Protein AF-A0A096C4E1-F1 (afdb_monomer)

Nearest PDB structures (foldseek):
  8c45-assembly2_B  TM=7.153E-01  e=8.533E-06  Salmonella enterica subsp. enterica serovar Typhimurium str. D23580
  8c45-assembly1_A  TM=6.945E-01  e=1.270E-05  Salmonella enterica subsp. enterica serovar Typhimurium str. D23580
  8q56-assembly1_A-2  TM=7.135E-01  e=2.814E-05  Salmonella enterica subsp. enterica serovar Typhimurium str. D23580
  8zek-assembly1_A  TM=6.019E-01  e=3.238E-04  Escherichia coli
  8cxu-assembly3_C  TM=4.372E-01  e=7.392E-05  Clostridioides difficile 630

Radius of gyration: 26.4 Å; Cα contacts (8 Å, |Δi|>4): 641; chains: 1; bounding box: 80×51×60 Å

Secondary structure (DSSP, 8-state):
-HHHHT-GGGTTT-------GGGS-TTTSTT-EEEEEEEPPPS------HHHHTSS-HHHHHHTTSHHHHHHHHHHHHEEEEEEEEEEEETHHHH-GGGHHHHHHHHHHEEEEEEEEPPTTTTHHHHS----EEEEEEEE-TTPPPPTTHHHHHH-EEEEE-SSSS-EEEEEETTS-S-HHHHGGGBS-SEEEEEE-TTS-EEEEEE--S-HHHHHHHHHHHHHHHHHHH--HHHHHHS-PPPHHHHHHHHHHHHHHHHHHHHHS---------------SSHHHHHHHS-TT-SS-HHHHHHPPPTTTTTTS-GGGSEE-EEEE-TTSS-EEEEEEEETTTTEEEEEEE-SS-EEEEEEEHHHHHH-EETTEE-EE-TTPPPEEGGG-GGGHHHHH-

Solvent-accessible surface area (backbone atoms only — not comparable to full-atom values): 22546 Å² total; per-residue (Å²): 112,69,73,56,60,76,47,72,93,30,78,94,78,62,84,79,77,98,68,63,79,74,70,63,49,52,84,85,46,46,59,72,33,62,65,49,74,46,79,51,71,75,61,85,42,68,52,92,38,69,74,32,69,72,42,88,52,62,66,53,34,58,22,25,54,24,43,52,50,28,50,55,55,53,47,60,60,30,34,16,62,27,17,40,40,40,35,38,38,48,39,59,64,49,27,35,76,88,32,33,70,55,40,45,51,48,36,24,34,18,45,78,37,45,65,36,37,48,32,49,50,79,38,34,90,86,69,72,36,51,68,39,34,27,40,40,30,32,29,30,39,77,82,42,74,68,51,76,66,67,50,47,24,51,37,34,62,41,74,41,67,64,79,77,85,79,49,71,50,42,58,35,26,37,64,69,61,76,58,64,88,80,28,42,90,38,37,57,40,82,49,75,46,90,43,58,42,82,84,69,45,60,35,82,36,30,44,62,90,70,54,73,65,54,49,51,54,51,49,51,52,54,51,51,53,33,40,73,75,52,58,55,63,53,11,46,76,69,58,47,75,72,50,73,68,55,48,50,53,53,50,51,50,51,51,46,54,54,50,49,56,47,61,76,56,68,79,85,77,92,72,84,90,79,89,77,89,83,75,87,80,72,47,63,66,53,52,44,60,70,32,37,75,49,79,71,36,71,76,53,58,72,68,46,42,50,69,75,73,61,68,90,50,59,72,30,70,40,47,28,56,44,38,33,35,31,93,90,53,63,44,36,38,30,38,41,20,37,36,84,87,81,40,36,31,34,29,42,36,35,59,81,84,55,72,49,76,47,78,45,50,54,65,59,46,70,65,41,58,63,96,81,46,45,47,31,30,52,79,82,57,62,71,38,38,34,57,76,37,77,96,35,47,68,66,51,75,108

InterPro domains:
  IPR011639 Type II methyltransferase M.TaqI-like domain [PF07669] (11-118)
  IPR021341 Protein of unknown function DUF2958 [PF11171] (302-385)
  IPR029063 S-adenosyl-L-methionine-dependent methyltransferase superfamily [G3DSA:3.40.50.150] (2-160)
  IPR029063 S-adenosyl-L-methionine-dependent methyltransferase superfamily [SSF53335] (27-145)
  IPR052933 DNA Protection and Modification [PTHR41313] (17-277)

Mean predicted aligned error: 15.98 Å

Foldseek 3Di:
DVVVVVCPVQVPNDDDDPDDLLPPDLVVQPAVAQEDEDAWDADQDFDDRPCQCVDPDPQSNVLRRGRVLNCLVSVLSRHHFQGKYKYKYFQCCQFPLSNLSSLQVQQQFWDWLAKAWEAFPPCCPPPVARGTIIITMTTTDHRHHRDPDPSVQSSDWDFDAPPPVPDTQGIHGSLQDDPCVNNVLRYQAPDWDWDAGPVRGTDIGGHDDDDPVVSVVSVVVSSVVSCLLTRQPCCSVPVDGDDPVSSVVSVVVVVVVVVVVVVVVDDDDDDDDDDDDDDPDVVVLVVLLPFQLNQDRPVLVVPAAAPPPCVVPQQQQFKFSWWKDFPVFQKIWTFRHADPVQQKTWTKIDRPPDIDTDIDRPVVQSVDADPNTGITIDSPDHTDGLCVDPSNVVVNVD

pLDDT: mean 81.81, std 17.31, range [24.8, 98.75]

Organism: NCBI:txid1401068

Structure (mmCIF, N/CA/C/O backbone):
data_AF-A0A096C4E1-F1
#
_entry.id   AF-A0A096C4E1-F1
#
loop_
_atom_site.group_PDB
_atom_site.id
_atom_site.type_symbol
_atom_site.label_atom_id
_atom_site.label_alt_id
_atom_site.label_comp_id
_atom_site.label_asym_id
_atom_site.label_entity_id
_atom_site.label_seq_id
_atom_site.pdbx_PDB_ins_code
_atom_site.Cartn_x
_atom_site.Cartn_y
_atom_site.Cartn_z
_atom_site.occupancy
_atom_site.B_iso_or_equiv
_atom_site.auth_seq_id
_atom_site.auth_comp_id
_atom_site.auth_asym_id
_atom_site.auth_atom_id
_atom_site.pdbx_PDB_model_num
ATOM 1 N N . ARG A 1 1 ? -19.816 -23.504 -5.859 1.00 57.09 1 ARG A N 1
ATOM 2 C CA . ARG A 1 1 ? -19.740 -24.859 -5.241 1.00 57.09 1 ARG A CA 1
ATOM 3 C C . ARG A 1 1 ? -18.297 -25.340 -5.078 1.00 57.09 1 ARG A C 1
ATOM 5 O O . ARG A 1 1 ? -17.953 -25.666 -3.956 1.00 57.09 1 ARG A O 1
ATOM 12 N N . ILE A 1 2 ? -17.458 -25.330 -6.124 1.00 66.44 2 ILE A N 1
ATOM 13 C CA . ILE A 1 2 ? -16.030 -25.710 -6.020 1.00 66.44 2 ILE A CA 1
ATOM 14 C C . ILE A 1 2 ? -15.244 -24.718 -5.145 1.00 66.44 2 ILE A C 1
ATOM 16 O O . ILE A 1 2 ? -14.627 -25.139 -4.180 1.00 66.44 2 ILE A O 1
ATOM 20 N N . THR A 1 3 ? -15.365 -23.408 -5.382 1.00 66.69 3 THR A N 1
ATOM 21 C CA . THR A 1 3 ? -14.650 -22.376 -4.601 1.00 66.69 3 THR A CA 1
ATOM 22 C C . THR A 1 3 ? -14.965 -22.423 -3.102 1.00 66.69 3 THR A C 1
ATOM 24 O O . THR A 1 3 ? -14.059 -22.394 -2.285 1.00 66.69 3 THR A O 1
ATOM 27 N N . GLN A 1 4 ? -16.235 -22.605 -2.719 1.00 67.25 4 GLN A N 1
ATOM 28 C CA . GLN A 1 4 ? -16.616 -22.790 -1.309 1.00 67.25 4 GLN A CA 1
ATOM 29 C C . GLN A 1 4 ? -16.035 -24.085 -0.709 1.00 67.25 4 GLN A C 1
ATOM 31 O O . GLN A 1 4 ? -15.731 -24.129 0.477 1.00 67.25 4 GLN A O 1
ATOM 36 N N . ALA A 1 5 ? -15.872 -25.141 -1.514 1.00 67.19 5 ALA A N 1
ATOM 37 C CA . ALA A 1 5 ? -15.299 -26.407 -1.064 1.00 67.19 5 ALA A CA 1
ATOM 38 C C . ALA A 1 5 ? -13.771 -26.346 -0.868 1.00 67.19 5 ALA A C 1
ATOM 40 O O . ALA A 1 5 ? -13.242 -27.161 -0.118 1.00 67.19 5 ALA A O 1
ATOM 41 N N . LEU A 1 6 ? -13.079 -25.378 -1.488 1.00 69.12 6 LEU A N 1
ATOM 42 C CA . LEU A 1 6 ? -11.637 -25.140 -1.310 1.00 69.12 6 LEU A CA 1
ATOM 43 C C . LEU A 1 6 ? -11.286 -24.497 0.042 1.00 69.12 6 LEU A C 1
ATOM 45 O O . LEU A 1 6 ? -10.121 -24.495 0.425 1.00 69.12 6 LEU A O 1
ATOM 49 N N . HIS A 1 7 ? -12.281 -24.017 0.796 1.00 66.62 7 HIS A N 1
ATOM 50 C CA . HIS A 1 7 ? -12.096 -23.427 2.126 1.00 66.62 7 HIS A CA 1
ATOM 51 C C . HIS A 1 7 ? -12.814 -24.241 3.224 1.00 66.62 7 HIS A C 1
ATOM 53 O O . HIS A 1 7 ? -13.720 -23.730 3.888 1.00 66.62 7 HIS A O 1
ATOM 59 N N . PRO A 1 8 ? -12.448 -25.523 3.441 1.00 56.91 8 PRO A N 1
ATOM 60 C CA . PRO A 1 8 ? -13.163 -26.409 4.362 1.00 56.91 8 PRO A CA 1
ATOM 61 C C . PRO A 1 8 ? -13.031 -26.001 5.840 1.00 56.91 8 PRO A C 1
ATOM 63 O O . PRO A 1 8 ? -13.922 -26.318 6.626 1.00 56.91 8 PRO A O 1
ATOM 66 N N . TYR A 1 9 ? -11.970 -25.269 6.205 1.00 54.16 9 TYR A N 1
ATOM 67 C CA . TYR A 1 9 ? -11.680 -24.826 7.578 1.00 54.16 9 TYR A CA 1
ATOM 68 C C . TYR A 1 9 ? -12.450 -23.571 8.025 1.00 54.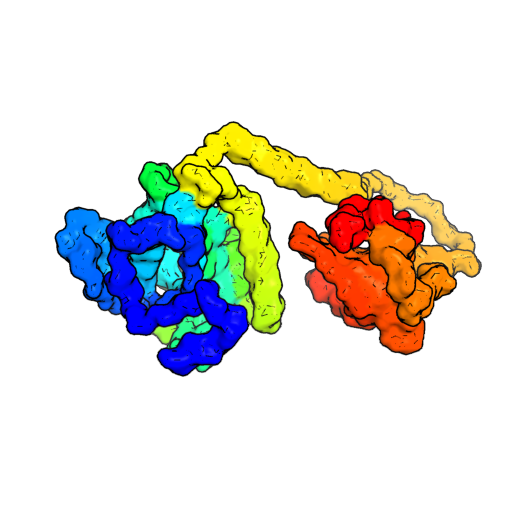16 9 TYR A C 1
ATOM 70 O O . TYR A 1 9 ? -12.327 -23.164 9.173 1.00 54.16 9 TYR A O 1
ATOM 78 N N . GLY A 1 10 ? -13.257 -22.967 7.146 1.00 56.56 10 GLY A N 1
ATOM 79 C CA . GLY A 1 10 ? -14.042 -21.766 7.448 1.00 56.56 10 GLY A CA 1
ATOM 80 C C . GLY A 1 10 ? -15.548 -21.957 7.326 1.00 56.56 10 GLY A C 1
ATOM 81 O O . GLY A 1 10 ? -16.249 -20.978 7.066 1.00 56.56 10 GLY A O 1
ATOM 82 N N . LYS A 1 11 ? -16.053 -23.194 7.459 1.00 56.22 11 LYS A N 1
ATOM 83 C CA . LYS A 1 11 ? -17.499 -23.441 7.571 1.00 56.22 11 LYS A CA 1
ATOM 84 C C . LYS A 1 11 ? -18.039 -22.520 8.672 1.00 56.22 11 LYS A C 1
ATOM 86 O O . LYS A 1 11 ? -17.614 -22.644 9.809 1.00 56.22 11 LYS A O 1
ATOM 91 N N . ASP A 1 12 ? -18.892 -21.578 8.276 1.00 68.44 12 ASP A N 1
ATOM 92 C CA . ASP A 1 12 ? -19.573 -20.545 9.079 1.00 68.44 12 ASP A CA 1
ATOM 93 C C . ASP A 1 12 ? -18.929 -19.143 9.129 1.00 68.44 12 ASP A C 1
ATOM 95 O O . ASP A 1 12 ? -19.659 -18.181 9.355 1.00 68.44 12 ASP A O 1
ATOM 99 N N . ASN A 1 13 ? -17.642 -18.975 8.789 1.00 77.38 13 ASN A N 1
ATOM 100 C CA . ASN A 1 13 ? -16.983 -17.650 8.747 1.00 77.38 13 ASN A CA 1
ATOM 101 C C . ASN A 1 13 ? -16.553 -17.204 7.336 1.00 77.38 13 ASN A C 1
ATOM 103 O O . ASN A 1 13 ? -16.275 -16.026 7.119 1.00 77.38 13 ASN A O 1
ATOM 107 N N . ILE A 1 14 ? -16.492 -18.124 6.365 1.00 81.38 14 ILE A N 1
ATOM 108 C CA . ILE A 1 14 ? -16.115 -17.826 4.976 1.00 81.38 14 ILE A CA 1
ATOM 109 C C . ILE A 1 14 ? -17.344 -17.927 4.073 1.00 81.38 14 ILE A C 1
ATOM 111 O O . ILE A 1 14 ? -17.851 -19.018 3.794 1.00 81.38 14 ILE A O 1
ATOM 115 N N . PHE A 1 15 ? -17.781 -16.777 3.561 1.00 82.12 15 PHE A N 1
ATOM 116 C CA . PHE A 1 15 ? -18.917 -16.657 2.651 1.00 82.12 15 PHE A CA 1
ATOM 117 C C . PHE A 1 15 ? -18.433 -16.411 1.222 1.00 82.12 15 PHE A C 1
ATOM 119 O O . PHE A 1 15 ? -17.939 -15.330 0.908 1.00 82.12 15 PHE A O 1
ATOM 126 N N . VAL A 1 16 ? -18.603 -17.391 0.331 1.00 83.62 16 VAL A N 1
ATOM 127 C CA . VAL A 1 16 ? -18.278 -17.219 -1.091 1.00 83.62 16 VAL A CA 1
ATOM 128 C C . VAL A 1 16 ? -19.529 -16.814 -1.867 1.00 83.62 16 VAL A C 1
ATOM 130 O O . VAL A 1 16 ? -20.476 -17.593 -1.988 1.00 83.62 16 VAL A O 1
ATOM 133 N N . ARG A 1 17 ? -19.508 -15.612 -2.452 1.00 84.00 17 ARG A N 1
ATOM 134 C CA . ARG A 1 17 ? -20.534 -15.129 -3.388 1.00 84.00 17 ARG A CA 1
ATOM 135 C C . ARG A 1 17 ? -19.976 -15.138 -4.808 1.00 84.00 17 ARG A C 1
ATOM 137 O O . ARG A 1 17 ? -18.895 -14.614 -5.051 1.00 84.00 17 ARG A O 1
ATOM 144 N N . GLN A 1 18 ? -20.698 -15.757 -5.740 1.00 86.25 18 GLN A N 1
ATOM 145 C CA . GLN A 1 18 ? -20.358 -15.722 -7.164 1.00 86.25 18 GLN A CA 1
ATOM 146 C C . GLN A 1 18 ? -21.218 -14.658 -7.845 1.00 86.25 18 GLN A C 1
ATOM 148 O O . GLN A 1 18 ? -22.184 -14.967 -8.539 1.00 86.25 18 GLN A O 1
ATOM 153 N N . GLU A 1 19 ? -20.882 -13.403 -7.584 1.00 88.19 19 GLU A N 1
ATOM 154 C CA . GLU A 1 19 ? -21.609 -12.231 -8.062 1.00 88.19 19 GLU A CA 1
ATOM 155 C C . GLU A 1 19 ? -20.599 -11.222 -8.613 1.00 88.19 19 GLU A C 1
ATOM 157 O O . GLU A 1 19 ? -19.455 -11.190 -8.148 1.00 88.19 19 GLU A O 1
ATOM 162 N N . PRO A 1 20 ? -20.975 -10.433 -9.627 1.00 88.75 20 PRO A N 1
ATOM 163 C CA . PRO A 1 20 ? -20.084 -9.416 -10.148 1.00 88.75 20 PRO A CA 1
ATOM 164 C C . PRO A 1 20 ? -20.001 -8.241 -9.155 1.00 88.75 20 PRO A C 1
ATOM 166 O O . PRO A 1 20 ? -20.902 -8.041 -8.338 1.00 88.75 20 PRO A O 1
ATOM 169 N N . PHE A 1 21 ? -18.910 -7.473 -9.184 1.00 89.31 21 PHE A N 1
ATOM 170 C CA . PHE A 1 21 ? -18.635 -6.462 -8.152 1.00 89.31 21 PHE A CA 1
ATOM 171 C C . PHE A 1 21 ? -19.701 -5.352 -8.121 1.00 89.31 21 PHE A C 1
ATOM 173 O O . PHE A 1 21 ? -20.054 -4.841 -7.059 1.00 89.31 21 PHE A O 1
ATOM 180 N N . GLU A 1 22 ? -20.298 -5.048 -9.276 1.00 88.88 22 GLU A N 1
ATOM 181 C CA . GLU A 1 22 ? -21.383 -4.063 -9.409 1.00 88.88 22 GLU A CA 1
ATOM 182 C C . GLU A 1 22 ? -22.691 -4.496 -8.731 1.00 88.88 22 GLU A C 1
ATOM 184 O O . GLU A 1 22 ? -23.550 -3.659 -8.452 1.00 88.88 22 GLU A O 1
ATOM 189 N N . ALA A 1 23 ? -22.851 -5.790 -8.431 1.00 88.00 23 ALA A N 1
ATOM 190 C CA . ALA A 1 23 ? -24.016 -6.292 -7.710 1.00 88.00 23 ALA A CA 1
ATOM 191 C C . ALA A 1 23 ? -24.008 -5.906 -6.223 1.00 88.00 23 ALA A C 1
ATOM 193 O O . ALA A 1 23 ? -25.053 -6.008 -5.574 1.00 88.00 23 ALA A O 1
ATOM 194 N N . ILE A 1 24 ? -22.874 -5.437 -5.683 1.00 85.06 24 ILE A N 1
ATOM 195 C CA . ILE A 1 24 ? -22.808 -4.931 -4.313 1.00 85.06 24 ILE A CA 1
ATOM 196 C C . ILE A 1 24 ? -23.700 -3.693 -4.196 1.00 85.06 24 ILE A C 1
ATOM 198 O O . ILE A 1 24 ? -23.470 -2.636 -4.797 1.00 85.06 24 ILE A O 1
ATOM 202 N N . ARG A 1 25 ? -24.754 -3.840 -3.393 1.00 78.06 25 ARG A N 1
ATOM 203 C CA . ARG A 1 25 ? -25.753 -2.802 -3.165 1.00 78.06 25 ARG A CA 1
ATOM 204 C C . ARG A 1 25 ? -25.271 -1.857 -2.076 1.00 78.06 25 ARG A C 1
ATOM 206 O O . ARG A 1 25 ? -25.388 -2.163 -0.895 1.00 78.06 25 ARG A O 1
ATOM 213 N N . GLU A 1 26 ? -24.804 -0.684 -2.493 1.00 66.94 26 GLU A N 1
ATOM 214 C CA . GLU A 1 26 ? -24.229 0.356 -1.623 1.00 66.94 26 GLU A CA 1
ATOM 215 C C . GLU A 1 26 ? -25.065 0.655 -0.375 1.00 66.94 26 GLU A C 1
ATOM 217 O O . GLU A 1 26 ? -24.508 0.822 0.697 1.00 66.94 26 GLU A O 1
ATOM 222 N N . LEU A 1 27 ? -26.396 0.716 -0.493 1.00 65.31 27 LEU A N 1
ATOM 223 C CA . LEU A 1 27 ? -27.279 1.044 0.633 1.00 65.31 27 LEU A CA 1
ATOM 224 C C . LEU A 1 27 ? -27.528 -0.138 1.576 1.00 65.31 27 LEU A C 1
ATOM 226 O O . LEU A 1 27 ? -27.720 0.065 2.770 1.00 65.31 27 LEU A O 1
ATOM 230 N N . GLU A 1 28 ? -27.566 -1.360 1.045 1.00 71.44 28 GLU A N 1
ATOM 231 C CA . GLU A 1 28 ? -27.889 -2.564 1.823 1.00 71.44 28 GLU A CA 1
ATOM 232 C C . GLU A 1 28 ? -26.650 -3.160 2.495 1.00 71.44 28 GLU A C 1
ATOM 234 O O . GLU A 1 28 ? -26.766 -3.810 3.533 1.00 71.44 28 GLU A O 1
ATOM 239 N N . GLU A 1 29 ? -25.477 -2.949 1.898 1.00 74.50 29 GLU A N 1
ATOM 240 C CA . GLU A 1 29 ? -24.181 -3.453 2.357 1.00 74.50 29 GLU A CA 1
ATOM 241 C C . GLU A 1 29 ? -23.293 -2.329 2.934 1.00 74.50 29 GLU A C 1
ATOM 243 O O . GLU A 1 29 ? -22.120 -2.563 3.226 1.00 74.50 29 GLU A O 1
ATOM 248 N N . LYS A 1 30 ? -23.850 -1.120 3.126 1.00 72.19 30 LYS A N 1
ATOM 249 C CA . LYS A 1 30 ? -23.133 0.028 3.694 1.00 72.19 30 LYS A CA 1
ATOM 250 C C . LYS A 1 30 ? -22.548 -0.318 5.063 1.00 72.19 30 LYS A C 1
ATOM 252 O O . LYS A 1 30 ? -23.243 -0.882 5.905 1.00 72.19 30 LYS A O 1
ATOM 257 N N . ASP A 1 31 ? -21.298 0.074 5.282 1.00 79.00 31 ASP A N 1
ATOM 258 C CA . ASP A 1 31 ? -20.598 -0.021 6.567 1.00 79.00 31 ASP A CA 1
ATOM 259 C C . ASP A 1 31 ? -20.435 -1.455 7.116 1.00 79.00 31 ASP A C 1
ATOM 261 O O . ASP A 1 31 ? -20.132 -1.639 8.292 1.00 79.00 31 ASP A O 1
ATOM 265 N N . LYS A 1 32 ? -20.596 -2.486 6.272 1.00 85.75 32 LYS A N 1
ATOM 266 C CA . LYS A 1 32 ? -20.459 -3.896 6.684 1.00 85.75 32 LYS A CA 1
ATOM 267 C C . LYS A 1 32 ? -19.058 -4.474 6.564 1.00 85.75 32 LYS A C 1
ATOM 269 O O . LYS A 1 32 ? -18.802 -5.540 7.117 1.00 85.75 32 LYS A O 1
ATOM 274 N N . TYR A 1 33 ? -18.189 -3.829 5.797 1.00 92.62 33 TYR A N 1
ATOM 275 C CA . TYR A 1 33 ? -16.857 -4.343 5.509 1.00 92.62 33 TYR A CA 1
ATOM 276 C C . TYR A 1 33 ? -15.807 -3.469 6.185 1.00 92.62 33 TYR A C 1
ATOM 278 O O . TYR A 1 33 ? -15.791 -2.256 5.977 1.00 92.62 33 TYR A O 1
ATOM 286 N N . ASP A 1 34 ? -14.926 -4.090 6.966 1.00 95.50 34 ASP A N 1
ATOM 287 C CA . ASP A 1 34 ? -13.778 -3.435 7.605 1.00 95.50 34 ASP A CA 1
ATOM 288 C C . ASP A 1 34 ? -12.557 -3.333 6.680 1.00 95.50 34 ASP A C 1
ATOM 290 O O . ASP A 1 34 ? -11.766 -2.395 6.791 1.00 95.50 34 ASP A O 1
ATOM 294 N N . LEU A 1 35 ? -12.412 -4.302 5.772 1.00 96.00 35 LEU A N 1
ATOM 295 C CA . LEU A 1 35 ? -11.304 -4.437 4.830 1.00 96.00 35 LEU A CA 1
ATOM 296 C C . LEU A 1 35 ? -11.833 -4.923 3.480 1.00 96.00 35 LEU A C 1
ATOM 298 O O . LEU A 1 35 ? -12.584 -5.896 3.408 1.00 96.00 35 LEU A O 1
ATOM 302 N N . ILE A 1 36 ? -11.389 -4.281 2.405 1.00 95.81 36 ILE A N 1
ATOM 303 C CA . ILE A 1 36 ? -11.567 -4.758 1.035 1.00 95.81 36 ILE A CA 1
ATOM 304 C C . ILE A 1 36 ? -10.177 -4.877 0.414 1.00 95.81 36 ILE A C 1
ATOM 306 O O . ILE A 1 36 ? -9.437 -3.898 0.355 1.00 95.81 36 ILE A O 1
ATOM 310 N N . THR A 1 37 ? -9.822 -6.072 -0.058 1.00 96.81 37 THR A N 1
ATOM 311 C CA . THR A 1 37 ? -8.530 -6.323 -0.704 1.00 96.81 37 THR A CA 1
ATOM 312 C C . THR A 1 37 ? -8.678 -7.152 -1.971 1.00 96.81 37 THR A C 1
ATOM 314 O O . THR A 1 37 ? -9.541 -8.031 -2.043 1.00 96.81 37 THR A O 1
ATOM 317 N N . SER A 1 38 ? -7.893 -6.838 -3.003 1.00 95.19 38 SER A N 1
ATOM 318 C CA . SER A 1 38 ? -7.941 -7.537 -4.290 1.00 95.19 38 SER A CA 1
ATOM 319 C C . SER A 1 38 ? -6.758 -7.186 -5.198 1.00 95.19 38 SER A C 1
ATOM 321 O O . SER A 1 38 ? -6.255 -6.065 -5.176 1.00 95.19 38 SER A O 1
ATOM 323 N N . ASN A 1 39 ? -6.372 -8.123 -6.065 1.00 93.69 39 ASN A N 1
ATOM 324 C CA . ASN A 1 39 ? -5.707 -7.785 -7.320 1.00 93.69 39 ASN A CA 1
ATOM 325 C C . ASN A 1 39 ? -6.801 -7.495 -8.355 1.00 93.69 39 ASN A C 1
ATOM 327 O O . ASN A 1 39 ? -7.456 -8.421 -8.840 1.00 93.69 39 ASN A O 1
ATOM 331 N N . ILE A 1 40 ? -7.066 -6.212 -8.603 1.00 92.94 40 ILE A N 1
ATOM 332 C CA . ILE A 1 40 ? -8.210 -5.801 -9.421 1.00 92.94 40 ILE A CA 1
ATOM 333 C C . ILE A 1 40 ? -7.896 -5.971 -10.911 1.00 92.94 40 ILE A C 1
ATOM 335 O O . ILE A 1 40 ? -6.731 -5.927 -11.299 1.00 92.94 40 ILE A O 1
ATOM 339 N N . PRO A 1 41 ? -8.903 -6.150 -11.783 1.00 88.56 41 PRO A N 1
ATOM 340 C CA . PRO A 1 41 ? -8.649 -6.338 -13.207 1.00 88.56 41 PRO A CA 1
ATOM 341 C C . PRO A 1 41 ? -7.906 -5.150 -13.828 1.00 88.56 41 PRO A C 1
ATOM 343 O O . PRO A 1 41 ? -8.226 -3.990 -13.557 1.00 88.56 41 PRO A O 1
ATOM 346 N N . PHE A 1 42 ? -6.950 -5.437 -14.711 1.00 85.88 42 PHE A N 1
ATOM 347 C CA . PHE A 1 42 ? -6.232 -4.408 -15.462 1.00 85.88 42 PHE A CA 1
ATOM 348 C C . PHE A 1 42 ? -6.967 -4.155 -16.778 1.00 85.88 42 PHE A C 1
ATOM 350 O O . PHE A 1 42 ? -7.370 -5.090 -17.471 1.00 85.88 42 PHE A O 1
ATOM 357 N N . GLY A 1 43 ? -7.158 -2.887 -17.137 1.00 77.38 43 GLY A N 1
ATOM 358 C CA . GLY A 1 43 ? -7.774 -2.544 -18.414 1.00 77.38 43 GLY A CA 1
ATOM 359 C C . GLY A 1 43 ? -8.349 -1.138 -18.490 1.00 77.38 43 GLY A C 1
ATOM 360 O O . GLY A 1 43 ? -8.536 -0.450 -17.484 1.00 77.38 43 GLY A O 1
ATOM 361 N N . ASP A 1 44 ? -8.645 -0.741 -19.724 1.00 79.75 44 ASP A N 1
ATOM 362 C CA . ASP A 1 44 ? -9.315 0.511 -20.079 1.00 79.75 44 ASP A CA 1
ATOM 363 C C . ASP A 1 44 ? -10.676 0.193 -20.716 1.00 79.75 44 ASP A C 1
ATOM 365 O O . ASP A 1 44 ? -10.919 0.423 -21.900 1.00 79.75 44 ASP A O 1
ATOM 369 N N . PHE A 1 45 ? -11.541 -0.465 -19.941 1.00 86.12 45 PHE A N 1
ATOM 370 C CA . PHE A 1 45 ? -12.905 -0.781 -20.355 1.00 86.12 45 PHE A CA 1
ATOM 371 C C . PHE A 1 45 ? -13.925 -0.258 -19.350 1.00 86.12 45 PHE A C 1
ATOM 373 O O . PHE A 1 45 ? -13.671 -0.185 -18.144 1.00 86.12 45 PHE A O 1
ATOM 380 N N . MET A 1 46 ? -15.089 0.104 -19.886 1.00 89.75 46 MET A N 1
ATOM 381 C CA . MET A 1 46 ? -16.177 0.694 -19.121 1.00 89.75 46 MET A CA 1
ATOM 382 C C . MET A 1 46 ? -16.931 -0.359 -18.313 1.00 89.75 46 MET A C 1
ATOM 384 O O . MET A 1 46 ? -17.170 -1.471 -18.788 1.00 89.75 46 MET A O 1
ATOM 388 N N . VAL A 1 47 ? -17.383 0.035 -17.126 1.00 90.56 47 VAL A N 1
ATOM 389 C CA . VAL A 1 47 ? -18.244 -0.767 -16.255 1.00 90.56 47 VAL A CA 1
ATOM 390 C C . VAL A 1 47 ? -19.663 -0.234 -16.314 1.00 90.56 47 VAL A C 1
ATOM 392 O O . VAL A 1 47 ? -19.901 0.963 -16.167 1.00 90.56 47 VAL A O 1
ATOM 395 N N . TYR A 1 48 ? -20.631 -1.126 -16.499 1.00 89.50 48 TYR A N 1
ATOM 396 C CA . TYR A 1 48 ? -22.036 -0.750 -16.435 1.00 89.50 48 TYR A CA 1
ATOM 397 C C . TYR A 1 48 ? -22.582 -0.942 -15.018 1.00 89.50 48 TYR A C 1
ATOM 399 O O . TYR A 1 48 ? -23.135 -1.990 -14.696 1.00 89.50 48 TYR A O 1
ATOM 407 N N . ASP A 1 49 ? -22.471 0.098 -14.192 1.00 90.00 49 ASP A N 1
ATOM 408 C CA . ASP A 1 49 ? -23.155 0.173 -12.900 1.00 90.00 49 ASP A CA 1
ATOM 409 C C . ASP A 1 49 ? -24.241 1.253 -12.950 1.00 90.00 49 ASP A C 1
ATOM 411 O O . ASP A 1 49 ? -23.971 2.451 -13.068 1.00 90.00 49 ASP A O 1
ATOM 415 N N . ARG A 1 50 ? -25.506 0.833 -12.853 1.00 87.44 50 ARG A N 1
ATOM 416 C CA . ARG A 1 50 ? -26.655 1.734 -12.968 1.00 87.44 50 ARG A CA 1
ATOM 417 C C . ARG A 1 50 ? -26.675 2.806 -11.874 1.00 87.44 50 ARG A C 1
ATOM 419 O O . ARG A 1 50 ? -27.143 3.906 -12.183 1.00 87.44 50 ARG A O 1
ATOM 426 N N . SER A 1 51 ? -26.215 2.519 -10.647 1.00 86.62 51 SER A N 1
ATOM 427 C CA . SER A 1 51 ? -26.207 3.517 -9.561 1.00 86.62 51 SER A CA 1
ATOM 428 C C . SER A 1 51 ? -25.229 4.655 -9.866 1.00 86.62 51 SER A C 1
ATOM 430 O O . SER A 1 51 ? -25.523 5.816 -9.584 1.00 86.62 51 SER A O 1
ATOM 432 N N . TYR A 1 52 ? -24.119 4.344 -10.536 1.00 88.06 52 TYR A N 1
ATOM 433 C CA . TYR A 1 52 ? -23.080 5.309 -10.890 1.00 88.06 52 TYR A CA 1
ATOM 434 C C . TYR A 1 52 ? -23.369 6.009 -12.216 1.00 88.06 52 TYR A C 1
ATOM 436 O O . TYR A 1 52 ? -23.317 7.236 -12.306 1.00 88.06 52 TYR A O 1
ATOM 444 N N . SER A 1 53 ? -23.738 5.255 -13.256 1.00 81.44 53 SER A N 1
ATOM 445 C CA . SER A 1 53 ? -23.956 5.815 -14.591 1.00 81.44 53 SER A CA 1
ATOM 446 C C . SER A 1 53 ? -25.140 6.787 -14.636 1.00 81.44 53 SER A C 1
ATOM 448 O O . SER A 1 53 ? -25.095 7.769 -15.377 1.00 81.44 53 SER A O 1
ATOM 450 N N . LYS A 1 54 ? -26.200 6.539 -13.849 1.00 77.31 54 LYS A N 1
ATOM 451 C CA . LYS A 1 54 ? -27.398 7.401 -13.788 1.00 77.31 54 LYS A CA 1
ATOM 452 C C . LYS A 1 54 ? -27.427 8.350 -12.586 1.00 77.31 54 LYS A C 1
ATOM 454 O O . LYS A 1 54 ? -28.360 9.141 -12.490 1.00 77.31 54 LYS A O 1
ATOM 459 N N . GLY A 1 55 ? -26.442 8.277 -11.691 1.00 75.56 55 GLY A N 1
ATOM 460 C CA . GLY A 1 55 ? -26.352 9.147 -10.520 1.00 75.56 55 GLY A CA 1
ATOM 461 C C . GLY A 1 55 ? -26.003 10.594 -10.876 1.00 75.56 55 GLY A C 1
ATOM 462 O O . GLY A 1 55 ? -25.504 10.879 -11.968 1.00 75.56 55 GLY A O 1
ATOM 463 N N . GLU A 1 56 ? -26.256 11.515 -9.946 1.00 80.19 56 GLU A N 1
ATOM 464 C CA . GLU A 1 56 ? -25.931 12.943 -10.097 1.00 80.19 56 GLU A CA 1
ATOM 465 C C . GLU A 1 56 ? -24.438 13.238 -9.879 1.00 80.19 56 GLU A C 1
ATOM 467 O O . GLU A 1 56 ? -23.919 14.232 -10.384 1.00 80.19 56 GLU A O 1
ATOM 472 N N . ASN A 1 57 ? -23.722 12.356 -9.171 1.00 87.25 57 ASN A N 1
ATOM 473 C CA . ASN A 1 57 ? -22.300 12.531 -8.894 1.00 87.25 57 ASN A CA 1
ATOM 474 C C . ASN A 1 57 ? -21.458 12.272 -10.157 1.00 87.25 57 ASN A C 1
ATOM 476 O O . ASN A 1 57 ? -21.303 11.133 -10.605 1.00 87.25 57 ASN A O 1
ATOM 480 N N . ILE A 1 58 ? -20.890 13.350 -10.701 1.00 90.75 58 ILE A N 1
ATOM 481 C CA . ILE A 1 58 ? -20.065 13.331 -11.915 1.00 90.75 58 ILE A CA 1
ATOM 482 C C . ILE A 1 58 ? -18.857 12.405 -11.745 1.00 90.75 58 ILE A C 1
ATOM 484 O O . ILE A 1 58 ? -18.571 11.631 -12.648 1.00 90.75 58 ILE A O 1
ATOM 488 N N . LEU A 1 59 ? -18.182 12.422 -10.594 1.00 90.31 59 LEU A N 1
ATOM 489 C CA . LEU A 1 59 ? -16.966 11.631 -10.369 1.00 90.31 59 LEU A CA 1
ATOM 490 C C . LEU A 1 59 ? -17.262 10.132 -10.269 1.00 90.31 59 LEU A C 1
ATOM 492 O O . LEU A 1 59 ? -16.504 9.331 -10.810 1.00 90.31 59 LEU A O 1
ATOM 496 N N . LYS A 1 60 ? -18.403 9.745 -9.683 1.00 90.69 60 LYS A N 1
ATOM 497 C CA . LYS A 1 60 ? -18.874 8.349 -9.730 1.00 90.69 60 LYS A CA 1
ATOM 498 C C . LYS A 1 60 ? -19.201 7.912 -11.156 1.00 90.69 60 LYS A C 1
ATOM 500 O O . LYS A 1 60 ? -18.894 6.796 -11.550 1.00 90.69 60 LYS A O 1
ATOM 505 N N . ARG A 1 61 ? -19.784 8.790 -11.975 1.00 91.00 61 ARG A N 1
ATOM 506 C CA . ARG A 1 61 ? -20.013 8.481 -13.393 1.00 91.00 61 ARG A CA 1
ATOM 507 C C . ARG A 1 61 ? -18.698 8.352 -14.160 1.00 91.00 61 ARG A C 1
ATOM 509 O O . ARG A 1 61 ? -18.540 7.414 -14.934 1.00 91.00 61 ARG A O 1
ATOM 516 N N . GLU A 1 62 ? -17.760 9.266 -13.949 1.00 91.31 62 GLU A N 1
ATOM 517 C CA . GLU A 1 62 ? -16.443 9.241 -14.589 1.00 91.31 62 GLU A CA 1
ATOM 518 C C . GLU A 1 62 ? -15.635 8.001 -14.191 1.00 91.31 62 GLU A C 1
ATOM 520 O O . GLU A 1 62 ? -14.973 7.416 -15.047 1.00 91.31 62 GLU A O 1
ATOM 525 N N . SER A 1 63 ? -15.750 7.530 -12.943 1.00 92.06 63 SER A N 1
ATOM 526 C CA . SER A 1 63 ? -15.043 6.326 -12.495 1.00 92.06 63 SER A CA 1
ATOM 527 C C . SER A 1 63 ? -15.450 5.077 -13.279 1.00 92.06 63 SER A C 1
ATOM 529 O O . SER A 1 63 ? -14.610 4.218 -13.510 1.00 92.06 63 SER A O 1
ATOM 531 N N . THR A 1 64 ? -16.687 5.007 -13.790 1.00 91.19 64 THR A N 1
ATOM 532 C CA . THR A 1 64 ? -17.153 3.879 -14.621 1.00 91.19 64 THR A CA 1
ATOM 533 C C . THR A 1 64 ? -16.470 3.775 -15.984 1.00 91.19 64 THR A C 1
ATOM 535 O O . THR A 1 64 ? -16.652 2.771 -16.671 1.00 91.19 64 THR A O 1
ATOM 538 N N . ARG A 1 65 ? -15.690 4.782 -16.407 1.00 89.81 65 ARG A N 1
ATOM 539 C CA . ARG A 1 65 ? -15.007 4.757 -17.709 1.00 89.81 65 ARG A CA 1
ATOM 540 C C . ARG A 1 65 ? -13.861 3.756 -17.769 1.00 89.81 65 ARG A C 1
ATOM 542 O O . ARG A 1 65 ? -13.595 3.238 -18.848 1.00 89.81 65 ARG A O 1
ATOM 549 N N . THR A 1 66 ? -13.222 3.482 -16.634 1.00 90.50 66 THR A N 1
ATOM 550 C CA . THR A 1 66 ? -12.138 2.504 -16.535 1.00 90.50 66 THR A CA 1
ATOM 551 C C . THR A 1 66 ? -12.384 1.576 -15.349 1.00 90.50 66 THR A C 1
ATOM 553 O O . THR A 1 66 ? -12.802 2.009 -14.274 1.00 90.50 66 THR A O 1
ATOM 556 N N . ILE A 1 67 ? -12.110 0.284 -15.529 1.00 91.94 67 ILE A N 1
ATOM 557 C CA . ILE A 1 67 ? -12.354 -0.740 -14.504 1.00 91.94 67 ILE A CA 1
ATOM 558 C C . ILE A 1 67 ? -11.639 -0.419 -13.184 1.00 91.94 67 ILE A C 1
ATOM 560 O O . ILE A 1 67 ? -12.245 -0.496 -12.120 1.00 91.94 67 ILE A O 1
ATOM 564 N N . HIS A 1 68 ? -10.386 0.035 -13.240 1.00 93.06 68 HIS A N 1
ATOM 565 C CA . HIS A 1 68 ? -9.598 0.330 -12.046 1.00 93.06 68 HIS A CA 1
ATOM 566 C C . HIS A 1 68 ? -10.165 1.513 -11.251 1.00 93.06 68 HIS A C 1
ATOM 568 O O . HIS A 1 68 ? -10.293 1.423 -10.031 1.00 93.06 68 HIS A O 1
ATOM 574 N N . ASN A 1 69 ? -10.574 2.598 -11.923 1.00 94.50 69 ASN A N 1
ATOM 575 C CA . ASN A 1 69 ? -11.168 3.754 -11.249 1.00 94.50 69 ASN A CA 1
ATOM 576 C C . ASN A 1 69 ? -12.493 3.374 -10.585 1.00 94.50 69 ASN A C 1
ATOM 578 O O . ASN A 1 69 ? -12.751 3.767 -9.446 1.00 94.50 69 ASN A O 1
ATOM 582 N N . TYR A 1 70 ? -13.319 2.590 -11.283 1.00 95.06 70 TYR A N 1
ATOM 583 C CA . TYR A 1 70 ? -14.579 2.094 -10.747 1.00 95.06 70 TYR A CA 1
ATOM 584 C C . TYR A 1 70 ? -14.363 1.280 -9.468 1.00 95.06 70 TYR A C 1
ATOM 586 O O . TYR A 1 70 ? -15.023 1.549 -8.466 1.00 95.06 70 TYR A O 1
ATOM 594 N N . PHE A 1 71 ? -13.403 0.349 -9.469 1.00 96.12 71 PHE A N 1
ATOM 595 C CA . PHE A 1 71 ? -13.098 -0.484 -8.305 1.00 96.12 71 PHE A CA 1
ATOM 596 C C . PHE A 1 71 ? -12.700 0.342 -7.079 1.00 96.12 71 PHE A C 1
ATOM 598 O O . PHE A 1 71 ? -13.231 0.094 -5.998 1.00 96.12 71 PHE A O 1
ATOM 605 N N . PHE A 1 72 ? -11.834 1.353 -7.228 1.00 97.00 72 PHE A N 1
ATOM 6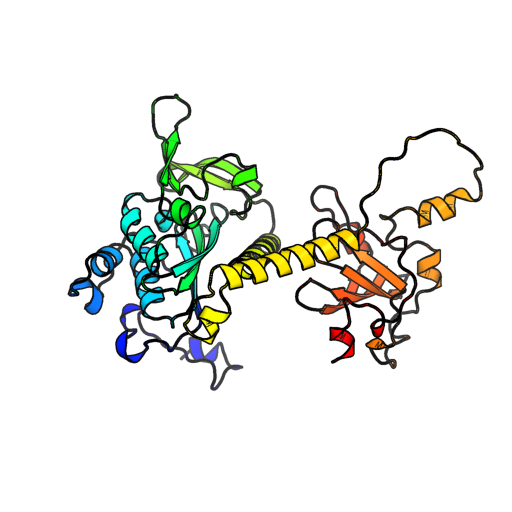06 C CA . PHE A 1 72 ? -11.463 2.224 -6.106 1.00 97.00 72 PHE A CA 1
ATOM 607 C C . PHE A 1 72 ? -12.654 3.017 -5.560 1.00 97.00 72 PHE A C 1
ATOM 609 O O . PHE A 1 72 ? -12.879 3.036 -4.351 1.00 97.00 72 PHE A O 1
ATOM 616 N N . VAL A 1 73 ? -13.440 3.649 -6.436 1.00 95.38 73 VAL A N 1
ATOM 617 C CA . VAL A 1 73 ? -14.577 4.482 -6.011 1.00 95.38 73 VAL A CA 1
ATOM 618 C C . VAL A 1 73 ? -15.676 3.630 -5.365 1.00 95.38 73 VAL A C 1
ATOM 620 O O . VAL A 1 73 ? -16.155 3.972 -4.285 1.00 95.38 73 VAL A O 1
ATOM 623 N N . LYS A 1 74 ? -16.013 2.482 -5.964 1.00 94.00 74 LYS A N 1
ATOM 624 C CA . LYS A 1 74 ? -17.002 1.536 -5.428 1.00 94.00 74 LYS A CA 1
ATOM 625 C C . LYS A 1 74 ? -16.523 0.852 -4.154 1.00 94.00 74 LYS A C 1
ATOM 627 O O . LYS A 1 74 ? -17.312 0.689 -3.225 1.00 94.00 74 LYS A O 1
ATOM 632 N N . GLY A 1 75 ? -15.238 0.510 -4.071 1.00 94.62 75 GLY A N 1
ATOM 633 C CA . GLY A 1 75 ? -14.611 -0.014 -2.861 1.00 94.62 75 GLY A CA 1
ATOM 634 C C . GLY A 1 75 ? -14.720 0.963 -1.690 1.00 94.62 75 GLY A C 1
ATOM 635 O O . GLY A 1 75 ? -15.223 0.585 -0.634 1.00 94.62 75 GLY A O 1
ATOM 636 N N . LEU A 1 76 ? -14.350 2.235 -1.892 1.00 94.12 76 LEU A N 1
ATOM 637 C CA . LEU A 1 76 ? -14.501 3.274 -0.865 1.00 94.12 76 LEU A CA 1
ATOM 638 C C . LEU A 1 76 ? -15.966 3.521 -0.481 1.00 94.12 76 LEU A C 1
ATOM 640 O O . LEU A 1 76 ? -16.263 3.716 0.693 1.00 94.12 76 LEU A O 1
ATOM 644 N N . ASP A 1 77 ? -16.906 3.490 -1.425 1.00 91.25 77 ASP A N 1
ATOM 645 C CA . ASP A 1 77 ? -18.330 3.632 -1.092 1.00 91.25 77 ASP A CA 1
ATOM 646 C C . ASP A 1 77 ? -18.856 2.471 -0.233 1.00 91.25 77 ASP A C 1
ATOM 648 O O . ASP A 1 77 ? -19.724 2.677 0.616 1.00 91.25 77 ASP A O 1
ATOM 652 N N . THR A 1 78 ? -18.327 1.268 -0.457 1.00 91.56 78 THR A N 1
ATOM 653 C CA . THR A 1 78 ? -18.798 0.018 0.153 1.00 91.56 78 THR A CA 1
ATOM 654 C C . THR A 1 78 ? -18.210 -0.219 1.544 1.00 91.56 78 THR A C 1
ATOM 656 O O . THR A 1 78 ? -18.883 -0.762 2.419 1.00 91.56 78 THR A O 1
ATOM 659 N N . ILE A 1 79 ? -16.954 0.169 1.760 1.00 94.25 79 ILE A N 1
ATOM 660 C CA . ILE A 1 79 ? -16.267 -0.051 3.032 1.00 94.25 79 ILE A CA 1
ATOM 661 C C . ILE A 1 79 ? -16.772 0.901 4.125 1.00 94.25 79 ILE A C 1
ATOM 663 O O . ILE A 1 79 ? -17.204 2.020 3.829 1.00 94.25 79 ILE A O 1
ATOM 667 N N . LYS A 1 80 ? -16.723 0.476 5.392 1.00 95.06 80 LYS A N 1
ATOM 668 C CA . LYS A 1 80 ? -17.107 1.329 6.525 1.00 95.06 80 LYS A CA 1
ATOM 669 C C . LYS A 1 80 ? -16.183 2.537 6.671 1.00 95.06 80 LYS A C 1
ATOM 671 O O . LYS A 1 80 ? -15.019 2.488 6.267 1.00 95.06 80 LYS A O 1
ATOM 676 N N . GLU A 1 81 ? -16.684 3.604 7.285 1.00 96.44 81 GLU A N 1
ATOM 677 C CA . GLU A 1 81 ? -15.853 4.745 7.689 1.00 96.44 81 GLU A CA 1
ATOM 678 C C . GLU A 1 81 ? -14.663 4.271 8.546 1.00 96.44 81 GLU A C 1
ATOM 680 O O . GLU A 1 81 ? -14.831 3.463 9.460 1.00 96.44 81 GLU A O 1
ATOM 685 N N . GLY A 1 82 ? -13.449 4.708 8.205 1.00 97.62 82 GLY A N 1
ATOM 686 C CA . GLY A 1 82 ? -12.208 4.241 8.823 1.00 97.62 82 GLY A CA 1
ATOM 687 C C . GLY A 1 82 ? -11.703 2.865 8.397 1.00 97.62 82 GLY A C 1
ATOM 688 O O . GLY A 1 82 ? -10.588 2.514 8.781 1.00 97.62 82 GLY A O 1
ATOM 689 N N . GLY A 1 83 ? -12.460 2.104 7.599 1.00 98.00 83 GLY A N 1
ATOM 690 C CA . GLY A 1 83 ? -12.031 0.823 7.032 1.00 98.00 83 GLY A CA 1
ATOM 691 C C . GLY A 1 83 ? -10.918 0.958 5.983 1.00 98.00 83 GLY A C 1
ATOM 692 O O . GLY A 1 83 ? -10.657 2.047 5.467 1.00 98.00 83 GLY A O 1
ATOM 693 N N . LEU A 1 84 ? -10.267 -0.164 5.660 1.00 98.31 84 LEU A N 1
ATOM 694 C CA . LEU A 1 84 ? -9.100 -0.230 4.772 1.00 98.31 84 LEU A CA 1
ATOM 695 C C . LEU A 1 84 ? -9.401 -0.808 3.383 1.00 98.31 84 LEU A C 1
ATOM 697 O O . LEU A 1 84 ? -9.940 -1.901 3.240 1.00 98.31 84 LEU A O 1
ATOM 701 N N . LEU A 1 85 ? -8.972 -0.113 2.340 1.00 98.06 85 LEU A N 1
ATOM 702 C CA . LEU A 1 85 ? -9.015 -0.573 0.957 1.00 98.06 85 LEU A CA 1
ATOM 703 C C . LEU A 1 85 ? -7.585 -0.836 0.481 1.00 98.06 85 LEU A C 1
ATOM 705 O O . LEU A 1 85 ? -6.787 0.094 0.477 1.00 98.06 85 LEU A O 1
ATOM 709 N N . ALA A 1 86 ? -7.259 -2.058 0.066 1.00 98.31 86 ALA A N 1
ATOM 710 C CA . ALA A 1 86 ? -5.921 -2.428 -0.402 1.00 98.31 86 ALA A CA 1
ATOM 711 C C . ALA A 1 86 ? -5.990 -3.107 -1.775 1.00 98.31 86 ALA A C 1
ATOM 713 O O . ALA A 1 86 ? -6.427 -4.250 -1.884 1.00 98.31 86 ALA A O 1
ATOM 714 N N . PHE A 1 87 ? -5.554 -2.424 -2.832 1.00 98.12 87 PHE A N 1
ATOM 715 C CA . PHE A 1 87 ? -5.614 -2.964 -4.190 1.00 98.12 87 PHE A CA 1
ATOM 716 C C . PHE A 1 87 ? -4.257 -3.009 -4.869 1.00 98.12 87 PHE A C 1
ATOM 718 O O . PHE A 1 87 ? -3.538 -2.014 -4.886 1.00 98.12 87 PHE A O 1
ATOM 725 N N . ILE A 1 88 ? -3.971 -4.144 -5.507 1.00 96.25 88 ILE A N 1
ATOM 726 C CA . ILE A 1 88 ? -2.978 -4.213 -6.578 1.00 96.25 88 ILE A CA 1
ATOM 727 C C . ILE A 1 88 ? -3.688 -3.817 -7.871 1.00 96.25 88 ILE A C 1
ATOM 729 O O . ILE A 1 88 ? -4.726 -4.386 -8.205 1.00 96.25 88 ILE A O 1
ATOM 733 N N . THR A 1 89 ? -3.153 -2.822 -8.572 1.00 94.38 89 THR A N 1
ATOM 734 C CA . THR A 1 89 ? -3.743 -2.223 -9.776 1.00 94.38 89 THR A CA 1
ATOM 735 C C . THR A 1 89 ? -2.664 -1.869 -10.797 1.00 94.38 89 THR A C 1
ATOM 737 O O . THR A 1 89 ? -1.482 -1.823 -10.469 1.00 94.38 89 THR A O 1
ATOM 740 N N . SER A 1 90 ? -3.052 -1.567 -12.036 1.00 91.12 90 SER A N 1
ATOM 741 C CA . SER A 1 90 ? -2.130 -1.014 -13.032 1.00 91.12 90 SER A CA 1
ATOM 742 C C . SER A 1 90 ? -1.663 0.397 -12.650 1.00 91.12 90 SER A C 1
ATOM 744 O O . SER A 1 90 ? -2.475 1.206 -12.184 1.00 91.12 90 SER A O 1
ATOM 746 N N . GLN A 1 91 ? -0.425 0.747 -13.007 1.00 92.12 91 GLN A N 1
ATOM 747 C CA . GLN A 1 91 ? 0.152 2.089 -12.818 1.00 92.12 91 GLN A CA 1
ATOM 748 C C . GLN A 1 91 ? -0.664 3.219 -13.457 1.00 92.12 91 GLN A C 1
ATOM 750 O O . GLN A 1 91 ? -0.554 4.377 -13.059 1.00 92.12 91 GLN A O 1
ATOM 755 N N . GLY A 1 92 ? -1.545 2.899 -14.412 1.00 90.81 92 GLY A N 1
ATOM 756 C CA . GLY A 1 92 ? -2.439 3.863 -15.049 1.00 90.81 92 GLY A CA 1
ATOM 757 C C . GLY A 1 92 ? -3.298 4.666 -14.066 1.00 90.81 92 GLY A C 1
ATOM 758 O O . GLY A 1 92 ? -3.611 5.819 -14.359 1.00 90.81 92 GLY A O 1
ATOM 759 N N . VAL A 1 93 ? -3.637 4.123 -12.887 1.00 94.00 93 VAL A N 1
ATOM 760 C CA . VAL A 1 93 ? -4.345 4.877 -11.831 1.00 94.00 93 VAL A CA 1
ATOM 761 C C . VAL A 1 93 ? -3.542 6.117 -11.423 1.00 94.00 93 VAL A C 1
ATOM 763 O O . VAL A 1 93 ? -4.081 7.228 -11.403 1.00 94.00 93 VAL A O 1
ATOM 766 N N . LEU A 1 94 ? -2.250 5.935 -11.145 1.00 96.31 94 LEU A N 1
ATOM 767 C CA . LEU A 1 94 ? -1.355 6.973 -10.639 1.00 96.31 94 LEU A CA 1
ATOM 768 C C . LEU A 1 94 ? -0.747 7.825 -11.755 1.00 96.31 94 LEU A C 1
ATOM 770 O O . LEU A 1 94 ? -0.735 9.051 -11.641 1.00 96.31 94 LEU A O 1
ATOM 774 N N . ASP A 1 95 ? -0.317 7.206 -12.851 1.00 94.50 95 ASP A N 1
ATOM 775 C CA . ASP A 1 95 ? 0.506 7.872 -13.865 1.00 94.50 95 ASP A CA 1
ATOM 776 C C . ASP A 1 95 ? -0.324 8.590 -14.942 1.00 94.50 95 ASP A C 1
ATOM 778 O O . ASP A 1 95 ? 0.144 9.550 -15.553 1.00 94.50 95 ASP A O 1
ATOM 782 N N . SER A 1 96 ? -1.581 8.185 -15.175 1.00 92.19 96 SER A N 1
ATOM 783 C CA . SER A 1 96 ? -2.428 8.819 -16.195 1.00 92.19 96 SER A CA 1
ATOM 784 C C . SER A 1 96 ? -2.912 10.202 -15.742 1.00 92.19 96 SER A C 1
ATOM 786 O O . SER A 1 96 ? -3.656 10.295 -14.757 1.00 92.19 96 SER A O 1
ATOM 788 N N . PRO A 1 97 ? -2.634 11.291 -16.487 1.00 92.88 97 PRO A N 1
ATOM 789 C CA . PRO A 1 97 ? -3.189 12.610 -16.173 1.00 92.88 97 PRO A CA 1
ATOM 790 C C . PRO A 1 97 ? -4.721 12.646 -16.244 1.00 92.88 97 PRO A C 1
ATOM 792 O O . PRO A 1 97 ? -5.363 13.400 -15.520 1.00 92.88 97 PRO A O 1
ATOM 795 N N . LYS A 1 98 ? -5.338 11.775 -17.061 1.00 92.12 98 LYS A N 1
ATOM 796 C CA . LYS A 1 98 ? -6.806 11.662 -17.161 1.00 92.12 98 LYS A CA 1
ATOM 797 C C . LYS A 1 98 ? -7.456 11.232 -15.842 1.00 92.12 98 LYS A C 1
ATOM 799 O O . LYS A 1 98 ? -8.633 11.504 -15.634 1.00 92.12 98 LYS A O 1
ATOM 804 N N . ASN A 1 99 ? -6.690 10.585 -14.962 1.00 94.50 99 ASN A N 1
ATOM 805 C CA . ASN A 1 99 ? -7.168 10.080 -13.682 1.00 94.50 99 ASN A CA 1
ATOM 806 C C . ASN A 1 99 ? -7.020 11.095 -12.534 1.00 94.50 99 ASN A C 1
ATOM 808 O O . ASN A 1 99 ? -7.419 10.774 -11.419 1.00 94.50 99 ASN A O 1
ATOM 812 N N . GLU A 1 100 ? -6.526 12.324 -12.766 1.00 96.06 100 GLU A N 1
ATOM 813 C CA . GLU A 1 100 ? -6.342 13.321 -11.692 1.00 96.06 100 GLU A CA 1
ATOM 814 C C . GLU A 1 100 ? -7.636 13.579 -10.906 1.00 96.06 100 GLU A C 1
ATOM 816 O O . GLU A 1 100 ? -7.626 13.573 -9.676 1.00 96.06 100 GLU A O 1
ATOM 821 N N . ALA A 1 101 ? -8.769 13.745 -11.596 1.00 96.06 101 ALA A N 1
ATOM 822 C CA . ALA A 1 101 ? -10.058 13.978 -10.945 1.00 96.06 101 ALA A CA 1
ATOM 823 C C . ALA A 1 101 ? -10.474 12.808 -10.033 1.00 96.06 101 ALA A C 1
ATOM 825 O O . ALA A 1 101 ? -11.027 13.030 -8.956 1.00 96.06 101 ALA A O 1
ATOM 826 N N . ILE A 1 102 ? -10.160 11.571 -10.431 1.00 96.38 102 ILE A N 1
ATOM 827 C CA . ILE A 1 102 ? -10.394 10.382 -9.606 1.00 96.38 102 ILE A CA 1
ATOM 828 C C . ILE A 1 102 ? -9.416 10.350 -8.434 1.00 96.38 102 ILE A C 1
ATOM 830 O O . ILE A 1 102 ? -9.852 10.158 -7.308 1.00 96.38 102 ILE A O 1
ATOM 834 N N . ARG A 1 103 ? -8.122 10.622 -8.633 1.00 97.88 103 ARG A N 1
ATOM 835 C CA . ARG A 1 103 ? -7.158 10.672 -7.519 1.00 97.88 103 ARG A CA 1
ATOM 836 C C . ARG A 1 103 ? -7.518 11.737 -6.484 1.00 97.88 103 ARG A C 1
ATOM 838 O O . ARG A 1 103 ? -7.433 11.463 -5.291 1.00 97.88 103 ARG A O 1
ATOM 845 N N . ARG A 1 104 ? -8.004 12.907 -6.919 1.00 97.81 104 ARG A N 1
ATOM 846 C CA . ARG A 1 104 ? -8.572 13.931 -6.022 1.00 97.81 104 ARG A CA 1
ATOM 847 C C . ARG A 1 104 ? -9.763 13.393 -5.245 1.00 97.81 104 ARG A C 1
ATOM 849 O O . ARG A 1 104 ? -9.791 13.547 -4.031 1.00 97.81 104 ARG A O 1
ATOM 856 N N . TYR A 1 105 ? -10.699 12.725 -5.922 1.00 97.25 105 TYR A N 1
ATOM 857 C CA . TYR A 1 105 ? -11.834 12.084 -5.259 1.00 97.25 105 TYR A CA 1
ATOM 858 C C . TYR A 1 105 ? -11.381 11.088 -4.186 1.00 97.25 105 TYR A C 1
ATOM 860 O O . TYR A 1 105 ? -11.908 11.120 -3.076 1.00 97.25 105 TYR A O 1
ATOM 868 N N . LEU A 1 106 ? -10.395 10.236 -4.488 1.00 98.00 106 LEU A N 1
ATOM 869 C CA . LEU A 1 106 ? -9.858 9.273 -3.525 1.00 98.00 106 LEU A CA 1
ATOM 870 C C . LEU A 1 106 ? -9.262 9.993 -2.313 1.00 98.00 106 LEU A C 1
ATOM 872 O O . LEU A 1 106 ? -9.664 9.702 -1.193 1.00 98.00 106 LEU A O 1
ATOM 876 N N . MET A 1 107 ? -8.390 10.982 -2.513 1.00 98.19 107 MET A N 1
ATOM 877 C CA . MET A 1 107 ? -7.756 11.715 -1.406 1.00 98.19 107 MET A CA 1
ATOM 878 C C . MET A 1 107 ? -8.728 12.601 -0.609 1.00 98.19 107 MET A C 1
ATOM 880 O O . MET A 1 107 ? -8.469 12.908 0.549 1.00 98.19 107 MET A O 1
ATOM 884 N N . GLN A 1 108 ? -9.863 13.004 -1.183 1.00 97.44 108 GLN A N 1
ATOM 885 C CA . GLN A 1 108 ? -10.929 13.717 -0.458 1.00 97.44 108 GLN A CA 1
ATOM 886 C C . GLN A 1 108 ? -11.845 12.784 0.347 1.00 97.44 108 GLN A C 1
ATOM 888 O O . GLN A 1 108 ? -12.635 13.245 1.166 1.00 97.44 108 GLN A O 1
ATOM 893 N N . ASN A 1 109 ? -11.776 11.474 0.102 1.00 97.31 109 ASN A N 1
ATOM 894 C CA . ASN A 1 109 ? -12.627 10.477 0.758 1.00 97.31 109 ASN A CA 1
ATOM 895 C C . ASN A 1 109 ? -11.826 9.373 1.462 1.00 97.31 109 ASN A C 1
ATOM 897 O O . ASN A 1 109 ? -12.395 8.393 1.945 1.00 97.31 109 ASN A O 1
ATOM 901 N N . SER A 1 110 ? -10.503 9.505 1.517 1.00 98.06 110 SER A N 1
ATOM 902 C CA . SER A 1 110 ? -9.621 8.551 2.171 1.00 98.06 110 SER A CA 1
ATOM 903 C C . SER A 1 110 ? -8.263 9.157 2.483 1.00 98.06 110 SER A C 1
ATOM 905 O O . SER A 1 110 ? -7.790 10.032 1.761 1.00 98.06 110 SER A O 1
ATOM 907 N N . ARG A 1 111 ? -7.639 8.662 3.550 1.00 97.38 111 ARG A N 1
ATOM 908 C CA . ARG A 1 111 ? -6.232 8.885 3.869 1.00 97.38 111 ARG A CA 1
ATOM 909 C C . ARG A 1 111 ? -5.369 7.929 3.060 1.00 97.38 111 ARG A C 1
ATOM 911 O O . ARG A 1 111 ? -5.689 6.739 2.968 1.00 97.38 111 ARG A O 1
ATOM 918 N N . LEU A 1 112 ? -4.255 8.425 2.534 1.00 98.44 112 LEU A N 1
ATOM 919 C CA . LEU A 1 112 ? -3.241 7.561 1.938 1.00 98.44 112 LEU A CA 1
ATOM 920 C C . LEU A 1 112 ? -2.444 6.848 3.037 1.00 98.44 112 LEU A C 1
ATOM 922 O O . LEU A 1 112 ? -1.677 7.482 3.761 1.00 98.44 112 LEU A O 1
ATOM 926 N N . ILE A 1 113 ? -2.592 5.526 3.131 1.00 97.94 113 ILE A N 1
ATOM 927 C CA . ILE A 1 113 ? -1.756 4.703 4.010 1.00 97.94 113 ILE A CA 1
ATOM 928 C C . ILE A 1 113 ? -0.477 4.324 3.273 1.00 97.94 113 ILE A C 1
ATOM 930 O O . ILE A 1 113 ? 0.616 4.597 3.756 1.00 97.94 113 ILE A O 1
ATOM 934 N N . SER A 1 114 ? -0.602 3.766 2.070 1.00 97.62 114 SER A N 1
ATOM 935 C CA . SER A 1 114 ? 0.544 3.289 1.299 1.00 97.62 114 SER A CA 1
ATOM 936 C C . SER A 1 114 ? 0.292 3.377 -0.205 1.00 97.62 114 SER A C 1
ATOM 938 O O . SER A 1 114 ? -0.832 3.189 -0.671 1.00 97.62 114 SER A O 1
ATOM 940 N N . ALA A 1 115 ? 1.345 3.666 -0.964 1.00 97.88 115 ALA A N 1
ATOM 941 C CA . ALA A 1 115 ? 1.381 3.542 -2.417 1.00 97.88 115 ALA A CA 1
ATOM 942 C C . ALA A 1 115 ? 2.761 3.011 -2.809 1.00 97.88 115 ALA A C 1
ATOM 944 O O . ALA A 1 115 ? 3.746 3.749 -2.764 1.00 97.88 115 ALA A O 1
ATOM 945 N N . ILE A 1 116 ? 2.817 1.728 -3.163 1.00 97.44 116 ILE A N 1
ATOM 946 C CA . ILE A 1 116 ? 4.053 1.004 -3.449 1.00 97.44 116 ILE A CA 1
ATOM 947 C C . ILE A 1 116 ? 4.065 0.583 -4.909 1.00 97.44 116 ILE A C 1
ATOM 949 O O . ILE A 1 116 ? 3.182 -0.151 -5.353 1.00 97.44 116 ILE A O 1
ATOM 953 N N . ARG A 1 117 ? 5.089 0.997 -5.647 1.00 96.75 117 ARG A N 1
ATOM 954 C CA . ARG A 1 117 ? 5.314 0.536 -7.016 1.00 96.75 117 ARG A CA 1
ATOM 955 C C . ARG A 1 117 ? 6.028 -0.808 -7.019 1.00 96.75 117 ARG A C 1
ATOM 957 O O . ARG A 1 117 ? 7.076 -0.953 -6.395 1.00 96.75 117 ARG A O 1
ATOM 964 N N . LEU A 1 118 ? 5.457 -1.781 -7.716 1.00 95.50 118 LEU A N 1
ATOM 965 C CA . LEU A 1 118 ? 6.023 -3.124 -7.847 1.00 95.50 118 LEU A CA 1
ATOM 966 C C . LEU A 1 118 ? 7.008 -3.192 -9.032 1.00 95.50 118 LEU A C 1
ATOM 968 O O . LEU A 1 118 ? 6.929 -2.335 -9.922 1.00 95.50 118 LEU A O 1
ATOM 972 N N . PRO A 1 119 ? 7.907 -4.196 -9.072 1.00 93.38 119 PRO A N 1
ATOM 973 C CA . PRO A 1 119 ? 8.827 -4.370 -10.189 1.00 93.38 119 PRO A CA 1
ATOM 974 C C . PRO A 1 119 ? 8.093 -4.526 -11.523 1.00 93.38 119 PRO A C 1
ATOM 976 O O . PRO A 1 119 ? 6.978 -5.058 -11.596 1.00 93.38 119 PRO A O 1
ATOM 979 N N . SER A 1 120 ? 8.745 -4.091 -12.597 1.00 90.06 120 SER A N 1
ATOM 980 C CA . SER A 1 120 ? 8.268 -4.316 -13.958 1.00 90.06 120 SER A CA 1
ATOM 981 C C . SER A 1 120 ? 8.255 -5.816 -14.283 1.00 90.06 120 SER A C 1
ATOM 983 O O . SER A 1 120 ? 9.098 -6.572 -13.813 1.00 90.06 120 SER A O 1
ATOM 985 N N . GLY A 1 121 ? 7.287 -6.260 -15.088 1.00 83.44 121 GLY A N 1
ATOM 986 C CA . GLY A 1 121 ? 7.213 -7.651 -15.559 1.00 83.44 121 GLY A CA 1
ATOM 987 C C . GLY A 1 121 ? 6.635 -8.675 -14.569 1.00 83.44 121 GLY A C 1
ATOM 988 O O . GLY A 1 121 ? 6.501 -9.848 -14.908 1.00 83.44 121 GLY A O 1
ATOM 989 N N . MET A 1 122 ? 6.216 -8.253 -13.369 1.00 79.62 122 MET A N 1
ATOM 990 C CA . MET A 1 122 ? 5.679 -9.148 -12.325 1.00 79.62 122 MET A CA 1
ATOM 991 C C . MET A 1 122 ? 4.475 -10.001 -12.744 1.00 79.62 122 MET A C 1
ATOM 993 O O . MET A 1 122 ? 4.232 -11.069 -12.187 1.00 79.62 122 MET A O 1
ATOM 997 N N . PHE A 1 123 ? 3.695 -9.525 -13.711 1.00 76.94 123 PHE A N 1
ATOM 998 C CA . PHE A 1 123 ? 2.452 -10.155 -14.150 1.00 76.94 123 PHE A CA 1
ATOM 999 C C . PHE A 1 123 ? 2.530 -10.692 -15.589 1.00 76.94 123 PHE A C 1
ATOM 1001 O O . PHE A 1 123 ? 1.515 -11.126 -16.143 1.00 76.94 123 PHE A O 1
ATOM 1008 N N . SER A 1 124 ? 3.726 -10.722 -16.181 1.00 72.75 124 SER A N 1
ATOM 1009 C CA . SER A 1 124 ? 3.942 -11.128 -17.571 1.00 72.75 124 SER A CA 1
ATOM 1010 C C . SER A 1 124 ? 3.660 -12.615 -17.797 1.00 72.75 124 SER A C 1
ATOM 1012 O O . SER A 1 124 ? 2.874 -12.958 -18.678 1.00 72.75 124 SER A O 1
ATOM 1014 N N . GLU A 1 125 ? 4.223 -13.505 -16.971 1.00 59.97 125 GLU A N 1
ATOM 1015 C CA . GLU A 1 125 ? 4.074 -14.960 -17.150 1.00 59.97 125 GLU A CA 1
ATOM 1016 C C . GLU A 1 125 ? 2.665 -15.467 -16.800 1.00 59.97 125 GLU A C 1
ATOM 1018 O O . GLU A 1 125 ? 2.091 -16.279 -17.528 1.00 59.97 125 GLU A O 1
ATOM 1023 N N . ASN A 1 126 ? 2.079 -14.973 -15.703 1.00 57.19 126 ASN A N 1
ATOM 1024 C CA . ASN A 1 126 ? 0.822 -15.504 -15.159 1.00 57.19 126 ASN A CA 1
ATOM 1025 C C . ASN A 1 126 ? -0.433 -14.758 -15.629 1.00 57.19 126 ASN A C 1
ATOM 1027 O O . ASN A 1 126 ? -1.502 -15.366 -15.700 1.00 57.19 126 ASN A O 1
ATOM 1031 N N . ALA A 1 127 ? -0.336 -13.456 -15.915 1.00 58.62 127 ALA A N 1
ATOM 1032 C CA . ALA A 1 127 ? -1.480 -12.624 -16.298 1.00 58.62 127 ALA A CA 1
ATOM 1033 C C . ALA A 1 127 ? -1.365 -12.042 -17.717 1.00 58.62 127 ALA A C 1
ATOM 1035 O O . ALA A 1 127 ? -2.302 -11.387 -18.176 1.00 58.62 127 ALA A O 1
ATOM 1036 N N . GLY A 1 128 ? -0.258 -12.301 -18.426 1.00 57.47 128 GLY A N 1
ATOM 1037 C CA . GLY A 1 128 ? -0.077 -11.916 -19.826 1.00 57.47 128 GLY A CA 1
ATOM 1038 C C . GLY A 1 128 ? -0.007 -10.406 -20.051 1.00 57.47 128 GLY A C 1
ATOM 1039 O O . GLY A 1 128 ? -0.438 -9.931 -21.100 1.00 57.47 128 GLY A O 1
ATOM 1040 N N . THR A 1 129 ? 0.473 -9.644 -19.064 1.00 62.53 129 THR A N 1
ATOM 1041 C CA . THR A 1 129 ? 0.582 -8.182 -19.143 1.00 62.53 129 THR A CA 1
ATOM 1042 C C . THR A 1 129 ? 1.924 -7.692 -18.609 1.00 62.53 129 THR A C 1
ATOM 1044 O O . THR A 1 129 ? 2.254 -7.937 -17.454 1.00 62.53 129 THR A O 1
ATOM 1047 N N . ASP A 1 130 ? 2.647 -6.914 -19.420 1.00 68.00 130 ASP A N 1
ATOM 1048 C CA . ASP A 1 130 ? 3.873 -6.212 -18.997 1.00 68.00 130 ASP A CA 1
ATOM 1049 C C . ASP A 1 130 ? 3.574 -4.820 -18.409 1.00 68.00 130 ASP A C 1
ATOM 1051 O O . ASP A 1 130 ? 4.474 -4.022 -18.152 1.00 68.00 130 ASP A O 1
ATOM 1055 N N . VAL A 1 131 ? 2.290 -4.480 -18.238 1.00 76.69 131 VAL A N 1
ATOM 1056 C CA . VAL A 1 131 ? 1.881 -3.218 -17.614 1.00 76.69 131 VAL A CA 1
ATOM 1057 C C . VAL A 1 131 ? 2.331 -3.231 -16.159 1.00 76.69 131 VAL A C 1
ATOM 1059 O O . VAL A 1 131 ? 1.954 -4.123 -15.400 1.00 76.69 131 VAL A O 1
ATOM 1062 N N . GLY A 1 132 ? 3.103 -2.218 -15.768 1.00 87.75 132 GLY A N 1
ATOM 1063 C CA . GLY A 1 132 ? 3.544 -2.062 -14.391 1.00 87.75 132 GLY A CA 1
ATOM 1064 C C . GLY A 1 132 ? 2.370 -1.922 -13.420 1.00 87.75 132 GLY A C 1
ATOM 1065 O O . GLY A 1 132 ? 1.277 -1.462 -13.776 1.00 87.75 132 GLY A O 1
ATOM 1066 N N . SER A 1 133 ? 2.609 -2.299 -12.168 1.00 92.81 133 SER A N 1
ATOM 1067 C CA . SER A 1 133 ? 1.579 -2.374 -11.132 1.00 92.81 133 SER A CA 1
ATOM 1068 C C . SER A 1 133 ? 1.962 -1.628 -9.862 1.00 92.81 133 SER A C 1
ATOM 1070 O O . SER A 1 133 ? 3.138 -1.552 -9.508 1.00 92.81 133 SER A O 1
ATOM 1072 N N . ASP A 1 134 ? 0.945 -1.147 -9.159 1.00 96.44 134 ASP A N 1
ATOM 1073 C CA . ASP A 1 134 ? 1.054 -0.486 -7.865 1.00 96.44 134 ASP A CA 1
ATOM 1074 C C . ASP A 1 134 ? 0.175 -1.214 -6.839 1.00 96.44 134 ASP A C 1
ATOM 1076 O O . ASP A 1 134 ? -0.943 -1.628 -7.157 1.00 96.44 134 ASP A O 1
ATOM 1080 N N . LEU A 1 135 ? 0.656 -1.331 -5.602 1.00 97.75 135 LEU A N 1
ATOM 1081 C CA . LEU A 1 135 ? -0.155 -1.630 -4.427 1.00 97.75 135 LEU A CA 1
ATOM 1082 C C . LEU A 1 135 ? -0.549 -0.311 -3.760 1.00 97.75 135 LEU A C 1
ATOM 1084 O O . LEU A 1 135 ? 0.309 0.440 -3.306 1.00 97.75 135 LEU A O 1
ATOM 1088 N N . ILE A 1 136 ? -1.847 -0.036 -3.677 1.00 98.62 136 ILE A N 1
ATOM 1089 C CA . ILE A 1 136 ? -2.381 1.177 -3.055 1.00 98.62 136 ILE A CA 1
ATOM 1090 C C . ILE A 1 136 ? -3.252 0.779 -1.868 1.00 98.62 136 ILE A C 1
ATOM 1092 O O . ILE A 1 136 ? -4.206 0.014 -2.026 1.00 98.62 136 ILE A O 1
ATOM 1096 N N . VAL A 1 137 ? -2.943 1.334 -0.696 1.00 98.69 137 VAL A N 1
ATOM 1097 C CA . VAL A 1 137 ? -3.691 1.149 0.549 1.00 98.69 137 VAL A CA 1
ATOM 1098 C C . VAL A 1 137 ? -4.259 2.486 1.010 1.00 98.69 137 VAL A C 1
ATOM 1100 O O . VAL A 1 137 ? -3.523 3.447 1.244 1.00 98.69 137 VAL A O 1
ATOM 1103 N N . LEU A 1 138 ? -5.578 2.538 1.157 1.00 98.75 138 LEU A N 1
ATOM 1104 C CA . LEU A 1 138 ? -6.340 3.713 1.559 1.00 98.75 138 LEU A CA 1
ATOM 1105 C C . LEU A 1 138 ? -7.142 3.406 2.822 1.00 98.75 138 LEU A C 1
ATOM 1107 O O . LEU A 1 138 ? -7.711 2.323 2.945 1.00 98.75 138 LEU A O 1
ATOM 1111 N N . GLN A 1 139 ? -7.247 4.372 3.728 1.00 98.50 139 GLN A N 1
ATOM 1112 C CA . GLN A 1 139 ? -8.172 4.306 4.857 1.00 98.50 139 GLN A CA 1
ATOM 1113 C C . GLN A 1 139 ? -9.320 5.280 4.622 1.00 98.50 139 GLN A C 1
ATOM 1115 O O . GLN A 1 139 ? -9.080 6.471 4.436 1.00 98.50 139 GLN A O 1
ATOM 1120 N N . LYS A 1 140 ? -10.567 4.807 4.617 1.00 98.06 140 LYS A N 1
ATOM 1121 C CA . LYS A 1 140 ? -11.720 5.667 4.327 1.00 98.06 140 LYS A CA 1
ATOM 1122 C C . LYS A 1 140 ? -11.846 6.790 5.357 1.00 98.06 140 LYS A C 1
ATOM 1124 O O . LYS A 1 140 ? -11.901 6.529 6.554 1.00 98.06 140 LYS A O 1
ATOM 1129 N N . GLN A 1 141 ? -11.929 8.019 4.858 1.00 97.31 141 GLN A N 1
ATOM 1130 C CA . GLN A 1 141 ? -12.186 9.231 5.627 1.00 97.31 141 GLN A CA 1
ATOM 1131 C C . GLN A 1 141 ? -12.959 10.202 4.725 1.00 97.31 141 GLN A C 1
ATOM 1133 O O . GLN A 1 141 ? -12.376 10.955 3.944 1.00 97.31 141 GLN A O 1
ATOM 1138 N N . SER A 1 142 ? -14.279 10.124 4.781 1.00 95.19 142 SER A N 1
ATOM 1139 C CA . SER A 1 142 ? -15.206 10.804 3.886 1.00 95.19 142 SER A CA 1
ATOM 1140 C C . SER A 1 142 ? -15.182 12.323 4.084 1.00 95.19 142 SER A C 1
ATOM 1142 O O . SER A 1 142 ? -15.271 12.820 5.205 1.00 95.19 142 SER A O 1
ATOM 1144 N N . GLY A 1 143 ? -15.135 13.073 2.979 1.00 93.81 143 GLY A N 1
ATOM 1145 C CA . GLY A 1 143 ? -15.299 14.531 2.989 1.00 93.81 143 GLY A CA 1
ATOM 1146 C C . GLY A 1 143 ? -14.148 15.319 3.618 1.00 93.81 143 GLY A C 1
ATOM 1147 O O . GLY A 1 143 ? -14.365 16.451 4.050 1.00 93.81 143 GLY A O 1
ATOM 1148 N N . LYS A 1 144 ? -12.942 14.746 3.679 1.00 95.44 144 LYS A N 1
ATOM 1149 C CA . LYS A 1 144 ? -11.759 15.453 4.175 1.00 95.44 144 LYS A CA 1
ATOM 1150 C C . LYS A 1 144 ? -11.120 16.335 3.100 1.00 95.44 144 LYS A C 1
ATOM 1152 O O . LYS A 1 144 ? -11.294 16.126 1.897 1.00 95.44 144 LYS A O 1
ATOM 1157 N N . GLU A 1 145 ? -10.312 17.293 3.537 1.00 95.75 145 GLU A N 1
ATOM 1158 C CA . GLU A 1 145 ? -9.405 18.012 2.642 1.00 95.75 145 GLU A CA 1
ATOM 1159 C C . GLU A 1 145 ? -8.209 17.133 2.251 1.00 95.75 145 GLU A C 1
ATOM 1161 O O . GLU A 1 145 ? -7.847 16.183 2.953 1.00 95.75 145 GLU A O 1
ATOM 1166 N N . ILE A 1 146 ? -7.603 17.432 1.101 1.00 96.44 146 ILE A N 1
ATOM 1167 C CA . ILE A 1 146 ? -6.389 16.746 0.645 1.00 96.44 146 ILE A CA 1
ATOM 1168 C C . ILE A 1 146 ? -5.228 17.270 1.490 1.00 96.44 146 ILE A C 1
ATOM 1170 O O . ILE A 1 146 ? -4.938 18.465 1.447 1.00 96.44 146 ILE A O 1
ATOM 1174 N N . GLY A 1 147 ? -4.582 16.384 2.243 1.00 90.88 147 GLY A N 1
ATOM 1175 C CA . GLY A 1 147 ? -3.431 16.715 3.069 1.00 90.88 147 GLY A CA 1
ATOM 1176 C C . GLY A 1 147 ? -2.220 17.113 2.231 1.00 90.88 147 GLY A C 1
ATOM 1177 O O . GLY A 1 147 ? -2.125 16.810 1.040 1.00 90.88 147 GLY A O 1
ATOM 1178 N N . GLU A 1 148 ? -1.277 17.808 2.853 1.00 87.94 148 GLU A N 1
ATOM 1179 C CA . GLU A 1 148 ? -0.029 18.203 2.202 1.00 87.94 148 GLU A CA 1
ATOM 1180 C C . GLU A 1 148 ? 0.918 17.011 1.972 1.00 87.94 148 GLU A C 1
ATOM 1182 O O . GLU A 1 148 ? 0.699 15.892 2.446 1.00 87.94 148 GLU A O 1
ATOM 1187 N N . GLY A 1 149 ? 1.987 17.236 1.205 1.00 92.75 149 GLY A N 1
ATOM 1188 C CA . GLY A 1 149 ? 3.015 16.226 0.964 1.00 92.75 149 GLY A CA 1
ATOM 1189 C C . GLY A 1 149 ? 2.498 15.055 0.129 1.00 92.75 149 GLY A C 1
ATOM 1190 O O . GLY A 1 149 ? 2.183 15.220 -1.050 1.00 92.75 149 GLY A O 1
ATOM 1191 N N . ILE A 1 150 ? 2.419 13.864 0.728 1.00 93.62 150 ILE A N 1
ATOM 1192 C CA . ILE A 1 150 ? 2.197 12.615 -0.014 1.00 93.62 150 ILE A CA 1
ATOM 1193 C C . ILE A 1 150 ? 0.833 12.547 -0.702 1.00 93.62 150 ILE A C 1
ATOM 1195 O O . ILE A 1 150 ? 0.732 11.978 -1.783 1.00 93.62 150 ILE A O 1
ATOM 1199 N N . GLU A 1 151 ? -0.215 13.143 -0.135 1.00 96.94 151 GLU A N 1
ATOM 1200 C CA . GLU A 1 151 ? -1.540 13.111 -0.763 1.00 96.94 151 GLU A CA 1
ATOM 1201 C C . GLU A 1 151 ? -1.633 14.097 -1.936 1.00 96.94 151 GLU A C 1
ATOM 1203 O O . GLU A 1 151 ? -2.247 13.793 -2.961 1.00 96.94 151 GLU A O 1
ATOM 1208 N N . GLN A 1 152 ? -0.954 15.247 -1.850 1.00 96.12 152 GLN A N 1
ATOM 1209 C CA . GLN A 1 152 ? -0.777 16.140 -3.000 1.00 96.12 152 GLN A CA 1
ATOM 1210 C C . GLN A 1 152 ? 0.044 15.467 -4.105 1.00 96.12 152 GLN A C 1
ATOM 1212 O O . GLN A 1 152 ? -0.350 15.522 -5.272 1.00 96.12 152 GLN A O 1
ATOM 1217 N N . GLN A 1 153 ? 1.139 14.790 -3.747 1.00 96.56 153 GLN A N 1
ATOM 1218 C CA . GLN A 1 153 ? 1.953 14.028 -4.695 1.00 96.56 153 GLN A CA 1
ATOM 1219 C C . GLN A 1 153 ? 1.154 12.893 -5.344 1.00 96.56 153 GLN A C 1
ATOM 1221 O O . GLN A 1 153 ? 1.248 12.716 -6.552 1.00 96.56 153 GLN A O 1
ATOM 1226 N N . PHE A 1 154 ? 0.309 12.189 -4.581 1.00 97.94 154 PHE A N 1
ATOM 1227 C CA . PHE A 1 154 ? -0.578 11.146 -5.101 1.00 97.94 154 PHE A CA 1
ATOM 1228 C C . PHE A 1 154 ? -1.491 11.694 -6.199 1.00 97.94 154 PHE A C 1
ATOM 1230 O O . PHE A 1 154 ? -1.690 11.060 -7.233 1.00 97.94 154 PHE A O 1
ATOM 1237 N N . VAL A 1 155 ? -2.038 12.895 -6.014 1.00 97.81 155 VAL A N 1
ATOM 1238 C CA . VAL A 1 155 ? -2.908 13.531 -7.009 1.00 97.81 155 VAL A CA 1
ATOM 1239 C C . VAL A 1 155 ? -2.139 13.962 -8.257 1.00 97.81 155 VAL A C 1
ATOM 1241 O O . VAL A 1 155 ? -2.653 13.815 -9.370 1.00 97.81 155 VAL A O 1
ATOM 1244 N N . GLN A 1 156 ? -0.932 14.490 -8.093 1.00 96.31 156 GLN A N 1
ATOM 1245 C CA . GLN A 1 156 ? -0.185 15.149 -9.158 1.00 96.31 156 GLN A CA 1
ATOM 1246 C C . GLN A 1 156 ? 0.583 14.176 -10.061 1.00 96.31 156 GLN A C 1
ATOM 1248 O O . GLN A 1 156 ? 0.971 13.076 -9.675 1.00 96.31 156 GLN A O 1
ATOM 1253 N N . THR A 1 157 ? 0.821 14.621 -11.291 1.00 95.56 157 THR A N 1
ATOM 1254 C CA . THR A 1 157 ? 1.752 13.977 -12.222 1.00 95.56 157 THR A CA 1
ATOM 1255 C C . THR A 1 157 ? 2.838 14.961 -12.616 1.00 95.56 157 THR A C 1
ATOM 1257 O O . THR A 1 157 ? 2.545 16.127 -12.883 1.00 95.56 157 THR A O 1
ATOM 1260 N N . ALA A 1 158 ? 4.063 14.469 -12.723 1.00 92.88 158 ALA A N 1
ATOM 1261 C CA . ALA A 1 158 ? 5.205 15.165 -13.279 1.00 92.88 158 ALA A CA 1
ATOM 1262 C C . ALA A 1 158 ? 5.452 14.722 -14.728 1.00 92.88 158 ALA A C 1
ATOM 1264 O O . ALA A 1 158 ? 5.175 13.584 -15.114 1.00 92.88 158 ALA A O 1
ATOM 1265 N N . SER A 1 159 ? 5.983 15.631 -15.541 1.00 92.12 159 SER A N 1
ATOM 1266 C CA . SER A 1 159 ? 6.422 15.316 -16.898 1.00 92.12 159 SER A CA 1
ATOM 1267 C C . SER A 1 159 ? 7.886 14.891 -16.883 1.00 92.12 159 SER A C 1
ATOM 1269 O O . SER A 1 159 ? 8.748 15.655 -16.453 1.00 92.12 159 SER A O 1
ATOM 1271 N N . VAL A 1 160 ? 8.166 13.693 -17.388 1.00 88.88 160 VAL A N 1
ATOM 1272 C CA . VAL A 1 160 ? 9.521 13.143 -17.469 1.00 88.88 160 VAL A CA 1
ATOM 1273 C C . VAL A 1 160 ? 10.146 13.570 -18.798 1.00 88.88 160 VAL A C 1
ATOM 1275 O O . VAL A 1 160 ? 9.566 13.289 -19.852 1.00 88.88 160 VAL A O 1
ATOM 1278 N N . PRO A 1 161 ? 11.299 14.261 -18.808 1.00 85.56 161 PRO A N 1
ATOM 1279 C CA . PRO A 1 161 ? 11.949 14.679 -20.043 1.00 85.56 161 PRO A CA 1
ATOM 1280 C C . PRO A 1 161 ? 12.618 13.496 -20.752 1.00 85.56 161 PRO A C 1
ATOM 1282 O O . PRO A 1 161 ? 13.102 12.558 -20.125 1.00 85.56 161 PRO A O 1
ATOM 1285 N N . LYS A 1 162 ? 12.727 13.570 -22.079 1.00 77.94 162 LYS A N 1
ATOM 1286 C CA . LYS A 1 162 ? 13.394 12.552 -22.910 1.00 77.94 162 LYS A CA 1
ATOM 1287 C C . LYS A 1 162 ? 14.930 12.600 -22.843 1.00 77.94 162 LYS A C 1
ATOM 1289 O O . LYS A 1 162 ? 15.598 11.789 -23.475 1.00 77.94 162 LYS A O 1
ATOM 1294 N N . GLY A 1 163 ? 15.494 13.571 -22.122 1.00 72.56 163 GLY A N 1
ATOM 1295 C CA . GLY A 1 163 ? 16.939 13.822 -22.040 1.00 72.56 163 GLY A CA 1
ATOM 1296 C C . GLY A 1 163 ? 17.498 14.728 -23.146 1.00 72.56 163 GLY A C 1
ATOM 1297 O O . GLY A 1 163 ? 18.662 15.105 -23.087 1.00 72.56 163 GLY A O 1
ATOM 1298 N N . ASP A 1 164 ? 16.675 1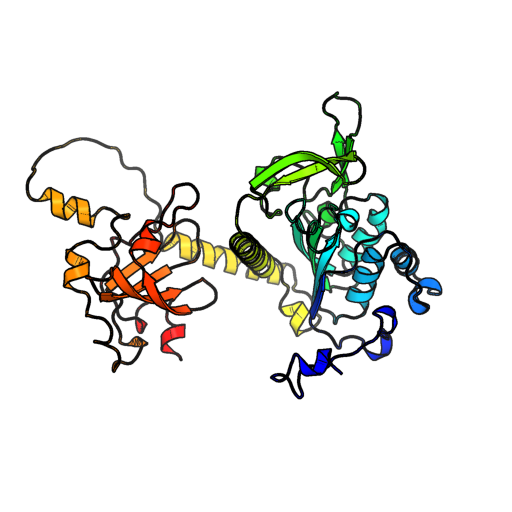5.138 -24.118 1.00 74.19 164 ASP A N 1
ATOM 1299 C CA . ASP A 1 164 ? 17.044 16.103 -25.169 1.00 74.19 164 ASP A CA 1
ATOM 1300 C C . ASP A 1 164 ? 16.843 17.575 -24.755 1.00 74.19 164 ASP A C 1
ATOM 1302 O O . ASP A 1 164 ? 17.141 18.484 -25.527 1.00 74.19 164 ASP A O 1
ATOM 1306 N N . GLY A 1 165 ? 16.339 17.811 -23.538 1.00 67.69 165 GLY A N 1
ATOM 1307 C CA . GLY A 1 165 ? 16.110 19.135 -22.955 1.00 67.69 165 GLY A CA 1
ATOM 1308 C C . GLY A 1 165 ? 14.833 19.846 -23.414 1.00 67.69 165 GLY A C 1
ATOM 1309 O O . GLY A 1 165 ? 14.528 20.908 -22.876 1.00 67.69 165 GLY A O 1
ATOM 1310 N N . PHE A 1 166 ? 14.071 19.284 -24.361 1.00 68.94 166 PHE A N 1
ATOM 1311 C CA . PHE A 1 166 ? 12.903 19.958 -24.946 1.00 68.94 166 PHE A CA 1
ATOM 1312 C C . PHE A 1 166 ? 11.646 19.090 -25.016 1.00 68.94 166 PHE A C 1
ATOM 1314 O O . PHE A 1 166 ? 10.541 19.631 -24.968 1.00 68.94 166 PHE A O 1
ATOM 1321 N N . SER A 1 167 ? 11.778 17.767 -25.144 1.00 80.31 167 SER A N 1
ATOM 1322 C CA . SER A 1 167 ? 10.635 16.872 -25.306 1.00 80.31 167 SER A CA 1
ATOM 1323 C C . SER A 1 167 ? 10.298 16.110 -24.024 1.00 80.31 167 SER A C 1
ATOM 1325 O O . SER A 1 167 ? 11.167 15.658 -23.276 1.00 80.31 167 SER A O 1
ATOM 1327 N N . ILE A 1 168 ? 8.996 15.974 -23.772 1.00 83.81 168 ILE A N 1
ATOM 1328 C CA . ILE A 1 168 ? 8.451 15.141 -22.698 1.00 83.81 168 ILE A CA 1
ATOM 1329 C C . ILE A 1 168 ? 8.361 13.709 -23.227 1.00 83.81 168 ILE A C 1
ATOM 1331 O O . ILE A 1 168 ? 7.776 13.473 -24.285 1.00 83.81 168 ILE A O 1
ATOM 1335 N N . ALA A 1 169 ? 8.938 12.764 -22.491 1.00 84.94 169 ALA A N 1
ATOM 1336 C CA . ALA A 1 169 ? 8.867 11.342 -22.787 1.00 84.94 169 ALA A CA 1
ATOM 1337 C C . ALA A 1 169 ? 7.495 10.770 -22.398 1.00 84.94 169 ALA A C 1
ATOM 1339 O O . ALA A 1 169 ? 6.821 10.162 -23.228 1.00 84.94 169 ALA A O 1
ATOM 1340 N N . PHE A 1 170 ? 7.069 11.003 -21.154 1.00 90.56 170 PHE A N 1
ATOM 1341 C CA . PHE A 1 170 ? 5.788 10.556 -20.602 1.00 90.56 170 PHE A CA 1
ATOM 1342 C C . PHE A 1 170 ? 5.435 11.351 -19.334 1.00 90.56 170 PHE A C 1
ATOM 1344 O O . PHE A 1 170 ? 6.222 12.173 -18.864 1.00 90.56 170 PHE A O 1
ATOM 1351 N N . ASN A 1 171 ? 4.234 11.124 -18.797 1.00 91.75 171 ASN A N 1
ATOM 1352 C CA . ASN A 1 171 ? 3.847 11.618 -17.476 1.00 91.75 171 ASN A CA 1
ATOM 1353 C C . ASN A 1 171 ? 3.932 10.487 -16.458 1.00 91.75 171 ASN A C 1
ATOM 1355 O O . ASN A 1 171 ? 3.588 9.348 -16.769 1.00 91.75 171 ASN A O 1
ATOM 1359 N N . HIS A 1 172 ? 4.360 10.830 -15.254 1.00 93.94 172 HIS A N 1
ATOM 1360 C CA . HIS A 1 172 ? 4.590 9.907 -14.159 1.00 93.94 172 HIS A CA 1
ATOM 1361 C C . HIS A 1 172 ? 4.027 10.490 -12.869 1.00 93.94 172 HIS A C 1
ATOM 1363 O O . HIS A 1 172 ? 3.997 11.711 -12.717 1.00 93.94 172 HIS A O 1
ATOM 1369 N N . ASN A 1 173 ? 3.542 9.663 -11.946 1.00 97.06 173 ASN A N 1
ATOM 1370 C CA . ASN A 1 173 ? 3.009 10.190 -10.695 1.00 97.06 173 ASN A CA 1
ATOM 1371 C C . ASN A 1 173 ? 4.105 10.861 -9.852 1.00 97.06 173 ASN A C 1
ATOM 1373 O O . ASN A 1 173 ? 5.214 10.340 -9.734 1.00 97.06 173 ASN A O 1
ATOM 1377 N N . SER A 1 174 ? 3.780 11.996 -9.228 1.00 96.50 174 SER A N 1
ATOM 1378 C CA . SER A 1 174 ? 4.747 12.765 -8.436 1.00 96.50 174 SER A CA 1
ATOM 1379 C C . SER A 1 174 ? 5.244 12.027 -7.186 1.00 96.50 174 SER A C 1
ATOM 1381 O O . SER A 1 174 ? 6.262 12.424 -6.629 1.00 96.50 174 SER A O 1
ATOM 1383 N N . LEU A 1 175 ? 4.571 10.957 -6.741 1.00 95.75 175 LEU A N 1
ATOM 1384 C CA . LEU A 1 175 ? 5.065 10.081 -5.669 1.00 95.75 175 LEU A CA 1
ATOM 1385 C C . LEU A 1 175 ? 6.360 9.352 -6.026 1.00 95.75 175 LEU A C 1
ATOM 1387 O O . LEU A 1 175 ? 7.114 8.983 -5.130 1.00 95.75 175 LEU A O 1
ATOM 1391 N N . PHE A 1 176 ? 6.589 9.109 -7.313 1.00 95.25 176 PHE A N 1
ATOM 1392 C CA . PHE A 1 176 ? 7.700 8.297 -7.793 1.00 95.25 176 PHE A CA 1
ATOM 1393 C C . PHE A 1 176 ? 8.691 9.114 -8.619 1.00 95.25 176 PHE A C 1
ATOM 1395 O O . PHE A 1 176 ? 9.604 8.543 -9.199 1.00 95.25 176 PHE A O 1
ATOM 1402 N N . GLU A 1 177 ? 8.545 10.435 -8.700 1.00 93.06 177 GLU A N 1
ATOM 1403 C CA . GLU A 1 177 ? 9.456 11.285 -9.466 1.00 93.06 177 GLU A CA 1
ATOM 1404 C C . GLU A 1 177 ? 10.436 12.023 -8.544 1.00 93.06 177 GLU A C 1
ATOM 1406 O O . GLU A 1 177 ? 10.027 12.610 -7.545 1.00 93.06 177 GLU A O 1
ATOM 1411 N N . GLY A 1 178 ? 11.732 11.986 -8.872 1.00 88.88 178 GLY A N 1
ATOM 1412 C CA . GLY A 1 178 ? 12.808 12.495 -8.015 1.00 88.88 178 GLY A CA 1
ATOM 1413 C C . GLY A 1 178 ? 14.100 11.680 -8.122 1.00 88.88 178 GLY A C 1
ATOM 1414 O O . GLY A 1 178 ? 14.215 10.779 -8.957 1.00 88.88 178 GLY A O 1
ATOM 1415 N N . GLU A 1 179 ? 15.086 11.997 -7.274 1.00 88.19 179 GLU A N 1
ATOM 1416 C CA . GLU A 1 179 ? 16.294 11.173 -7.154 1.00 88.19 179 GLU A CA 1
ATOM 1417 C C . GLU A 1 179 ? 15.945 9.801 -6.555 1.00 88.19 179 GLU A C 1
ATOM 1419 O O . GLU A 1 179 ? 15.061 9.686 -5.707 1.00 88.19 179 GLU A O 1
ATOM 1424 N N . TRP A 1 180 ? 16.667 8.749 -6.958 1.00 87.69 180 TRP A N 1
ATOM 1425 C CA . TRP A 1 180 ? 16.366 7.372 -6.538 1.00 87.69 180 TRP A CA 1
ATOM 1426 C C . TRP A 1 180 ? 16.271 7.209 -5.015 1.00 87.69 180 TRP A C 1
ATOM 1428 O O . TRP A 1 180 ? 15.319 6.619 -4.518 1.00 87.69 180 TRP A O 1
ATOM 1438 N N . LYS A 1 181 ? 17.200 7.810 -4.262 1.00 81.81 181 LYS A N 1
ATOM 1439 C CA . LYS A 1 181 ? 17.217 7.776 -2.788 1.00 81.81 181 LYS A CA 1
ATOM 1440 C C . LYS A 1 181 ? 15.933 8.334 -2.145 1.00 81.81 181 LYS A C 1
ATOM 1442 O O . LYS A 1 181 ? 15.579 7.929 -1.041 1.00 81.81 181 LYS A O 1
ATOM 1447 N N . ASP A 1 182 ? 15.248 9.250 -2.832 1.00 82.00 182 ASP A N 1
ATOM 1448 C CA . ASP A 1 182 ? 14.061 9.941 -2.327 1.00 82.00 182 ASP A CA 1
ATOM 1449 C C . ASP A 1 182 ? 12.772 9.190 -2.676 1.00 82.00 182 ASP A C 1
ATOM 1451 O O . ASP A 1 182 ? 11.736 9.451 -2.072 1.00 82.00 182 ASP A O 1
ATOM 1455 N N . ILE A 1 183 ? 12.812 8.254 -3.629 1.00 89.31 183 ILE A N 1
ATOM 1456 C CA . ILE A 1 183 ? 11.622 7.533 -4.109 1.00 89.31 183 ILE A CA 1
ATOM 1457 C C . ILE A 1 183 ? 11.701 6.017 -3.906 1.00 89.31 183 ILE A C 1
ATOM 1459 O O . ILE A 1 183 ? 10.661 5.361 -3.888 1.00 89.31 183 ILE A O 1
ATOM 1463 N N . SER A 1 184 ? 12.892 5.452 -3.684 1.00 85.44 184 SER A N 1
ATOM 1464 C CA . SER A 1 184 ? 13.099 4.003 -3.554 1.00 85.44 184 SER A CA 1
ATOM 1465 C C . SER A 1 184 ? 12.311 3.394 -2.395 1.00 85.44 184 SER A C 1
ATOM 1467 O O . SER A 1 184 ? 11.862 2.258 -2.479 1.00 85.44 184 SER A O 1
ATOM 1469 N N . HIS A 1 185 ? 12.073 4.162 -1.328 1.00 84.62 185 HIS A N 1
ATOM 1470 C CA . HIS A 1 185 ? 11.259 3.741 -0.182 1.00 84.62 185 HIS A CA 1
ATOM 1471 C C . HIS A 1 185 ? 9.762 3.594 -0.500 1.00 84.62 185 HIS A C 1
ATOM 1473 O O . HIS A 1 185 ? 8.990 3.268 0.394 1.00 84.62 185 HIS A O 1
ATOM 1479 N N . ARG A 1 186 ? 9.340 3.887 -1.738 1.00 91.88 186 ARG A N 1
ATOM 1480 C CA . ARG A 1 186 ? 7.973 3.715 -2.261 1.00 91.88 186 ARG A CA 1
ATOM 1481 C C . ARG A 1 186 ? 7.921 2.656 -3.358 1.00 91.88 186 ARG A C 1
ATOM 1483 O O . ARG A 1 186 ? 6.914 2.524 -4.044 1.00 91.88 186 ARG A O 1
ATOM 1490 N N . THR A 1 187 ? 9.002 1.915 -3.562 1.00 93.94 187 THR A N 1
ATOM 1491 C CA . THR A 1 187 ? 9.128 0.938 -4.641 1.00 93.94 187 THR A CA 1
ATOM 1492 C C . THR A 1 187 ? 9.667 -0.364 -4.079 1.00 93.94 187 THR A C 1
ATOM 1494 O O . THR A 1 187 ? 10.554 -0.339 -3.233 1.00 93.94 187 THR A O 1
ATOM 1497 N N . ILE A 1 188 ? 9.223 -1.494 -4.615 1.00 94.25 188 ILE A N 1
ATOM 1498 C CA . ILE A 1 188 ? 9.927 -2.763 -4.435 1.00 94.25 188 ILE A CA 1
ATOM 1499 C C . ILE A 1 188 ? 10.802 -2.962 -5.662 1.00 94.25 188 ILE A C 1
ATOM 1501 O O . ILE A 1 188 ? 10.422 -3.625 -6.616 1.00 94.25 188 ILE A O 1
ATOM 1505 N N . ALA A 1 189 ? 11.929 -2.266 -5.683 1.00 91.75 189 ALA A N 1
ATOM 1506 C CA . ALA A 1 189 ? 12.905 -2.312 -6.759 1.00 91.75 189 ALA A CA 1
ATOM 1507 C C . ALA A 1 189 ? 14.260 -1.851 -6.221 1.00 91.75 189 ALA A C 1
ATOM 1509 O O . ALA A 1 189 ? 14.330 -1.098 -5.248 1.00 91.75 189 ALA A O 1
ATOM 1510 N N . ILE A 1 190 ? 15.335 -2.314 -6.851 1.00 91.88 190 ILE A N 1
ATOM 1511 C CA . ILE A 1 190 ? 16.710 -1.927 -6.514 1.00 91.88 190 ILE A CA 1
ATOM 1512 C C . ILE A 1 190 ? 17.220 -0.777 -7.384 1.00 91.88 190 ILE A C 1
ATOM 1514 O O . ILE A 1 190 ? 18.109 -0.040 -6.958 1.00 91.88 190 ILE A O 1
ATOM 1518 N N . ASP A 1 191 ? 16.631 -0.610 -8.568 1.00 91.62 191 ASP A N 1
ATOM 1519 C CA . ASP A 1 191 ? 16.969 0.434 -9.527 1.00 91.62 191 ASP A CA 1
ATOM 1520 C C . ASP A 1 191 ? 15.768 0.765 -10.427 1.00 91.62 191 ASP A C 1
ATOM 1522 O O . ASP A 1 191 ? 14.796 0.001 -10.523 1.00 91.62 191 ASP A O 1
ATOM 1526 N N . ARG A 1 192 ? 15.852 1.920 -11.091 1.00 92.81 192 ARG A N 1
ATOM 1527 C CA . ARG A 1 192 ? 14.909 2.363 -12.110 1.00 92.81 192 ARG A CA 1
ATOM 1528 C C . ARG A 1 192 ? 15.635 2.977 -13.297 1.00 92.81 192 ARG A C 1
ATOM 1530 O O . ARG A 1 192 ? 16.318 3.990 -13.163 1.00 92.81 192 ARG A O 1
ATOM 1537 N N . GLN A 1 193 ? 15.352 2.457 -14.485 1.00 91.88 193 GLN A N 1
ATOM 1538 C CA . GLN A 1 193 ? 15.961 2.912 -15.733 1.00 91.88 193 GLN A CA 1
ATOM 1539 C C . GLN A 1 193 ? 14.922 3.278 -16.793 1.00 91.88 193 GLN A C 1
ATOM 1541 O O . GLN A 1 193 ? 13.766 2.862 -16.741 1.00 91.88 193 GLN A O 1
ATOM 1546 N N . MET A 1 194 ? 15.326 4.094 -17.767 1.00 90.25 194 MET A N 1
ATOM 1547 C CA . MET A 1 194 ? 14.470 4.444 -18.899 1.00 90.25 194 MET A CA 1
ATOM 1548 C C . MET A 1 194 ? 14.341 3.232 -19.829 1.00 90.25 194 MET A C 1
ATOM 1550 O O . MET A 1 194 ? 15.324 2.819 -20.441 1.00 90.25 194 MET A O 1
ATOM 1554 N N . GLY A 1 195 ? 13.128 2.707 -19.957 1.00 88.62 195 GLY A N 1
ATOM 1555 C CA . GLY A 1 195 ? 12.776 1.595 -20.832 1.00 88.62 195 GLY A CA 1
ATOM 1556 C C . GLY A 1 195 ? 11.542 1.922 -21.668 1.00 88.62 195 GLY A C 1
ATOM 1557 O O . GLY A 1 195 ? 11.306 3.076 -22.048 1.00 88.62 195 GLY A O 1
ATOM 1558 N N . THR A 1 196 ? 10.739 0.902 -21.962 1.00 85.44 196 THR A N 1
ATOM 1559 C CA . THR A 1 196 ? 9.475 1.064 -22.685 1.00 85.44 196 THR A CA 1
ATOM 1560 C C . THR A 1 196 ? 8.339 0.278 -22.050 1.00 85.44 196 THR A C 1
ATOM 1562 O O . THR A 1 196 ? 8.551 -0.801 -21.510 1.00 85.44 196 THR A O 1
ATOM 1565 N N . ASP A 1 197 ? 7.124 0.801 -22.173 1.00 81.19 197 ASP A N 1
ATOM 1566 C CA . ASP A 1 197 ? 5.888 0.090 -21.858 1.00 81.19 197 ASP A CA 1
ATOM 1567 C C . ASP A 1 197 ? 5.624 -1.054 -22.876 1.00 81.19 197 ASP A C 1
ATOM 1569 O O . ASP A 1 197 ? 6.291 -1.115 -23.918 1.00 81.19 197 ASP A O 1
ATOM 1573 N N . PRO A 1 198 ? 4.638 -1.949 -22.641 1.00 73.69 198 PRO A N 1
ATOM 1574 C CA . PRO A 1 198 ? 4.318 -3.028 -23.588 1.00 73.69 198 PRO A CA 1
ATOM 1575 C C . PRO A 1 198 ? 3.910 -2.561 -24.998 1.00 73.69 198 PRO A C 1
ATOM 1577 O O . PRO A 1 198 ? 3.825 -3.369 -25.922 1.00 73.69 198 PRO A O 1
ATOM 1580 N N . TYR A 1 199 ? 3.638 -1.267 -25.191 1.00 78.38 199 TYR A N 1
ATOM 1581 C CA . TYR A 1 199 ? 3.282 -0.664 -26.475 1.00 78.38 199 TYR A CA 1
ATOM 1582 C C . TYR A 1 199 ? 4.469 0.058 -27.140 1.00 78.38 199 TYR A C 1
ATOM 1584 O O . TYR A 1 199 ? 4.286 0.716 -28.169 1.00 78.38 199 TYR A O 1
ATOM 1592 N N . GLY A 1 200 ? 5.675 -0.048 -26.573 1.00 81.69 200 GLY A N 1
ATOM 1593 C CA . GLY A 1 200 ? 6.902 0.559 -27.086 1.00 81.69 200 GLY A CA 1
ATOM 1594 C C . GLY A 1 200 ? 7.042 2.055 -26.793 1.00 81.69 200 GLY A C 1
ATOM 1595 O O . GLY A 1 200 ? 7.886 2.719 -27.401 1.00 81.69 200 GLY A O 1
ATOM 1596 N N . LYS A 1 201 ? 6.221 2.624 -25.902 1.00 84.75 201 LYS A N 1
ATOM 1597 C CA . LYS A 1 201 ? 6.353 4.027 -25.481 1.00 84.75 201 LYS A CA 1
ATOM 1598 C C . LYS A 1 201 ? 7.361 4.144 -24.342 1.00 84.75 201 LYS A C 1
ATOM 1600 O O . LYS A 1 201 ? 7.417 3.237 -23.523 1.00 84.75 201 LYS A O 1
ATOM 1605 N N . PRO A 1 202 ? 8.116 5.251 -24.243 1.00 88.25 202 PRO A N 1
ATOM 1606 C CA . PRO A 1 202 ? 9.027 5.469 -23.125 1.00 88.25 202 PRO A CA 1
ATOM 1607 C C . PRO A 1 202 ? 8.313 5.350 -21.774 1.00 88.25 202 PRO A C 1
ATOM 1609 O O . PRO A 1 202 ? 7.245 5.938 -21.594 1.00 88.25 202 PRO A O 1
ATOM 1612 N N . ALA A 1 203 ? 8.912 4.607 -20.849 1.00 90.38 203 ALA A N 1
ATOM 1613 C CA . ALA A 1 203 ? 8.423 4.432 -19.486 1.00 90.38 203 ALA A CA 1
ATOM 1614 C C . ALA A 1 203 ? 9.587 4.099 -18.549 1.00 90.38 203 ALA A C 1
ATOM 1616 O O . ALA A 1 203 ? 10.645 3.649 -18.990 1.00 90.38 203 ALA A O 1
ATOM 1617 N N . TRP A 1 204 ? 9.389 4.299 -17.250 1.00 91.94 204 TRP A N 1
ATOM 1618 C CA . TRP A 1 204 ? 10.328 3.806 -16.252 1.00 91.94 204 TRP A CA 1
ATOM 1619 C C . TRP A 1 204 ? 10.196 2.289 -16.084 1.00 91.94 204 TRP A C 1
ATOM 1621 O O . TRP A 1 204 ? 9.098 1.773 -15.884 1.00 91.94 204 TRP A O 1
ATOM 1631 N N . GLU A 1 205 ? 11.323 1.591 -16.127 1.00 92.06 205 GLU A N 1
ATOM 1632 C CA . GLU A 1 205 ? 11.446 0.172 -15.821 1.00 92.06 205 GLU A CA 1
ATOM 1633 C C . GLU A 1 205 ? 12.035 0.009 -14.420 1.00 92.06 205 GLU A C 1
ATOM 1635 O O . GLU A 1 205 ? 13.080 0.586 -14.123 1.00 92.06 205 GLU A O 1
ATOM 1640 N N . TYR A 1 206 ? 11.351 -0.749 -13.563 1.00 93.38 206 TYR A N 1
ATOM 1641 C CA . TYR A 1 206 ? 11.738 -0.987 -12.174 1.00 93.38 206 TYR A CA 1
ATOM 1642 C C . TYR A 1 206 ? 12.269 -2.408 -12.040 1.00 93.38 206 TYR A C 1
ATOM 1644 O O . TYR A 1 206 ? 11.520 -3.364 -12.249 1.00 93.38 206 TYR A O 1
ATOM 1652 N N . THR A 1 207 ? 13.545 -2.552 -11.694 1.00 92.38 207 THR A N 1
ATOM 1653 C CA . THR A 1 207 ? 14.207 -3.859 -11.624 1.00 92.38 207 THR A CA 1
ATOM 1654 C C . THR A 1 207 ? 14.324 -4.344 -10.189 1.00 92.38 207 THR A C 1
ATOM 1656 O O . THR A 1 207 ? 14.679 -3.577 -9.292 1.00 92.38 207 THR A O 1
ATOM 1659 N N . PHE A 1 208 ? 14.083 -5.633 -9.981 1.00 92.38 208 PHE A N 1
ATOM 1660 C CA . PHE A 1 208 ? 14.265 -6.326 -8.711 1.00 92.38 208 PHE A CA 1
ATOM 1661 C C . PHE A 1 208 ? 14.952 -7.664 -8.987 1.00 92.38 208 PHE A C 1
ATOM 1663 O O . PHE A 1 208 ? 14.554 -8.372 -9.910 1.00 92.38 208 PHE A O 1
ATOM 1670 N N . ASP A 1 209 ? 16.007 -7.973 -8.239 1.00 89.50 209 ASP A N 1
ATOM 1671 C CA . ASP A 1 209 ? 16.873 -9.141 -8.445 1.00 89.50 209 ASP A CA 1
ATOM 1672 C C . ASP A 1 209 ? 16.699 -10.231 -7.372 1.00 89.50 209 ASP A C 1
ATOM 1674 O O . ASP A 1 209 ? 17.348 -11.275 -7.448 1.00 89.50 209 ASP A O 1
ATOM 1678 N N . GLY A 1 210 ? 15.808 -10.008 -6.401 1.00 87.69 210 GLY A N 1
ATOM 1679 C CA . GLY A 1 210 ? 15.444 -10.979 -5.371 1.00 87.69 210 GLY A CA 1
ATOM 1680 C C . GLY A 1 210 ? 14.365 -11.976 -5.806 1.00 87.69 210 GLY A C 1
ATOM 1681 O O . GLY A 1 210 ? 13.734 -11.854 -6.858 1.00 87.69 210 GLY A O 1
ATOM 1682 N N . SER A 1 211 ? 14.132 -12.966 -4.948 1.00 89.12 211 SER A N 1
ATOM 1683 C CA . SER A 1 211 ? 13.053 -13.951 -5.065 1.00 89.12 211 SER A CA 1
ATOM 1684 C C . SER A 1 211 ? 11.666 -13.354 -4.768 1.00 89.12 211 SER A C 1
ATOM 1686 O O . SER A 1 211 ? 11.528 -12.219 -4.305 1.00 89.12 211 SER A O 1
ATOM 1688 N N . ILE A 1 212 ? 10.602 -14.127 -5.018 1.00 85.94 212 ILE A N 1
ATOM 1689 C CA . ILE A 1 212 ? 9.233 -13.727 -4.646 1.00 85.94 212 ILE A CA 1
ATOM 1690 C C . ILE A 1 212 ? 9.116 -13.588 -3.122 1.00 85.94 212 ILE A C 1
ATOM 1692 O O . ILE A 1 212 ? 8.410 -12.704 -2.639 1.00 85.94 212 ILE A O 1
ATOM 1696 N N . GLU A 1 213 ? 9.823 -14.428 -2.371 1.00 87.62 213 GLU A N 1
ATOM 1697 C CA . GLU A 1 213 ? 9.916 -14.369 -0.916 1.00 87.62 213 GLU A CA 1
ATOM 1698 C C . GLU A 1 213 ? 10.573 -13.057 -0.461 1.00 87.62 213 GLU A C 1
ATOM 1700 O O . GLU A 1 213 ? 9.976 -12.325 0.328 1.00 87.62 213 GLU A O 1
ATOM 1705 N N . ASP A 1 214 ? 11.714 -12.681 -1.054 1.00 85.88 214 ASP A N 1
ATOM 1706 C CA . ASP A 1 214 ? 12.392 -11.405 -0.759 1.00 85.88 214 ASP A CA 1
ATOM 1707 C C . ASP A 1 214 ? 11.485 -10.198 -1.050 1.00 85.88 214 ASP A C 1
ATOM 1709 O O . ASP A 1 214 ? 11.472 -9.193 -0.329 1.00 85.88 214 ASP A O 1
ATOM 1713 N N . MET A 1 215 ? 10.695 -10.291 -2.121 1.00 86.62 215 MET A N 1
ATOM 1714 C CA . MET A 1 215 ? 9.720 -9.270 -2.489 1.00 86.62 215 MET A CA 1
ATOM 1715 C C . MET A 1 215 ? 8.579 -9.177 -1.478 1.00 86.62 215 MET A C 1
ATOM 1717 O O . MET A 1 215 ? 8.178 -8.073 -1.101 1.00 86.62 215 MET A O 1
ATOM 1721 N N . ALA A 1 216 ? 8.053 -10.320 -1.037 1.00 87.56 216 ALA A N 1
ATOM 1722 C CA . ALA A 1 216 ? 6.998 -10.384 -0.036 1.00 87.56 216 ALA A CA 1
ATOM 1723 C C . ALA A 1 216 ? 7.471 -9.809 1.307 1.00 87.56 216 ALA A C 1
ATOM 1725 O O . ALA A 1 216 ? 6.725 -9.062 1.943 1.00 87.56 216 ALA A O 1
ATOM 1726 N N . ASP A 1 217 ? 8.712 -10.084 1.702 1.00 83.81 217 ASP A N 1
ATOM 1727 C CA . ASP A 1 217 ? 9.312 -9.545 2.923 1.00 83.81 217 ASP A CA 1
ATOM 1728 C C . ASP A 1 217 ? 9.581 -8.042 2.821 1.00 83.81 217 ASP A C 1
ATOM 1730 O O . ASP A 1 217 ? 9.295 -7.290 3.760 1.00 83.81 217 ASP A O 1
ATOM 1734 N N . SER A 1 218 ? 10.031 -7.572 1.654 1.00 85.56 218 SER A N 1
ATOM 1735 C CA . SER A 1 218 ? 10.182 -6.141 1.369 1.00 85.56 218 SER A CA 1
ATOM 1736 C C . SER A 1 218 ? 8.836 -5.411 1.457 1.00 85.56 218 SER A C 1
ATOM 1738 O O . SER A 1 218 ? 8.720 -4.395 2.148 1.00 85.56 218 SER A O 1
ATOM 1740 N N . LEU A 1 219 ? 7.787 -5.969 0.838 1.00 88.25 219 LEU A N 1
ATOM 1741 C CA . LEU A 1 219 ? 6.420 -5.449 0.925 1.00 88.25 219 LEU A CA 1
ATOM 1742 C C . LEU A 1 219 ? 5.907 -5.435 2.362 1.00 88.25 219 LEU A C 1
ATOM 1744 O O . LEU A 1 219 ? 5.373 -4.422 2.807 1.00 88.25 219 LEU A O 1
ATOM 1748 N N . ARG A 1 220 ? 6.071 -6.539 3.099 1.00 86.44 220 ARG A N 1
ATOM 1749 C CA . ARG A 1 220 ? 5.637 -6.662 4.497 1.00 86.44 220 ARG A CA 1
ATOM 1750 C C . ARG A 1 220 ? 6.300 -5.609 5.372 1.00 86.44 220 ARG A C 1
ATOM 1752 O O . ARG A 1 220 ? 5.614 -4.976 6.172 1.00 86.44 220 ARG A O 1
ATOM 1759 N N . THR A 1 221 ? 7.604 -5.413 5.207 1.00 80.00 221 THR A N 1
ATOM 1760 C CA . THR A 1 221 ? 8.386 -4.449 5.986 1.00 80.00 221 THR A CA 1
ATOM 1761 C C . THR A 1 221 ? 7.908 -3.028 5.709 1.00 80.00 221 THR A C 1
ATOM 1763 O O . THR A 1 221 ? 7.570 -2.291 6.637 1.00 80.00 221 THR A O 1
ATOM 1766 N N . GLN A 1 222 ? 7.807 -2.659 4.430 1.00 82.12 222 GLN A N 1
ATOM 1767 C CA . GLN A 1 222 ? 7.396 -1.318 4.030 1.00 82.12 222 GLN A CA 1
ATOM 1768 C C . GLN A 1 222 ? 5.946 -1.014 4.432 1.00 82.12 222 GLN A C 1
ATOM 1770 O O . GLN A 1 222 ? 5.680 0.032 5.022 1.00 82.12 222 GLN A O 1
ATOM 1775 N N . LEU A 1 223 ? 5.014 -1.938 4.179 1.00 88.31 223 LEU A N 1
ATOM 1776 C CA . LEU A 1 223 ? 3.612 -1.772 4.564 1.00 88.31 223 LEU A CA 1
ATOM 1777 C C . LEU A 1 223 ? 3.446 -1.661 6.077 1.00 88.31 223 LEU A C 1
ATOM 1779 O O . LEU A 1 223 ? 2.690 -0.807 6.526 1.00 88.31 223 LEU A O 1
ATOM 1783 N N . SER A 1 224 ? 4.142 -2.489 6.862 1.00 86.25 224 SER A N 1
ATOM 1784 C CA . SER A 1 224 ? 4.069 -2.432 8.329 1.00 86.25 224 SER A CA 1
ATOM 1785 C C . SER A 1 224 ? 4.482 -1.058 8.852 1.00 86.25 224 SER A C 1
ATOM 1787 O O . SER A 1 224 ? 3.764 -0.472 9.660 1.00 86.25 224 SER A O 1
ATOM 1789 N N . LEU A 1 225 ? 5.585 -0.511 8.329 1.00 81.12 225 LEU A N 1
ATOM 1790 C CA . LEU A 1 225 ? 6.071 0.817 8.700 1.00 81.12 225 LEU A CA 1
ATOM 1791 C C . LEU A 1 225 ? 5.063 1.915 8.334 1.00 81.12 225 LEU A C 1
ATOM 1793 O O . LEU A 1 225 ? 4.745 2.777 9.152 1.00 81.12 225 LEU A O 1
ATOM 1797 N N . GLU A 1 226 ? 4.541 1.893 7.107 1.00 86.06 226 GLU A N 1
ATOM 1798 C CA . GLU A 1 226 ? 3.598 2.914 6.644 1.00 86.06 226 GLU A CA 1
ATOM 1799 C C . GLU A 1 226 ? 2.243 2.831 7.361 1.00 86.06 226 GLU A C 1
ATOM 1801 O O . GLU A 1 226 ? 1.635 3.865 7.648 1.00 86.06 226 GLU A O 1
ATOM 1806 N N . VAL A 1 227 ? 1.791 1.624 7.714 1.00 89.25 227 VAL A N 1
ATOM 1807 C CA . VAL A 1 227 ? 0.607 1.410 8.554 1.00 89.25 227 VAL A CA 1
ATOM 1808 C C . VAL A 1 227 ? 0.847 1.958 9.959 1.00 89.25 227 VAL A C 1
ATOM 1810 O O . VAL A 1 227 ? 0.022 2.735 10.428 1.00 89.25 227 VAL A O 1
ATOM 1813 N N . GLU A 1 228 ? 1.966 1.639 10.617 1.00 83.56 228 GLU A N 1
ATOM 1814 C CA . GLU A 1 228 ? 2.263 2.152 11.967 1.00 83.56 228 GLU A CA 1
ATOM 1815 C C . GLU A 1 228 ? 2.267 3.693 11.990 1.00 83.56 228 GLU A C 1
ATOM 1817 O O . GLU A 1 228 ? 1.731 4.315 12.914 1.00 83.56 228 GLU A O 1
ATOM 1822 N N . GLN A 1 229 ? 2.814 4.314 10.939 1.00 81.62 229 GLN A N 1
ATOM 1823 C CA . GLN A 1 229 ? 2.914 5.769 10.803 1.00 81.62 229 GLN A CA 1
ATOM 1824 C C . GLN A 1 229 ? 1.588 6.459 10.481 1.00 81.62 229 GLN A C 1
ATOM 1826 O O . GLN A 1 229 ? 1.346 7.562 10.971 1.00 81.62 229 GLN A O 1
ATOM 1831 N N . ARG A 1 230 ? 0.752 5.869 9.618 1.00 91.31 230 ARG A N 1
ATOM 1832 C CA . ARG A 1 230 ? -0.354 6.603 8.973 1.00 91.31 230 ARG A CA 1
ATOM 1833 C C . ARG A 1 230 ? -1.743 6.066 9.292 1.00 91.31 230 ARG A C 1
ATOM 1835 O O . ARG A 1 230 ? -2.721 6.762 9.009 1.00 91.31 230 ARG A O 1
ATOM 1842 N N . PHE A 1 231 ? -1.852 4.869 9.865 1.00 95.38 231 PHE A N 1
ATOM 1843 C CA . PHE A 1 231 ? -3.139 4.270 10.198 1.00 95.38 231 PHE A CA 1
ATOM 1844 C C . PHE A 1 231 ? -3.799 4.982 11.377 1.00 95.38 231 PHE A C 1
ATOM 1846 O O . PHE A 1 231 ? -3.277 5.009 12.492 1.00 95.38 231 PHE A O 1
ATOM 1853 N N . ASP A 1 232 ? -4.989 5.528 11.137 1.00 96.81 232 ASP A N 1
ATOM 1854 C CA . ASP A 1 232 ? -5.791 6.148 12.178 1.00 96.81 232 ASP A CA 1
ATOM 1855 C C . ASP A 1 232 ? -6.643 5.088 12.885 1.00 96.81 232 ASP A C 1
ATOM 1857 O O . ASP A 1 232 ? -7.749 4.742 12.454 1.00 96.81 232 ASP A O 1
ATOM 1861 N N . ARG A 1 233 ? -6.122 4.546 13.986 1.00 95.19 233 ARG A N 1
ATOM 1862 C CA . ARG A 1 233 ? -6.833 3.521 14.756 1.00 95.19 233 ARG A CA 1
ATOM 1863 C C . ARG A 1 233 ? -8.144 4.040 15.355 1.00 95.19 233 ARG A C 1
ATOM 1865 O O . ARG A 1 233 ? -9.132 3.308 15.368 1.00 95.19 233 ARG A O 1
ATOM 1872 N N . LYS A 1 234 ? -8.184 5.300 15.799 1.00 96.38 234 LYS A N 1
ATOM 1873 C CA . LYS A 1 234 ? -9.396 5.915 16.361 1.00 96.38 234 LYS A CA 1
ATOM 1874 C C . LYS A 1 234 ? -10.482 6.028 15.295 1.00 96.38 234 LYS A C 1
ATOM 1876 O O . LYS A 1 234 ? -11.632 5.678 15.566 1.00 96.38 234 LYS A O 1
ATOM 1881 N N . LEU A 1 235 ? -10.114 6.434 14.082 1.00 97.19 235 LEU A N 1
ATOM 1882 C CA . LEU A 1 235 ? -11.023 6.485 12.941 1.00 97.19 235 LEU A CA 1
ATOM 1883 C C . LEU A 1 235 ? -11.575 5.097 12.608 1.00 97.19 235 LEU A C 1
ATOM 1885 O O . LEU A 1 235 ? -12.777 4.958 12.407 1.00 97.19 235 LEU A O 1
ATOM 1889 N N . TYR A 1 236 ? -10.728 4.067 12.604 1.00 96.94 236 TYR A N 1
ATOM 1890 C CA . TYR A 1 236 ? -11.154 2.690 12.341 1.00 96.94 236 TYR A CA 1
ATOM 1891 C C . TYR A 1 236 ? -12.143 2.145 13.387 1.00 96.94 236 TYR A C 1
ATOM 1893 O O . TYR A 1 236 ? -13.092 1.434 13.041 1.00 96.94 236 TYR A O 1
ATOM 1901 N N . GLU A 1 237 ? -11.917 2.453 14.667 1.00 95.81 237 GLU A N 1
ATOM 1902 C CA . GLU A 1 237 ? -12.720 1.932 15.780 1.00 95.81 237 GLU A CA 1
ATOM 1903 C C . GLU A 1 237 ? -14.009 2.735 16.011 1.00 95.81 237 GLU A C 1
ATOM 1905 O O . GLU A 1 237 ? -15.029 2.163 16.395 1.00 95.81 237 GLU A O 1
ATOM 1910 N N . THR A 1 238 ? -13.981 4.050 15.777 1.00 95.25 238 THR A N 1
ATOM 1911 C CA . THR A 1 238 ? -15.065 4.963 16.185 1.00 95.25 238 THR A CA 1
ATOM 1912 C C . THR A 1 238 ? -15.739 5.704 15.032 1.00 95.25 238 THR A C 1
ATOM 1914 O O . THR A 1 238 ? -16.802 6.290 15.230 1.00 95.25 238 THR A O 1
ATOM 1917 N N . GLY A 1 239 ? -15.136 5.714 13.839 1.00 93.94 239 GLY A N 1
ATOM 1918 C CA . GLY A 1 239 ? -15.563 6.557 12.718 1.00 93.94 239 GLY A CA 1
ATOM 1919 C C . GLY A 1 239 ? -15.222 8.043 12.888 1.00 93.94 239 GLY A C 1
ATOM 1920 O O . GLY A 1 239 ? -15.628 8.854 12.060 1.00 93.94 239 GLY A O 1
ATOM 1921 N N . ILE A 1 240 ? -14.486 8.417 13.942 1.00 95.12 240 ILE A N 1
ATOM 1922 C CA . ILE A 1 240 ? -14.067 9.795 14.223 1.00 95.12 240 ILE A CA 1
ATOM 1923 C C . ILE A 1 240 ? -12.544 9.893 14.053 1.00 95.12 240 ILE A C 1
ATOM 1925 O O . ILE A 1 240 ? -11.828 9.146 14.722 1.00 95.12 240 ILE A O 1
ATOM 1929 N N . PRO A 1 241 ? -12.031 10.801 13.201 1.00 95.44 241 PRO A N 1
ATOM 1930 C CA . PRO A 1 241 ? -10.593 10.942 12.988 1.00 95.44 241 PRO A CA 1
ATOM 1931 C C . PRO A 1 241 ? -9.871 11.464 14.233 1.00 95.44 241 PRO A C 1
ATOM 1933 O O . PRO A 1 241 ? -10.452 12.197 15.042 1.00 95.44 241 PRO A O 1
ATOM 1936 N N . MET A 1 242 ? -8.593 11.107 14.370 1.00 93.00 242 MET A N 1
ATOM 1937 C CA . MET A 1 242 ? -7.706 11.733 15.349 1.00 93.00 242 MET A CA 1
ATOM 1938 C C . MET A 1 242 ? -7.537 13.229 15.062 1.00 93.00 242 MET A C 1
ATOM 1940 O O . MET A 1 242 ? -7.437 13.643 13.903 1.00 93.00 242 MET A O 1
ATOM 1944 N N . THR A 1 243 ? -7.494 14.038 16.121 1.00 92.69 243 THR A N 1
ATOM 1945 C CA . THR A 1 243 ? -7.136 15.461 16.022 1.00 92.69 243 THR A CA 1
ATOM 1946 C C . THR A 1 243 ? -5.635 15.627 15.786 1.00 92.69 243 THR A C 1
ATOM 1948 O O . THR A 1 243 ? -4.859 14.688 15.966 1.00 92.69 243 THR A O 1
ATOM 1951 N N . GLU A 1 244 ? -5.202 16.823 15.388 1.00 87.50 244 GLU A N 1
ATOM 1952 C CA . GLU A 1 244 ? -3.776 17.121 15.192 1.00 87.50 244 GLU A CA 1
ATOM 1953 C C . GLU A 1 244 ? -2.959 16.896 16.474 1.00 87.50 244 GLU A C 1
ATOM 1955 O O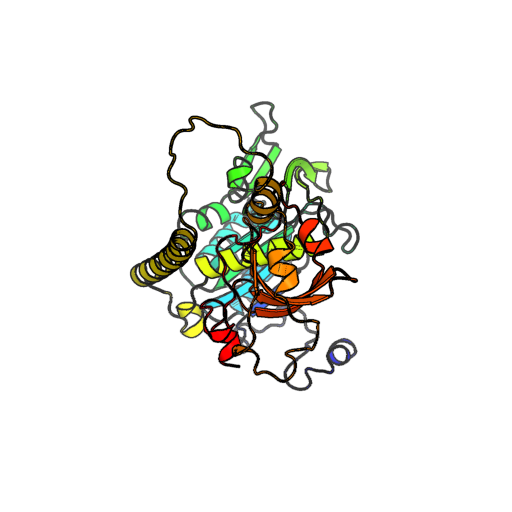 . GLU A 1 244 ? -1.853 16.365 16.417 1.00 87.50 244 GLU A O 1
ATOM 1960 N N . GLU A 1 245 ? -3.519 17.212 17.644 1.00 89.50 245 GLU A N 1
ATOM 1961 C CA . GLU A 1 245 ? -2.860 16.981 18.932 1.00 89.50 245 GLU A CA 1
ATOM 1962 C C . GLU A 1 245 ? -2.724 15.487 19.248 1.00 89.50 245 GLU A C 1
ATOM 1964 O O . GLU A 1 245 ? -1.688 15.049 19.749 1.00 89.50 245 GLU A O 1
ATOM 1969 N N . GLU A 1 246 ? -3.748 14.686 18.938 1.00 90.94 246 GLU A N 1
ATOM 1970 C CA . GLU A 1 246 ? -3.693 13.228 19.095 1.00 90.94 246 GLU A CA 1
ATOM 1971 C C . GLU A 1 246 ? -2.647 12.613 18.155 1.00 90.94 246 GLU A C 1
ATOM 1973 O O . GLU A 1 246 ? -1.884 11.740 18.577 1.00 90.94 246 GLU A O 1
ATOM 1978 N N . TRP A 1 247 ? -2.548 13.120 16.921 1.00 86.19 247 TRP A N 1
ATOM 1979 C CA . TRP A 1 247 ? -1.497 12.742 15.976 1.00 86.19 247 TRP A CA 1
ATOM 1980 C C . TRP A 1 247 ? -0.105 13.113 16.473 1.00 86.19 247 TRP A C 1
ATOM 1982 O O . TRP A 1 247 ? 0.804 12.290 16.370 1.00 86.19 247 TRP A O 1
ATOM 1992 N N . GLN A 1 248 ? 0.068 14.303 17.051 1.00 76.69 248 GLN A N 1
ATOM 1993 C CA . GLN A 1 248 ? 1.351 14.714 17.612 1.00 76.69 248 GLN A CA 1
ATOM 1994 C C . GLN A 1 248 ? 1.773 13.783 18.753 1.00 76.69 248 GLN A C 1
ATOM 1996 O O . GLN A 1 248 ? 2.901 13.305 18.763 1.00 76.69 248 GLN A O 1
ATOM 2001 N N . VAL A 1 249 ? 0.854 13.436 19.660 1.00 84.44 249 VAL A N 1
ATOM 2002 C CA . VAL A 1 249 ? 1.138 12.484 20.747 1.00 84.44 249 VAL A CA 1
ATOM 2003 C C . VAL A 1 249 ? 1.464 11.088 20.206 1.00 84.44 249 VAL A C 1
ATOM 2005 O O . VAL A 1 249 ? 2.353 10.420 20.735 1.00 84.44 249 VAL A O 1
ATOM 2008 N N . HIS A 1 250 ? 0.757 10.623 19.171 1.00 77.69 250 HIS A N 1
ATOM 2009 C CA . HIS A 1 250 ? 1.039 9.337 18.521 1.00 77.69 250 HIS A CA 1
ATOM 2010 C C . HIS A 1 250 ? 2.436 9.319 17.886 1.00 77.69 250 HIS A C 1
ATOM 2012 O O . HIS A 1 250 ? 3.206 8.384 18.113 1.00 77.69 250 HIS A O 1
ATOM 2018 N N . MET A 1 251 ? 2.802 10.382 17.166 1.00 72.38 251 MET A N 1
ATOM 2019 C CA . MET A 1 251 ? 4.132 10.536 16.570 1.00 72.38 251 MET A CA 1
ATOM 2020 C C . MET A 1 251 ? 5.228 10.666 17.626 1.00 72.38 251 MET A C 1
ATOM 2022 O O . MET A 1 251 ? 6.256 10.007 17.509 1.00 72.38 251 MET A O 1
ATOM 2026 N N . ASP A 1 252 ? 5.007 11.436 18.690 1.00 72.00 252 ASP A N 1
ATOM 2027 C CA . ASP A 1 252 ? 5.974 11.591 19.778 1.00 72.00 252 ASP A CA 1
ATOM 2028 C C . ASP A 1 252 ? 6.243 10.253 20.473 1.00 72.00 252 ASP A C 1
ATOM 2030 O O . ASP A 1 252 ? 7.395 9.929 20.754 1.00 72.00 252 ASP A O 1
ATOM 2034 N N . LYS A 1 253 ? 5.206 9.431 20.691 1.00 72.50 253 LYS A N 1
ATOM 2035 C CA . LYS A 1 253 ? 5.364 8.066 21.218 1.00 72.50 253 LYS A CA 1
ATOM 2036 C C . LYS A 1 253 ? 6.165 7.174 20.276 1.00 72.50 253 LYS A C 1
ATOM 2038 O O . LYS A 1 253 ? 7.011 6.415 20.738 1.00 72.50 253 LYS A O 1
ATOM 2043 N N . MET A 1 254 ? 5.919 7.262 18.971 1.00 68.38 254 MET A N 1
ATOM 2044 C CA . MET A 1 254 ? 6.685 6.508 17.978 1.00 68.38 254 MET A CA 1
ATOM 2045 C C . MET A 1 254 ? 8.156 6.942 17.964 1.00 68.38 254 MET A C 1
ATOM 2047 O O . MET A 1 254 ? 9.047 6.098 17.995 1.00 68.38 254 MET A O 1
ATOM 2051 N N . VAL A 1 255 ? 8.419 8.250 17.978 1.00 58.59 255 VAL A N 1
ATOM 2052 C CA . VAL A 1 255 ? 9.776 8.806 18.042 1.00 58.59 255 VAL A CA 1
ATOM 2053 C C . VAL A 1 255 ? 10.460 8.409 19.346 1.00 58.59 255 VAL A C 1
ATOM 2055 O O . VAL A 1 255 ? 11.628 8.041 19.309 1.00 58.59 255 VAL A O 1
ATOM 2058 N N . GLN A 1 256 ? 9.758 8.423 20.480 1.00 54.16 256 GLN A N 1
ATOM 2059 C CA . GLN A 1 256 ? 10.286 7.938 21.756 1.00 54.16 256 GLN A CA 1
ATOM 2060 C C . GLN A 1 256 ? 10.629 6.453 21.692 1.00 54.16 256 GLN A C 1
ATOM 2062 O O . GLN A 1 256 ? 11.744 6.108 22.049 1.00 54.16 256 GLN A O 1
ATOM 2067 N N . LYS A 1 257 ? 9.750 5.602 21.153 1.00 60.47 257 LYS A N 1
ATOM 2068 C CA . LYS A 1 257 ? 10.018 4.168 20.950 1.00 60.47 257 LYS A CA 1
ATOM 2069 C C . LYS A 1 257 ? 11.271 3.950 20.095 1.00 60.47 257 LYS A C 1
ATOM 2071 O O . LYS A 1 257 ? 12.134 3.157 20.451 1.00 60.47 257 LYS A O 1
ATOM 2076 N N . VAL A 1 258 ? 11.430 4.712 19.010 1.00 50.12 258 VAL A N 1
ATOM 2077 C CA . VAL A 1 258 ? 12.636 4.665 18.165 1.00 50.12 258 VAL A CA 1
ATOM 2078 C C . VAL A 1 258 ? 13.869 5.193 18.911 1.00 50.12 258 VAL A C 1
ATOM 2080 O O . VAL A 1 258 ? 14.934 4.593 18.834 1.00 50.12 258 VAL A O 1
ATOM 2083 N N . GLN A 1 259 ? 13.754 6.289 19.661 1.00 37.34 259 GLN A N 1
ATOM 2084 C CA . GLN A 1 259 ? 14.860 6.870 20.429 1.00 37.34 259 GLN A CA 1
ATOM 2085 C C . GLN A 1 259 ? 15.268 6.020 21.629 1.00 37.34 259 GLN A C 1
ATOM 2087 O O . GLN A 1 259 ? 16.436 6.031 21.995 1.00 37.34 259 GLN A O 1
ATOM 2092 N N . GLU A 1 260 ? 14.335 5.328 22.268 1.00 39.09 260 GLU A N 1
ATOM 2093 C CA . GLU A 1 260 ? 14.602 4.361 23.326 1.00 39.09 260 GLU A CA 1
ATOM 2094 C C . GLU A 1 260 ? 15.327 3.163 22.731 1.00 39.09 260 GLU A C 1
ATOM 2096 O O . GLU A 1 260 ? 16.394 2.822 23.231 1.00 39.09 260 GLU A O 1
ATOM 2101 N N . ASN A 1 261 ? 14.877 2.641 21.587 1.00 37.81 261 ASN A N 1
ATOM 2102 C CA . ASN A 1 261 ? 15.607 1.604 20.857 1.00 37.81 261 ASN A CA 1
ATOM 2103 C C . ASN A 1 261 ? 17.044 2.061 20.511 1.00 37.81 261 ASN A C 1
ATOM 2105 O O . ASN A 1 261 ? 17.995 1.350 20.815 1.00 37.81 261 ASN A O 1
ATOM 2109 N N . ILE A 1 262 ? 17.228 3.298 20.027 1.00 32.19 262 ILE A N 1
ATOM 2110 C CA . ILE A 1 262 ? 18.554 3.878 19.720 1.00 32.19 262 ILE A CA 1
ATOM 2111 C C . ILE A 1 262 ? 19.387 4.180 20.983 1.00 32.19 262 ILE A C 1
ATOM 2113 O O . ILE A 1 262 ? 20.606 4.090 20.957 1.00 32.19 262 ILE A O 1
ATOM 2117 N N . LYS A 1 263 ? 18.786 4.566 22.115 1.00 30.67 263 LYS A N 1
ATOM 2118 C CA . LYS A 1 263 ? 19.522 4.817 23.376 1.00 30.67 263 LYS A CA 1
ATOM 2119 C C . LYS A 1 263 ? 19.953 3.526 24.062 1.00 30.67 263 LYS A C 1
ATOM 2121 O O . LYS A 1 263 ? 20.941 3.538 24.793 1.00 30.67 263 LYS A O 1
ATOM 2126 N N . THR A 1 264 ? 19.206 2.449 23.848 1.00 30.78 264 THR A N 1
ATOM 2127 C CA . THR A 1 264 ? 19.554 1.110 24.333 1.00 30.78 264 THR A CA 1
ATOM 2128 C C . THR A 1 264 ? 20.691 0.508 23.489 1.00 30.78 264 THR A C 1
ATOM 2130 O O . THR A 1 264 ? 21.474 -0.289 23.997 1.00 30.78 264 THR A O 1
ATOM 2133 N N . GLU A 1 265 ? 20.871 0.994 22.255 1.00 32.44 265 GLU A N 1
ATOM 2134 C CA . GLU A 1 265 ? 21.993 0.727 21.344 1.00 32.44 265 GLU A CA 1
ATOM 2135 C C . GLU A 1 265 ? 22.970 1.928 21.301 1.00 32.44 265 GLU A C 1
ATOM 2137 O O . GLU A 1 265 ? 23.005 2.706 20.353 1.00 32.44 265 GLU A O 1
ATOM 2142 N N . GLY A 1 266 ? 23.739 2.149 22.375 1.00 27.22 266 GLY A N 1
ATOM 2143 C CA . GLY A 1 266 ? 24.563 3.357 22.564 1.00 27.22 266 GLY A CA 1
ATOM 2144 C C . GLY A 1 266 ? 25.415 3.812 21.358 1.00 27.22 266 GLY A C 1
ATOM 2145 O O . GLY A 1 266 ? 26.144 3.035 20.749 1.00 27.22 266 GLY A O 1
ATOM 2146 N N . ILE A 1 267 ? 25.380 5.121 21.072 1.00 24.80 267 ILE A N 1
ATOM 2147 C CA . ILE A 1 267 ? 26.198 5.806 20.053 1.00 24.80 267 ILE A CA 1
ATOM 2148 C C . ILE A 1 267 ? 27.693 5.748 20.447 1.00 24.80 267 ILE A C 1
ATOM 2150 O O . ILE A 1 267 ? 28.034 6.227 21.535 1.00 24.80 267 ILE A O 1
ATOM 2154 N N . PRO A 1 268 ? 28.613 5.260 19.588 1.00 31.97 268 PRO A N 1
ATOM 2155 C CA . PRO A 1 268 ? 30.050 5.331 19.844 1.00 31.97 268 PRO A CA 1
ATOM 2156 C C . PRO A 1 268 ? 30.524 6.789 19.775 1.00 31.97 268 PRO A C 1
ATOM 2158 O O . PRO A 1 268 ? 30.475 7.418 18.719 1.00 31.97 268 PRO A O 1
ATOM 2161 N N . GLN A 1 269 ? 30.982 7.345 20.899 1.00 27.88 269 GLN A N 1
ATOM 2162 C CA . GLN A 1 269 ? 31.724 8.606 20.888 1.00 27.88 269 GLN A CA 1
ATOM 2163 C C . GLN A 1 269 ? 33.128 8.361 20.326 1.00 27.88 269 GLN A C 1
ATOM 2165 O O . GLN A 1 269 ? 33.855 7.493 20.807 1.00 27.88 269 GLN A O 1
ATOM 2170 N N . GLU A 1 270 ? 33.499 9.149 19.317 1.00 29.22 270 GLU A N 1
ATOM 2171 C CA . GLU A 1 270 ? 34.854 9.242 18.777 1.00 29.22 270 GLU A CA 1
ATOM 2172 C C . GLU A 1 270 ? 35.864 9.518 19.902 1.00 29.22 270 GLU A C 1
ATOM 2174 O O . GLU A 1 270 ? 35.856 10.588 20.514 1.00 29.22 270 GLU A O 1
ATOM 2179 N N . GLN A 1 271 ? 36.771 8.571 20.147 1.00 28.86 271 GLN A N 1
ATOM 2180 C CA . GLN A 1 271 ? 38.027 8.836 20.839 1.00 28.86 271 GLN A CA 1
ATOM 2181 C C . GLN A 1 271 ? 39.199 8.296 20.025 1.00 28.86 271 GLN A C 1
ATOM 2183 O O . GLN A 1 271 ? 39.227 7.153 19.573 1.00 28.86 271 GLN A O 1
ATOM 2188 N N . GLU A 1 272 ? 40.137 9.212 19.812 1.00 27.55 272 GLU A N 1
ATOM 2189 C CA . GLU A 1 272 ? 41.326 9.110 18.987 1.00 27.55 272 GLU A CA 1
ATOM 2190 C C . GLU A 1 272 ? 42.196 7.890 19.312 1.00 27.55 272 GLU A C 1
ATOM 2192 O O . GLU A 1 272 ? 42.516 7.576 20.458 1.00 27.55 272 GLU A O 1
ATOM 2197 N N . ILE A 1 273 ? 42.656 7.260 18.236 1.00 30.58 273 ILE A N 1
ATOM 2198 C CA . ILE A 1 273 ? 43.694 6.236 18.201 1.00 30.58 273 ILE A CA 1
ATOM 2199 C C . ILE A 1 273 ? 45.012 6.824 18.722 1.00 30.58 273 ILE A C 1
ATOM 2201 O O . ILE A 1 273 ? 45.477 7.830 18.180 1.00 30.58 273 ILE A O 1
ATOM 2205 N N . LYS A 1 274 ? 45.674 6.135 19.666 1.00 26.75 274 LYS A N 1
ATOM 2206 C CA . LYS A 1 274 ? 47.139 5.949 19.642 1.00 26.75 274 LYS A CA 1
ATOM 2207 C C . LYS A 1 274 ? 47.648 4.846 20.580 1.00 26.75 274 LYS A C 1
ATOM 2209 O O . LYS A 1 274 ? 47.536 4.932 21.797 1.00 26.75 274 LYS A O 1
ATOM 2214 N N . ASP A 1 275 ? 48.323 3.891 19.938 1.00 28.28 275 ASP A N 1
ATOM 2215 C CA . ASP A 1 275 ? 49.529 3.190 20.387 1.00 28.28 275 ASP A CA 1
ATOM 2216 C C . ASP A 1 275 ? 49.427 2.178 21.547 1.00 28.28 275 ASP A C 1
ATOM 2218 O O . ASP A 1 275 ? 49.663 2.518 22.705 1.00 28.28 275 ASP A O 1
ATOM 2222 N N . LYS A 1 276 ? 49.288 0.879 21.212 1.00 27.75 276 LYS A N 1
ATOM 2223 C CA . LYS A 1 276 ? 50.415 -0.094 21.205 1.00 27.75 276 LYS A CA 1
ATOM 2224 C C . LYS A 1 276 ? 49.971 -1.565 21.108 1.00 27.75 276 LYS A C 1
ATOM 2226 O O . LYS A 1 276 ? 49.480 -2.173 22.056 1.00 27.75 276 LYS A O 1
ATOM 2231 N N . GLU A 1 277 ? 50.284 -2.163 19.960 1.00 26.16 277 GLU A N 1
ATOM 2232 C CA . GLU A 1 277 ? 50.899 -3.496 19.843 1.00 26.16 277 GLU A CA 1
ATOM 2233 C C . GLU A 1 277 ? 51.990 -3.663 20.929 1.00 26.16 277 GLU A C 1
ATOM 2235 O O . GLU A 1 277 ? 52.737 -2.729 21.190 1.00 26.16 277 GLU A O 1
ATOM 2240 N N . GLU A 1 278 ? 52.178 -4.748 21.677 1.00 29.56 278 GLU A N 1
ATOM 2241 C CA . GLU A 1 278 ? 52.031 -6.177 21.436 1.00 29.56 278 GLU A CA 1
ATOM 2242 C C . GLU A 1 278 ? 52.187 -6.877 22.805 1.00 29.56 278 GLU A C 1
ATOM 2244 O O . GLU A 1 278 ? 53.133 -6.596 23.538 1.00 29.56 278 GLU A O 1
ATOM 2249 N N . LYS A 1 279 ? 51.310 -7.832 23.121 1.00 29.52 279 LYS A N 1
ATOM 2250 C CA . LYS A 1 279 ? 51.652 -9.066 23.844 1.00 29.52 279 LYS A CA 1
ATOM 2251 C C . LYS A 1 279 ? 50.752 -10.143 23.257 1.00 29.52 279 LYS A C 1
ATOM 2253 O O . LYS A 1 279 ? 49.548 -10.140 23.474 1.00 29.52 279 LYS A O 1
ATOM 2258 N N . LYS A 1 280 ? 51.341 -10.915 22.350 1.00 36.97 280 LYS A N 1
ATOM 2259 C CA . LYS A 1 280 ? 50.773 -12.071 21.660 1.00 36.97 280 LYS A CA 1
ATOM 2260 C C . LYS A 1 280 ? 50.956 -13.258 22.597 1.00 36.97 280 LYS A C 1
ATOM 2262 O O . LYS A 1 280 ? 52.101 -13.606 22.843 1.00 36.97 280 LYS A O 1
ATOM 2267 N N . GLU A 1 281 ? 49.861 -13.749 23.166 1.00 32.09 281 GLU A N 1
ATOM 2268 C CA . GLU A 1 281 ? 49.600 -15.166 23.503 1.00 32.09 281 GLU A CA 1
ATOM 2269 C C . GLU A 1 281 ? 48.304 -15.318 24.325 1.00 32.09 281 GLU A C 1
ATOM 2271 O O . GLU A 1 281 ? 47.705 -16.379 24.271 1.00 32.09 281 GLU A O 1
ATOM 2276 N N . ASP A 1 282 ? 47.769 -14.234 24.907 1.00 35.41 282 ASP A N 1
ATOM 2277 C CA . ASP A 1 282 ? 46.388 -14.174 25.449 1.00 35.41 282 ASP A CA 1
ATOM 2278 C C . ASP A 1 282 ? 45.380 -13.521 24.466 1.00 35.41 282 ASP A C 1
ATOM 2280 O O . ASP A 1 282 ? 44.187 -13.424 24.728 1.00 35.41 282 ASP A O 1
ATOM 2284 N N . LYS A 1 283 ? 45.861 -13.064 23.299 1.00 38.94 283 LYS A N 1
ATOM 2285 C CA . LYS A 1 283 ? 45.103 -12.239 22.338 1.00 38.94 283 LYS A CA 1
ATOM 2286 C C . LYS A 1 283 ? 44.290 -13.012 21.300 1.00 38.94 283 LYS A C 1
ATOM 2288 O O . LYS A 1 283 ? 43.580 -12.367 20.539 1.00 38.94 283 LYS A O 1
ATOM 2293 N N . GLU A 1 284 ? 44.446 -14.327 21.162 1.00 39.62 284 GLU A N 1
ATOM 2294 C CA . GLU A 1 284 ? 43.643 -15.084 20.182 1.00 39.62 284 GLU A CA 1
ATOM 2295 C C . GLU A 1 284 ? 42.233 -15.352 20.715 1.00 39.62 284 GLU A C 1
ATOM 2297 O O . GLU A 1 284 ? 41.274 -15.075 19.999 1.00 39.62 284 GLU A O 1
ATOM 2302 N N . ASP A 1 285 ? 42.105 -15.717 21.993 1.00 42.06 285 ASP A N 1
ATOM 2303 C CA . ASP A 1 285 ? 40.802 -15.881 22.648 1.00 42.06 285 ASP A CA 1
ATOM 2304 C C . ASP A 1 285 ? 40.072 -14.531 22.801 1.00 42.06 285 ASP A C 1
ATOM 2306 O O . ASP A 1 285 ? 38.897 -14.429 22.456 1.00 42.06 285 ASP A O 1
ATOM 2310 N N . GLU A 1 286 ? 40.769 -13.455 23.203 1.00 45.19 286 GLU A N 1
ATOM 2311 C CA . GLU A 1 286 ? 40.176 -12.104 23.266 1.00 45.19 286 GLU A CA 1
ATOM 2312 C C . GLU A 1 286 ? 39.738 -11.595 21.878 1.00 45.19 286 GLU A C 1
ATOM 2314 O O . GLU A 1 286 ? 38.676 -10.993 21.748 1.00 45.19 286 GLU A O 1
ATOM 2319 N N . LYS A 1 287 ? 40.496 -11.880 20.805 1.00 51.81 287 LYS A N 1
ATOM 2320 C CA . LYS A 1 287 ? 40.116 -11.478 19.434 1.00 51.81 287 LYS A CA 1
ATOM 2321 C C . LYS A 1 287 ? 38.946 -12.278 18.868 1.00 51.81 287 LYS A C 1
ATOM 2323 O O . LYS A 1 287 ? 38.207 -11.742 18.043 1.00 51.81 287 LYS A O 1
ATOM 2328 N N . GLU A 1 288 ? 38.791 -13.546 19.248 1.00 54.75 288 GLU A N 1
ATOM 2329 C CA . GLU A 1 288 ? 37.612 -14.333 18.875 1.00 54.75 288 GLU A CA 1
ATOM 2330 C C . GLU A 1 288 ? 36.365 -13.889 19.642 1.00 54.75 288 GLU A C 1
ATOM 2332 O O . GLU A 1 288 ? 35.280 -13.848 19.054 1.00 54.75 288 GLU A O 1
ATOM 2337 N N . GLU A 1 289 ? 36.512 -13.538 20.923 1.00 58.25 289 GLU A N 1
ATOM 2338 C CA . GLU A 1 289 ? 35.419 -13.048 21.763 1.00 58.25 289 GLU A CA 1
ATOM 2339 C C . GLU A 1 289 ? 34.975 -11.630 21.399 1.00 58.25 289 GLU A C 1
ATOM 2341 O O . GLU A 1 289 ? 33.780 -11.357 21.475 1.00 58.25 289 GLU A O 1
ATOM 2346 N N . GLU A 1 290 ? 35.881 -10.761 20.944 1.00 61.75 290 GLU A N 1
ATOM 2347 C CA . GLU A 1 290 ? 35.573 -9.393 20.495 1.00 61.75 290 GLU A CA 1
ATOM 2348 C C . GLU A 1 290 ? 35.076 -9.315 19.037 1.00 61.75 290 GLU A C 1
ATOM 2350 O O . GLU A 1 290 ? 34.647 -8.257 18.574 1.00 61.75 290 GLU A O 1
ATOM 2355 N N . ASN A 1 291 ? 35.101 -10.421 18.284 1.00 79.06 291 ASN A N 1
ATOM 2356 C CA . ASN A 1 291 ? 34.587 -10.447 16.917 1.00 79.06 291 ASN A CA 1
ATOM 2357 C C . ASN A 1 291 ? 33.065 -10.660 16.904 1.00 79.06 291 ASN A C 1
ATOM 2359 O O . ASN A 1 291 ? 32.579 -11.777 17.095 1.00 79.06 291 ASN A O 1
ATOM 2363 N N . THR A 1 292 ? 32.318 -9.597 16.598 1.00 79.81 292 THR A N 1
ATOM 2364 C CA . THR A 1 292 ? 30.848 -9.627 16.466 1.00 79.81 292 THR A CA 1
ATOM 2365 C C . THR A 1 292 ? 30.350 -10.619 15.400 1.00 79.81 292 THR A C 1
ATOM 2367 O O . THR A 1 292 ? 29.277 -11.201 15.540 1.00 79.81 292 THR A O 1
ATOM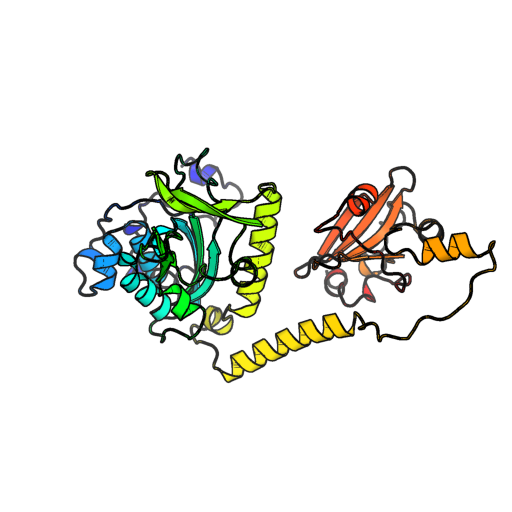 2370 N N . TYR A 1 293 ? 31.153 -10.900 14.366 1.00 82.81 293 TYR A N 1
ATOM 2371 C CA . TYR A 1 293 ? 30.803 -11.850 13.301 1.00 82.81 293 TYR A CA 1
ATOM 2372 C C . TYR A 1 293 ? 31.166 -13.302 13.631 1.00 82.81 293 TYR A C 1
ATOM 2374 O O . TYR A 1 293 ? 30.804 -14.208 12.881 1.00 82.81 293 TYR A O 1
ATOM 2382 N N . ASN A 1 294 ? 31.861 -13.550 14.747 1.00 87.81 294 ASN A N 1
ATOM 2383 C CA . ASN A 1 294 ? 31.964 -14.889 15.312 1.00 87.81 294 ASN A CA 1
ATOM 2384 C C . ASN A 1 294 ? 30.707 -15.165 16.145 1.00 87.81 294 ASN A C 1
ATOM 2386 O O . ASN A 1 294 ? 30.623 -14.803 17.323 1.00 87.81 294 ASN A O 1
ATOM 2390 N N . LEU A 1 295 ? 29.714 -15.803 15.522 1.00 89.12 295 LEU A N 1
ATOM 2391 C CA . LEU A 1 295 ? 28.409 -16.042 16.142 1.00 89.12 295 LEU A CA 1
ATOM 2392 C C . LEU A 1 295 ? 28.440 -17.128 17.234 1.00 89.12 295 LEU A C 1
ATOM 2394 O O . LEU A 1 295 ? 27.474 -17.282 17.983 1.00 89.12 295 LEU A O 1
ATOM 2398 N N . MET A 1 296 ? 29.527 -17.893 17.362 1.00 91.94 296 MET A N 1
ATOM 2399 C CA . MET A 1 296 ? 29.635 -18.948 18.373 1.00 91.94 296 MET A CA 1
ATOM 2400 C C . MET A 1 296 ? 31.085 -19.165 18.821 1.00 91.94 296 MET A C 1
ATOM 2402 O O . MET A 1 296 ? 31.686 -20.185 18.468 1.00 91.94 296 MET A O 1
ATOM 2406 N N . PRO A 1 297 ? 31.648 -18.242 19.622 1.00 90.31 297 PRO A N 1
ATOM 2407 C CA . PRO A 1 297 ? 32.966 -18.435 20.210 1.00 90.31 297 PRO A CA 1
ATOM 2408 C C . PRO A 1 297 ? 32.956 -19.621 21.183 1.00 90.31 297 PRO A C 1
ATOM 2410 O O . PRO A 1 297 ? 31.922 -19.993 21.759 1.00 90.31 297 PRO A O 1
ATOM 2413 N N . ASP A 1 298 ? 34.127 -20.217 21.402 1.00 84.12 298 ASP A N 1
ATOM 2414 C CA . ASP A 1 298 ? 34.263 -21.418 22.228 1.00 84.12 298 ASP A CA 1
ATOM 2415 C C . ASP A 1 298 ? 33.814 -21.206 23.685 1.00 84.12 298 ASP A C 1
ATOM 2417 O O . ASP A 1 298 ? 33.344 -22.148 24.333 1.00 84.12 298 ASP A O 1
ATOM 2421 N N . SER A 1 299 ? 33.903 -19.983 24.210 1.00 84.31 299 SER A N 1
ATOM 2422 C CA . SER A 1 299 ? 33.429 -19.632 25.552 1.00 84.31 299 SER A CA 1
ATOM 2423 C C . SER A 1 299 ? 31.906 -19.681 25.686 1.00 84.31 299 SER A C 1
ATOM 2425 O O . SER A 1 299 ? 31.406 -20.210 26.683 1.00 84.31 299 SER A O 1
ATOM 2427 N N . THR A 1 300 ? 31.162 -19.221 24.678 1.00 85.69 300 THR A N 1
ATOM 2428 C CA . THR A 1 300 ? 29.697 -19.352 24.606 1.00 85.69 300 THR A CA 1
ATOM 2429 C C . THR A 1 300 ? 29.297 -20.810 24.386 1.00 85.69 300 THR A C 1
ATOM 2431 O O . THR A 1 300 ? 28.444 -21.348 25.095 1.00 85.69 300 THR A O 1
ATOM 2434 N N . LYS A 1 301 ? 29.979 -21.502 23.467 1.00 87.38 301 LYS A N 1
ATOM 2435 C CA . LYS A 1 301 ? 29.718 -22.910 23.134 1.00 87.38 301 LYS A CA 1
ATOM 2436 C C . LYS A 1 301 ? 29.858 -23.851 24.335 1.00 87.38 301 LYS A C 1
ATOM 2438 O O . LYS A 1 301 ? 29.106 -24.815 24.442 1.00 87.38 301 LYS A O 1
ATOM 2443 N N . LYS A 1 302 ? 30.803 -23.584 25.245 1.00 88.31 302 LYS A N 1
ATOM 2444 C CA . LYS A 1 302 ? 31.017 -24.375 26.476 1.00 88.31 302 LYS A CA 1
ATOM 2445 C C . LYS A 1 302 ? 29.895 -24.217 27.508 1.00 88.31 302 LYS A C 1
ATOM 2447 O O . LYS A 1 302 ? 29.731 -25.102 28.345 1.00 88.31 302 LYS A O 1
ATOM 2452 N N . GLN A 1 303 ? 29.161 -23.106 27.474 1.00 89.69 303 GLN A N 1
ATOM 2453 C CA . GLN A 1 303 ? 28.092 -22.802 28.432 1.00 89.69 303 GLN A CA 1
ATOM 2454 C C . GLN A 1 303 ? 26.726 -23.316 27.972 1.00 89.69 303 GLN A C 1
ATOM 2456 O O . GLN A 1 303 ? 25.862 -23.577 28.810 1.00 89.69 303 GLN A O 1
ATOM 2461 N N . LEU A 1 304 ? 26.542 -23.472 26.659 1.00 91.31 304 LEU A N 1
ATOM 2462 C CA . LEU A 1 304 ? 25.271 -23.866 26.070 1.00 91.31 304 LEU A CA 1
ATOM 2463 C C . LEU A 1 304 ? 24.894 -25.315 26.424 1.00 91.31 304 LEU A C 1
ATOM 2465 O O . LEU A 1 304 ? 25.680 -26.245 26.200 1.00 91.31 304 LEU A O 1
ATOM 2469 N N . PRO A 1 305 ? 23.676 -25.544 26.940 1.00 92.00 305 PRO A N 1
ATOM 2470 C CA . PRO A 1 305 ? 23.138 -26.883 27.085 1.00 92.00 305 PRO A CA 1
ATOM 2471 C C . PRO A 1 305 ? 22.895 -27.532 25.714 1.00 92.00 305 PRO A C 1
ATOM 2473 O O . PRO A 1 305 ? 22.699 -26.866 24.695 1.00 92.00 305 PRO A O 1
ATOM 2476 N N . LYS A 1 306 ? 22.890 -28.868 25.695 1.00 87.75 306 LYS A N 1
ATOM 2477 C CA . LYS A 1 306 ? 22.524 -29.640 24.499 1.00 87.75 306 LYS A CA 1
ATOM 2478 C C . LYS A 1 306 ? 21.042 -29.456 24.182 1.00 87.75 306 LYS A C 1
ATOM 2480 O O . LYS A 1 306 ? 20.250 -29.227 25.094 1.00 87.75 306 LYS A O 1
ATOM 2485 N N . LEU A 1 307 ? 20.677 -29.660 22.917 1.00 83.56 307 LEU A N 1
ATOM 2486 C CA . LEU A 1 307 ? 19.275 -29.690 22.495 1.00 83.56 307 LEU A CA 1
ATOM 2487 C C . LEU A 1 307 ? 18.441 -30.625 23.390 1.00 83.56 307 LEU A C 1
ATOM 2489 O O . LEU A 1 307 ? 18.895 -31.714 23.762 1.00 83.56 307 LEU A O 1
ATOM 2493 N N . TYR A 1 308 ? 17.228 -30.182 23.714 1.00 78.25 308 TYR A N 1
ATOM 2494 C CA . TYR A 1 308 ? 16.232 -30.813 24.585 1.00 78.25 308 TYR A CA 1
ATOM 2495 C C . TYR A 1 308 ? 16.598 -30.889 26.079 1.00 78.25 308 TYR A C 1
ATOM 2497 O O . TYR A 1 308 ? 15.824 -31.422 26.879 1.00 78.25 308 TYR A O 1
ATOM 2505 N N . ALA A 1 309 ? 17.747 -30.362 26.514 1.00 82.75 309 ALA A N 1
ATOM 2506 C CA . ALA A 1 309 ? 18.164 -30.445 27.917 1.00 82.75 309 ALA A CA 1
ATOM 2507 C C . ALA A 1 309 ? 17.277 -29.617 28.866 1.00 82.75 309 ALA A C 1
ATOM 2509 O O . ALA A 1 309 ? 17.153 -29.955 30.046 1.00 82.75 309 ALA A O 1
ATOM 2510 N N . THR A 1 310 ? 16.646 -28.558 28.360 1.00 83.69 310 THR A N 1
ATOM 2511 C CA . THR A 1 310 ? 15.766 -27.653 29.112 1.00 83.69 310 THR A CA 1
ATOM 2512 C C . THR A 1 310 ? 14.289 -27.823 28.753 1.00 83.69 310 THR A C 1
ATOM 2514 O O . THR A 1 310 ? 13.452 -27.058 29.223 1.00 83.69 310 THR A O 1
ATOM 2517 N N . GLU A 1 311 ? 13.923 -28.866 27.994 1.00 76.31 311 GLU A N 1
ATOM 2518 C CA . GLU A 1 311 ? 12.556 -29.075 27.484 1.00 76.31 311 GLU A CA 1
ATOM 2519 C C . GLU A 1 311 ? 11.487 -29.102 28.593 1.00 76.31 311 GLU A C 1
ATOM 2521 O O . GLU A 1 311 ? 10.373 -28.620 28.411 1.00 76.31 311 GLU A O 1
ATOM 2526 N N . LYS A 1 312 ? 11.851 -29.616 29.774 1.00 76.81 312 LYS A N 1
ATOM 2527 C CA . LYS A 1 312 ? 10.963 -29.722 30.945 1.00 76.81 312 LYS A CA 1
ATOM 2528 C C . LYS A 1 312 ? 10.857 -28.439 31.777 1.00 76.81 312 LYS A C 1
ATOM 2530 O O . LYS A 1 312 ? 10.117 -28.429 32.758 1.00 76.81 312 LYS A O 1
ATOM 2535 N N . GLN A 1 313 ? 11.626 -27.402 31.449 1.00 81.94 313 GLN A N 1
ATOM 2536 C CA . GLN A 1 313 ? 11.563 -26.102 32.117 1.00 81.94 313 GLN A CA 1
ATOM 2537 C C . GLN A 1 313 ? 10.478 -25.237 31.474 1.00 81.94 313 GLN A C 1
ATOM 2539 O O . GLN A 1 313 ? 10.251 -25.318 30.261 1.00 81.94 313 GLN A O 1
ATOM 2544 N N . LEU A 1 314 ? 9.842 -24.390 32.288 1.00 83.12 314 LEU A N 1
ATOM 2545 C CA . LEU A 1 314 ? 8.960 -23.337 31.789 1.00 83.12 314 LEU A CA 1
ATOM 2546 C C . LEU A 1 314 ? 9.740 -22.438 30.834 1.00 83.12 314 LEU A C 1
ATOM 2548 O O . LEU A 1 314 ? 10.922 -22.174 31.055 1.00 83.12 314 LEU A O 1
ATOM 2552 N N . ILE A 1 315 ? 9.079 -21.972 29.777 1.00 80.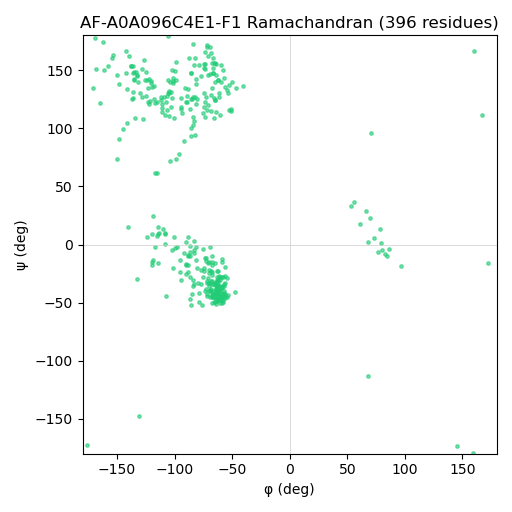75 315 ILE A N 1
ATOM 2553 C CA . ILE A 1 315 ? 9.755 -21.242 28.708 1.00 80.75 315 ILE A CA 1
ATOM 2554 C C . ILE A 1 315 ? 10.450 -19.977 29.221 1.00 80.75 315 ILE A C 1
ATOM 2556 O O . ILE A 1 315 ? 11.628 -19.774 28.939 1.00 80.75 315 ILE A O 1
ATOM 2560 N N . GLY A 1 316 ? 9.773 -19.208 30.078 1.00 82.44 316 GLY A N 1
ATOM 2561 C CA . GLY A 1 316 ? 10.330 -18.010 30.704 1.00 82.44 316 GLY A CA 1
ATOM 2562 C C . GLY A 1 316 ? 11.528 -18.270 31.624 1.00 82.44 316 GLY A C 1
ATOM 2563 O O . GLY A 1 316 ? 12.335 -17.369 31.840 1.00 82.44 316 GLY A O 1
ATOM 2564 N N . ASP A 1 317 ? 11.678 -19.487 32.156 1.00 88.19 317 ASP A N 1
ATOM 2565 C CA . ASP A 1 317 ? 12.791 -19.867 33.038 1.00 88.19 317 ASP A CA 1
ATOM 2566 C C . ASP A 1 317 ? 14.036 -20.341 32.281 1.00 88.19 317 ASP A C 1
ATOM 2568 O O . ASP A 1 317 ? 15.095 -20.503 32.896 1.00 88.19 317 ASP A O 1
ATOM 2572 N N . ARG A 1 318 ? 13.931 -20.558 30.965 1.00 90.62 318 ARG A N 1
ATOM 2573 C CA . ARG A 1 318 ? 15.079 -20.941 30.141 1.00 90.62 318 ARG A CA 1
ATOM 2574 C C . ARG A 1 318 ? 16.048 -19.767 30.013 1.00 90.62 318 ARG A C 1
ATOM 2576 O O . ARG A 1 318 ? 15.646 -18.606 29.972 1.00 90.62 318 ARG A O 1
ATOM 2583 N N . THR A 1 319 ? 17.335 -20.079 29.939 1.00 94.19 319 THR A N 1
ATOM 2584 C CA . THR A 1 319 ? 18.402 -19.081 29.814 1.00 94.19 319 THR A CA 1
ATOM 2585 C C . THR A 1 319 ? 18.761 -18.881 28.347 1.00 94.19 319 THR A C 1
ATOM 2587 O O . THR A 1 319 ? 19.101 -19.844 27.664 1.00 94.19 319 THR A O 1
ATOM 2590 N N . ALA A 1 320 ? 18.736 -17.637 27.877 1.00 95.31 320 ALA A N 1
ATOM 2591 C CA . ALA A 1 320 ? 19.406 -17.240 26.646 1.00 95.31 320 ALA A CA 1
ATOM 2592 C C . ALA A 1 320 ? 20.894 -17.026 26.939 1.00 95.31 320 ALA A C 1
ATOM 2594 O O . ALA A 1 320 ? 21.233 -16.255 27.830 1.00 95.31 320 ALA A O 1
ATOM 2595 N N . TYR A 1 321 ? 21.777 -17.696 26.203 1.00 94.88 321 TYR A N 1
ATOM 2596 C CA . TYR A 1 321 ? 23.236 -17.643 26.370 1.00 94.88 321 TYR A CA 1
ATOM 2597 C C . TYR A 1 321 ? 23.934 -16.742 25.351 1.00 94.88 321 TYR A C 1
ATOM 2599 O O . TYR A 1 321 ? 25.062 -16.316 25.586 1.00 94.88 321 TYR A O 1
ATOM 2607 N N . ALA A 1 322 ? 23.279 -16.462 24.227 1.00 94.62 322 ALA A N 1
ATOM 2608 C CA . ALA A 1 322 ? 23.757 -15.537 23.212 1.00 94.62 322 ALA A CA 1
ATOM 2609 C C . ALA A 1 322 ? 22.578 -14.758 22.640 1.00 94.62 322 ALA A C 1
ATOM 2611 O O . ALA A 1 322 ? 21.476 -15.299 22.535 1.00 94.62 322 ALA A O 1
ATOM 2612 N N . ARG A 1 323 ? 22.839 -13.512 22.255 1.00 95.00 323 ARG A N 1
ATOM 2613 C CA . ARG A 1 323 ? 21.909 -12.651 21.534 1.00 95.00 323 ARG A CA 1
ATOM 2614 C C . ARG A 1 323 ? 22.545 -12.273 20.207 1.00 95.00 323 ARG A C 1
ATOM 2616 O O . ARG A 1 323 ? 23.726 -11.928 20.158 1.00 95.00 323 ARG A O 1
ATOM 2623 N N . TYR A 1 324 ? 21.756 -12.349 19.153 1.00 94.25 324 TYR A N 1
ATOM 2624 C CA . TYR A 1 324 ? 22.141 -11.993 17.802 1.00 94.25 324 TYR A CA 1
ATOM 2625 C C . TYR A 1 324 ? 21.157 -10.983 17.262 1.00 94.25 324 TYR A C 1
ATOM 2627 O O . TYR A 1 324 ? 19.957 -11.118 17.485 1.00 94.25 324 TYR A O 1
ATOM 2635 N N . PHE A 1 325 ? 21.648 -10.012 16.519 1.00 91.25 325 PHE A N 1
ATOM 2636 C CA . PHE A 1 325 ? 20.811 -9.023 15.868 1.00 91.25 325 PHE A CA 1
ATOM 2637 C C . PHE A 1 325 ? 21.336 -8.778 14.465 1.00 91.25 325 PHE A C 1
ATOM 2639 O O . PHE A 1 325 ? 22.514 -8.990 14.167 1.00 91.25 325 PHE A O 1
ATOM 2646 N N . PHE A 1 326 ? 20.445 -8.356 13.580 1.00 83.25 326 PHE A N 1
ATOM 2647 C CA . PHE A 1 326 ? 20.848 -7.892 12.268 1.00 83.25 326 PHE A CA 1
ATOM 2648 C C . PHE A 1 326 ? 20.804 -6.355 12.246 1.00 83.25 326 PHE A C 1
ATOM 2650 O O . PHE A 1 326 ? 19.713 -5.810 12.390 1.00 83.25 326 PHE A O 1
ATOM 2657 N N . PRO A 1 327 ? 21.928 -5.637 12.029 1.00 74.75 327 PRO A N 1
ATOM 2658 C CA . PRO A 1 327 ? 21.979 -4.172 12.150 1.00 74.75 327 PRO A CA 1
ATOM 2659 C C . PRO A 1 327 ? 21.022 -3.388 11.238 1.00 74.75 327 PRO A C 1
ATOM 2661 O O . PRO A 1 327 ? 20.816 -2.195 11.441 1.00 74.75 327 PRO A O 1
ATOM 2664 N N . MET A 1 328 ? 20.457 -4.025 10.207 1.00 71.31 328 MET A N 1
ATOM 2665 C CA . MET A 1 328 ? 19.467 -3.406 9.318 1.00 71.31 328 MET A CA 1
ATOM 2666 C C . MET A 1 328 ? 18.073 -4.046 9.403 1.00 71.31 328 MET A C 1
ATOM 2668 O O . MET A 1 328 ? 17.259 -3.836 8.504 1.00 71.31 328 MET A O 1
ATOM 2672 N N . GLY A 1 329 ? 17.784 -4.844 10.433 1.00 69.75 329 GLY A N 1
ATOM 2673 C CA . GLY A 1 329 ? 16.499 -5.523 10.592 1.00 69.75 329 GLY A CA 1
ATOM 2674 C C . GLY A 1 329 ? 15.997 -5.520 12.033 1.00 69.75 329 GLY A C 1
ATOM 2675 O O . GLY A 1 329 ? 16.753 -5.321 12.971 1.00 69.75 329 GLY A O 1
ATOM 2676 N N . ALA A 1 330 ? 14.701 -5.779 12.210 1.00 75.31 330 ALA A N 1
ATOM 2677 C CA . ALA A 1 330 ? 14.069 -5.871 13.531 1.00 75.31 330 ALA A CA 1
ATOM 2678 C C . ALA A 1 330 ? 14.240 -7.252 14.199 1.00 75.31 330 ALA A C 1
ATOM 2680 O O . ALA A 1 330 ? 13.674 -7.500 15.263 1.00 75.31 330 ALA A O 1
ATOM 2681 N N . TYR A 1 331 ? 14.978 -8.162 13.556 1.00 78.50 331 TYR A N 1
ATOM 2682 C CA . TYR A 1 331 ? 15.142 -9.535 14.009 1.00 78.50 331 TYR A CA 1
ATOM 2683 C C . TYR A 1 331 ? 16.214 -9.622 15.090 1.00 78.50 331 TYR A C 1
ATOM 2685 O O . TYR A 1 331 ? 17.379 -9.304 14.840 1.00 78.50 331 TYR A O 1
ATOM 2693 N N . THR A 1 332 ? 15.824 -10.108 16.267 1.00 90.62 332 THR A N 1
ATOM 2694 C CA . THR A 1 332 ? 16.762 -10.471 17.334 1.00 90.62 332 THR A CA 1
ATOM 2695 C C . THR A 1 332 ? 16.583 -11.939 17.679 1.00 90.62 332 THR A C 1
ATOM 2697 O O . THR A 1 332 ? 15.486 -12.366 18.022 1.00 90.62 332 THR A O 1
ATOM 2700 N N . ALA A 1 333 ? 17.651 -12.724 17.598 1.00 92.00 333 ALA A N 1
ATOM 2701 C CA . ALA A 1 333 ? 17.646 -14.134 17.966 1.00 92.00 333 ALA A CA 1
ATOM 2702 C C . ALA A 1 333 ? 18.368 -14.349 19.300 1.00 92.00 333 ALA A C 1
ATOM 2704 O O . ALA A 1 333 ? 19.405 -13.748 19.567 1.00 92.00 333 ALA A O 1
ATOM 2705 N N . TYR A 1 334 ? 17.844 -15.248 20.121 1.00 95.06 334 TYR A N 1
ATOM 2706 C CA . TYR A 1 334 ? 18.375 -15.623 21.423 1.00 95.06 334 TYR A CA 1
ATOM 2707 C C . TYR A 1 334 ? 18.645 -17.125 21.435 1.00 95.06 334 TYR A C 1
ATOM 2709 O O . TYR A 1 334 ? 17.724 -17.917 21.244 1.00 95.06 334 TYR A O 1
ATOM 2717 N N . MET A 1 335 ? 19.892 -17.531 21.672 1.00 95.19 335 MET A N 1
ATOM 2718 C CA . MET A 1 335 ? 20.289 -18.942 21.711 1.00 95.19 335 MET A CA 1
ATOM 2719 C C . MET A 1 335 ? 20.058 -19.539 23.095 1.00 95.19 335 MET A C 1
ATOM 2721 O O . MET A 1 335 ? 20.620 -19.037 24.068 1.00 95.19 335 MET A O 1
ATOM 2725 N N . LEU A 1 336 ? 19.307 -20.635 23.190 1.00 93.88 336 LEU A N 1
ATOM 2726 C CA . LEU A 1 336 ? 19.044 -21.326 24.458 1.00 93.88 336 LEU A CA 1
ATOM 2727 C C . LEU A 1 336 ? 19.805 -22.648 24.550 1.00 93.88 336 LEU A C 1
ATOM 2729 O O . LEU A 1 336 ? 20.377 -22.966 25.588 1.00 93.88 336 LEU A O 1
ATOM 2733 N N . GLU A 1 337 ? 19.804 -23.422 23.467 1.00 91.31 337 GLU A N 1
ATOM 2734 C CA . GLU A 1 337 ? 20.425 -24.744 23.390 1.00 91.31 337 GLU A CA 1
ATOM 2735 C C . GLU A 1 337 ? 21.155 -24.897 22.059 1.00 91.31 337 GLU A C 1
ATOM 2737 O O . GLU A 1 337 ? 20.784 -24.268 21.069 1.00 91.31 337 GLU A O 1
ATOM 2742 N N . TYR A 1 338 ? 22.180 -25.746 22.007 1.00 94.12 338 TYR A N 1
ATOM 2743 C CA . TYR A 1 338 ? 22.992 -25.888 20.801 1.00 94.12 338 TYR A CA 1
ATOM 2744 C C . TYR A 1 338 ? 23.545 -27.302 20.617 1.00 94.12 338 TYR A C 1
ATOM 2746 O O . TYR A 1 338 ? 24.032 -27.933 21.560 1.00 94.12 338 TYR A O 1
ATOM 2754 N N . ASP A 1 339 ? 23.501 -27.795 19.379 1.00 86.62 339 ASP A N 1
ATOM 2755 C CA . ASP A 1 339 ? 24.238 -28.975 18.940 1.00 86.62 339 ASP A CA 1
ATOM 2756 C C . ASP A 1 339 ? 25.506 -28.556 18.175 1.00 86.62 339 ASP A C 1
ATOM 2758 O O . ASP A 1 339 ? 25.429 -28.099 17.030 1.00 86.62 339 ASP A O 1
ATOM 2762 N N . PRO A 1 340 ? 26.702 -28.752 18.760 1.00 85.50 340 PRO A N 1
ATOM 2763 C CA . PRO A 1 340 ? 27.952 -28.378 18.117 1.00 85.50 340 PRO A CA 1
ATOM 2764 C C . PRO A 1 340 ? 28.336 -29.263 16.926 1.00 85.50 340 PRO A C 1
ATOM 2766 O O . PRO A 1 340 ? 29.239 -28.870 16.189 1.00 85.50 340 PRO A O 1
ATOM 2769 N N . LYS A 1 341 ? 27.727 -30.446 16.751 1.00 81.31 341 LYS A N 1
ATOM 2770 C CA . LYS A 1 341 ? 28.015 -31.331 15.610 1.00 81.31 341 LYS A CA 1
ATOM 2771 C C . LYS A 1 341 ? 27.311 -30.853 14.350 1.00 81.31 341 LYS A C 1
ATOM 2773 O O . LYS A 1 341 ? 27.956 -30.702 13.319 1.00 81.31 341 LYS A O 1
ATOM 2778 N N . GLU A 1 342 ? 26.016 -30.587 14.469 1.00 75.62 342 GLU A N 1
ATOM 2779 C CA . GLU A 1 342 ? 25.171 -30.167 13.348 1.00 75.62 342 GLU A CA 1
ATOM 2780 C C . GLU A 1 342 ? 25.170 -28.640 13.154 1.00 75.62 342 GLU A C 1
ATOM 2782 O O . GLU A 1 342 ? 24.673 -28.145 12.149 1.00 75.62 342 GLU A O 1
ATOM 2787 N N . ARG A 1 343 ? 25.756 -27.882 14.096 1.00 86.81 343 ARG A N 1
ATOM 2788 C CA . ARG A 1 343 ? 25.721 -26.408 14.156 1.00 86.81 343 ARG A CA 1
ATOM 2789 C C . ARG A 1 343 ? 24.296 -25.840 14.167 1.00 86.81 343 ARG A C 1
ATOM 2791 O O . ARG A 1 343 ? 24.038 -24.774 13.607 1.00 86.81 343 ARG A O 1
ATOM 2798 N N . ILE A 1 344 ? 23.387 -26.546 14.839 1.00 82.44 344 ILE A N 1
ATOM 2799 C CA . ILE A 1 344 ? 21.978 -26.168 14.980 1.00 82.44 344 ILE A CA 1
ATOM 2800 C C . ILE A 1 344 ? 21.712 -25.741 16.420 1.00 82.44 344 ILE A C 1
ATOM 2802 O O . ILE A 1 344 ? 22.013 -26.464 17.370 1.00 82.44 344 ILE A O 1
ATOM 2806 N N . GLY A 1 345 ? 21.138 -24.556 16.563 1.00 87.00 345 GLY A N 1
ATOM 2807 C CA . GLY A 1 345 ? 20.640 -24.000 17.805 1.00 87.00 345 GLY A CA 1
ATOM 2808 C C . GLY A 1 345 ? 19.136 -24.164 17.960 1.00 87.00 345 GLY A C 1
ATOM 2809 O O . GLY A 1 345 ? 18.425 -24.286 16.967 1.00 87.00 345 GLY A O 1
ATOM 2810 N N . PHE A 1 346 ? 18.648 -24.126 19.193 1.00 88.88 346 PHE A N 1
ATOM 2811 C CA . PHE A 1 346 ? 17.241 -23.891 19.506 1.00 88.88 346 PHE A CA 1
ATOM 2812 C C . PHE A 1 346 ? 17.132 -22.610 20.321 1.00 88.88 346 PHE A C 1
ATOM 2814 O O . PHE A 1 346 ? 17.921 -22.384 21.249 1.00 88.88 346 PHE A O 1
ATOM 2821 N N . GLY A 1 347 ? 16.155 -21.772 19.993 1.00 90.50 347 GLY A N 1
ATOM 2822 C CA . GLY A 1 347 ? 16.001 -20.514 20.691 1.00 90.50 347 GLY A CA 1
ATOM 2823 C C . GLY A 1 347 ? 14.800 -19.685 20.279 1.00 90.50 347 GLY A C 1
ATOM 2824 O O .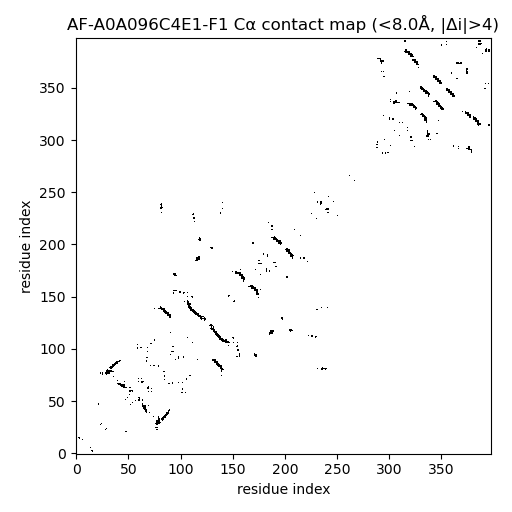 GLY A 1 347 ? 13.935 -20.153 19.542 1.00 90.50 347 GLY A O 1
ATOM 2825 N N . ALA A 1 348 ? 14.749 -18.469 20.816 1.00 89.06 348 ALA A N 1
ATOM 2826 C CA . ALA A 1 348 ? 13.675 -17.514 20.575 1.00 89.06 348 ALA A CA 1
ATOM 2827 C C . ALA A 1 348 ? 14.123 -16.465 19.559 1.00 89.06 348 ALA A C 1
ATOM 2829 O O . ALA A 1 348 ? 15.261 -16.007 19.613 1.00 89.06 348 ALA A O 1
ATOM 2830 N N . VAL A 1 349 ? 13.238 -16.058 18.660 1.00 85.56 349 VAL A N 1
ATOM 2831 C CA . VAL A 1 349 ? 13.474 -14.964 17.716 1.00 85.56 349 VAL A CA 1
ATOM 2832 C C . VAL A 1 349 ? 12.358 -13.948 17.875 1.00 85.56 349 VAL A C 1
ATOM 2834 O O . VAL A 1 349 ? 11.189 -14.316 17.831 1.00 85.56 349 VAL A O 1
ATOM 2837 N N . THR A 1 350 ? 12.701 -12.678 18.061 1.00 81.38 350 THR A N 1
ATOM 2838 C CA . THR A 1 350 ? 11.751 -11.566 17.999 1.00 81.38 350 THR A CA 1
ATOM 2839 C C . THR A 1 350 ? 11.834 -10.917 16.633 1.00 81.38 350 THR A C 1
ATOM 2841 O O . THR A 1 350 ? 12.914 -10.798 16.059 1.00 81.38 350 THR A O 1
ATOM 2844 N N . MET A 1 351 ? 10.683 -10.511 16.102 1.00 67.38 351 MET A N 1
ATOM 2845 C CA . MET A 1 351 ? 10.573 -9.926 14.758 1.00 67.38 351 MET A CA 1
ATOM 2846 C C . MET A 1 351 ? 10.020 -8.492 14.784 1.00 67.38 351 MET A C 1
ATOM 2848 O O . MET A 1 351 ? 9.673 -7.935 13.748 1.00 67.38 351 MET A O 1
ATOM 2852 N N . GLY A 1 352 ? 9.892 -7.892 15.975 1.00 59.97 352 GLY A N 1
ATOM 2853 C CA . GLY A 1 352 ? 9.312 -6.556 16.186 1.00 59.97 352 GLY A CA 1
ATOM 2854 C C . GLY A 1 352 ? 7.776 -6.504 16.254 1.00 59.97 352 GLY A C 1
ATOM 2855 O O . GLY A 1 352 ? 7.222 -5.464 16.597 1.00 59.97 352 GLY A O 1
ATOM 2856 N N . TYR A 1 353 ? 7.085 -7.611 15.966 1.00 58.16 353 TYR A N 1
ATOM 2857 C CA . TYR A 1 353 ? 5.614 -7.740 16.006 1.00 58.16 353 TYR A CA 1
ATOM 2858 C C . TYR A 1 353 ? 5.141 -9.087 16.578 1.00 58.16 353 TYR A C 1
ATOM 2860 O O . TYR A 1 353 ? 3.992 -9.488 16.399 1.00 58.16 353 TYR A O 1
ATOM 2868 N N . GLY A 1 354 ? 6.048 -9.807 17.226 1.00 65.38 354 GLY A N 1
ATOM 2869 C CA . GLY A 1 354 ? 5.817 -11.131 17.773 1.00 65.38 354 GLY A CA 1
ATOM 2870 C C . GLY A 1 354 ? 7.134 -11.862 17.970 1.00 65.38 354 GLY A C 1
ATOM 2871 O O . GLY A 1 354 ? 8.219 -11.333 17.686 1.00 65.38 354 GLY A O 1
ATOM 2872 N N . TRP A 1 355 ? 7.017 -13.089 18.449 1.00 81.31 355 TRP A N 1
ATOM 2873 C CA . TRP A 1 355 ? 8.140 -13.958 18.729 1.00 81.31 355 TRP A CA 1
ATOM 2874 C C . TRP A 1 355 ? 7.863 -15.371 18.231 1.00 81.31 355 TRP A C 1
ATOM 2876 O O . TRP A 1 355 ? 6.715 -15.803 18.143 1.00 81.31 355 TRP A O 1
ATOM 2886 N N . GLU A 1 356 ? 8.928 -16.099 17.929 1.00 80.75 356 GLU A N 1
ATOM 2887 C CA . GLU A 1 356 ? 8.867 -17.511 17.573 1.00 80.75 356 GLU A CA 1
ATOM 2888 C C . GLU A 1 356 ? 9.925 -18.296 18.343 1.00 80.75 356 GLU A C 1
ATOM 2890 O O . GLU A 1 356 ? 11.020 -17.800 18.610 1.00 80.75 356 GLU A O 1
ATOM 2895 N N . LEU A 1 357 ? 9.600 -19.541 18.696 1.00 81.56 357 LEU A N 1
ATOM 2896 C CA . LEU A 1 357 ? 10.569 -20.522 19.175 1.00 81.56 357 LEU A CA 1
ATOM 2897 C C . LEU A 1 357 ? 10.842 -21.523 18.074 1.00 81.56 357 LEU A C 1
ATOM 2899 O O . LEU A 1 357 ? 9.918 -22.123 17.522 1.00 81.56 357 LEU A O 1
ATOM 2903 N N . GLY A 1 358 ? 12.113 -21.760 17.800 1.00 79.88 358 GLY A N 1
ATOM 2904 C CA . GLY A 1 358 ? 12.474 -22.634 16.706 1.00 79.88 358 GLY A CA 1
ATOM 2905 C C . GLY A 1 358 ? 13.938 -23.004 16.684 1.00 79.88 358 GLY A C 1
ATOM 2906 O O . GLY A 1 358 ? 14.748 -22.574 17.510 1.00 79.88 358 GLY A O 1
ATOM 2907 N N . TYR A 1 359 ? 14.252 -23.848 15.711 1.00 76.31 359 TYR A N 1
ATOM 2908 C CA . TYR A 1 359 ? 15.624 -24.182 15.387 1.00 76.31 359 TYR A CA 1
ATOM 2909 C C . TYR A 1 359 ? 16.228 -23.095 14.505 1.00 76.31 359 TYR A C 1
ATOM 2911 O O . TYR A 1 359 ? 15.564 -22.571 13.617 1.00 76.31 359 TYR A O 1
ATOM 2919 N N . MET A 1 360 ? 17.500 -22.795 14.736 1.00 86.94 360 MET A N 1
ATOM 2920 C CA . MET A 1 360 ? 18.278 -21.845 13.950 1.00 86.94 360 MET A CA 1
ATOM 2921 C C . MET A 1 360 ? 19.598 -22.486 13.534 1.00 86.94 360 MET A C 1
ATOM 2923 O O . MET A 1 360 ? 20.309 -23.070 14.354 1.00 86.94 360 MET A O 1
ATOM 2927 N N . SER A 1 361 ? 19.927 -22.407 12.249 1.00 86.62 361 SER A N 1
ATOM 2928 C CA . SER A 1 361 ? 21.199 -22.896 11.724 1.00 86.62 361 SER A CA 1
ATOM 2929 C C . SER A 1 361 ? 22.245 -21.798 11.845 1.00 86.62 361 SER A C 1
ATOM 2931 O O . SER A 1 361 ? 22.145 -20.754 11.205 1.00 86.62 361 SER A O 1
ATOM 2933 N N . LEU A 1 362 ? 23.290 -22.042 12.636 1.00 82.56 362 LEU A N 1
ATOM 2934 C CA . LEU A 1 362 ? 24.368 -21.069 12.804 1.00 82.56 362 LEU A CA 1
ATOM 2935 C C . LEU A 1 362 ? 25.093 -20.807 11.474 1.00 82.56 362 LEU A C 1
ATOM 2937 O O . LEU A 1 362 ? 25.542 -19.698 11.216 1.00 82.56 362 LEU A O 1
ATOM 2941 N N . LYS A 1 363 ? 25.161 -21.831 10.615 1.00 79.94 363 LYS A N 1
ATOM 2942 C CA . LYS A 1 363 ? 25.724 -21.715 9.270 1.00 79.94 363 LYS A CA 1
ATOM 2943 C C . LYS A 1 363 ? 24.895 -20.769 8.395 1.00 79.94 363 LYS A C 1
ATOM 2945 O O . LYS A 1 363 ? 25.470 -19.921 7.727 1.00 79.94 363 LYS A O 1
ATOM 2950 N N . GLU A 1 364 ? 23.568 -20.890 8.424 1.00 75.25 364 GLU A N 1
ATOM 2951 C CA . GLU A 1 364 ? 22.683 -19.991 7.667 1.00 75.25 364 GLU A CA 1
ATOM 2952 C C . GLU A 1 364 ? 22.804 -18.558 8.187 1.00 75.25 364 GLU A C 1
ATOM 2954 O O . GLU A 1 364 ? 22.943 -17.634 7.395 1.00 75.25 364 GLU A O 1
ATOM 2959 N N . MET A 1 365 ? 22.857 -18.373 9.510 1.00 85.38 365 MET A N 1
ATOM 2960 C CA . MET A 1 365 ? 23.017 -17.052 10.125 1.00 85.38 365 MET A CA 1
ATOM 2961 C C . MET A 1 365 ? 24.333 -16.355 9.734 1.00 85.38 365 MET A C 1
ATOM 2963 O O . MET A 1 365 ? 24.343 -15.144 9.529 1.00 85.38 365 MET A O 1
ATOM 2967 N N . GLU A 1 366 ? 25.437 -17.099 9.606 1.00 84.75 366 GLU A N 1
ATOM 2968 C CA . GLU A 1 366 ? 26.734 -16.570 9.144 1.00 84.75 366 GLU A CA 1
ATOM 2969 C C . GLU A 1 366 ? 26.720 -16.166 7.658 1.00 84.75 366 GLU A C 1
ATOM 2971 O O . GLU A 1 366 ? 27.436 -15.243 7.254 1.00 84.75 366 GLU A O 1
ATOM 2976 N N . GLU A 1 367 ? 25.914 -16.857 6.848 1.00 81.31 367 GLU A N 1
ATOM 2977 C CA . GLU A 1 367 ? 25.761 -16.618 5.410 1.00 81.31 367 GLU A CA 1
ATOM 2978 C C . GLU A 1 367 ? 24.824 -15.439 5.102 1.00 81.31 367 GLU A C 1
ATOM 2980 O O . GLU A 1 367 ? 24.931 -14.849 4.023 1.00 81.31 367 GLU A O 1
ATOM 2985 N N . VAL A 1 368 ? 23.962 -15.033 6.047 1.00 77.56 368 VAL A N 1
ATOM 2986 C CA . VAL A 1 368 ? 23.134 -13.827 5.905 1.00 77.56 368 VAL A CA 1
ATOM 2987 C C . VAL A 1 368 ? 24.041 -12.609 5.742 1.00 77.56 368 VAL A C 1
ATOM 2989 O O . VAL A 1 368 ? 24.727 -12.184 6.673 1.00 77.56 368 VAL A O 1
ATOM 2992 N N . LYS A 1 369 ? 24.023 -12.025 4.540 1.00 77.38 369 LYS A N 1
ATOM 2993 C CA . LYS A 1 369 ? 24.694 -10.768 4.204 1.00 77.38 369 LYS A CA 1
ATOM 2994 C C . LYS A 1 369 ? 23.744 -9.883 3.417 1.00 77.38 369 LYS A C 1
ATOM 2996 O O . LYS A 1 369 ? 23.490 -10.123 2.242 1.00 77.38 369 LYS A O 1
ATOM 3001 N N . VAL A 1 370 ? 23.276 -8.811 4.038 1.00 65.81 370 VAL A N 1
ATOM 3002 C CA . VAL A 1 370 ? 22.458 -7.798 3.369 1.00 65.81 370 VAL A CA 1
ATOM 3003 C C . VAL A 1 370 ? 23.297 -6.532 3.261 1.00 65.81 370 VAL A C 1
ATOM 3005 O O . VAL A 1 370 ? 23.751 -5.975 4.259 1.00 65.81 370 VAL A O 1
ATOM 3008 N N . LYS A 1 371 ? 23.578 -6.111 2.022 1.00 69.88 371 LYS A N 1
ATOM 3009 C CA . LYS A 1 371 ? 24.469 -4.973 1.709 1.00 69.88 371 LYS A CA 1
ATOM 3010 C C . LYS A 1 371 ? 25.861 -5.067 2.364 1.00 69.88 371 LYS A C 1
ATOM 3012 O O . LYS A 1 371 ? 26.465 -4.056 2.703 1.00 69.88 371 LYS A O 1
ATOM 3017 N N . GLY A 1 372 ? 26.377 -6.287 2.527 1.00 74.38 372 GLY A N 1
ATOM 3018 C CA . GLY A 1 372 ? 27.690 -6.557 3.128 1.00 74.38 372 GLY A CA 1
ATOM 3019 C C . GLY A 1 372 ? 27.699 -6.633 4.659 1.00 74.38 372 GLY A C 1
ATOM 3020 O O . GLY A 1 372 ? 28.687 -7.099 5.226 1.00 74.38 372 GLY A O 1
ATOM 3021 N N . LEU A 1 373 ? 26.600 -6.263 5.322 1.00 74.56 373 LEU A N 1
ATOM 3022 C CA . LEU A 1 373 ? 26.416 -6.433 6.762 1.00 74.56 373 LEU A CA 1
ATOM 3023 C C . LEU A 1 373 ? 25.811 -7.807 7.034 1.00 74.56 373 LEU A C 1
ATOM 3025 O O . LEU A 1 373 ? 24.886 -8.226 6.340 1.00 74.56 373 LEU A O 1
ATOM 3029 N N . GLY A 1 374 ? 26.361 -8.523 8.011 1.00 82.38 374 GLY A N 1
ATOM 3030 C CA . GLY A 1 374 ? 25.811 -9.805 8.444 1.00 82.38 374 GLY A CA 1
ATOM 3031 C C . GLY A 1 374 ? 25.107 -9.704 9.780 1.00 82.38 374 GLY A C 1
ATOM 3032 O O . GLY A 1 374 ? 25.064 -8.636 10.383 1.00 82.38 374 GLY A O 1
ATOM 3033 N N . ILE A 1 375 ? 24.579 -10.834 10.234 1.00 86.56 375 ILE A N 1
ATOM 3034 C CA . ILE A 1 375 ? 24.129 -10.972 11.616 1.00 86.56 375 ILE A CA 1
ATOM 3035 C C . ILE A 1 375 ? 25.333 -10.791 12.543 1.00 86.56 375 ILE A C 1
ATOM 3037 O O . ILE A 1 375 ? 26.447 -11.228 12.240 1.00 86.56 375 ILE A O 1
ATOM 3041 N N . GLU A 1 376 ? 25.086 -10.123 13.657 1.00 91.06 376 GLU A N 1
ATOM 3042 C CA . GLU A 1 376 ? 26.069 -9.744 14.655 1.00 91.06 376 GLU A CA 1
ATOM 3043 C C . GLU A 1 376 ? 25.698 -10.350 16.005 1.00 91.06 376 GLU A C 1
ATOM 3045 O O . GLU A 1 376 ? 24.523 -10.411 16.374 1.00 91.06 376 GLU A O 1
ATOM 3050 N N . ARG A 1 377 ? 26.699 -10.843 16.737 1.00 93.19 377 ARG A N 1
ATOM 3051 C CA . ARG A 1 377 ? 26.546 -11.325 18.110 1.00 93.19 377 ARG A CA 1
ATOM 3052 C C . ARG A 1 377 ? 26.759 -10.163 19.069 1.00 93.19 377 ARG A C 1
ATOM 3054 O O . ARG A 1 377 ? 27.802 -9.519 19.051 1.00 93.19 377 ARG A O 1
ATOM 3061 N N . ASP A 1 378 ? 25.808 -9.962 19.970 1.00 91.62 378 ASP A N 1
ATOM 3062 C CA . ASP A 1 378 ? 25.936 -8.987 21.047 1.00 91.62 378 ASP A CA 1
ATOM 3063 C C . ASP A 1 378 ? 27.056 -9.422 22.009 1.00 91.62 378 ASP A C 1
ATOM 3065 O O . ASP A 1 378 ? 26.944 -10.417 22.733 1.00 91.62 378 ASP A O 1
ATOM 3069 N N . LEU A 1 379 ? 28.168 -8.684 21.979 1.00 86.25 379 LEU A N 1
ATOM 3070 C CA . LEU A 1 379 ? 29.374 -8.965 22.761 1.00 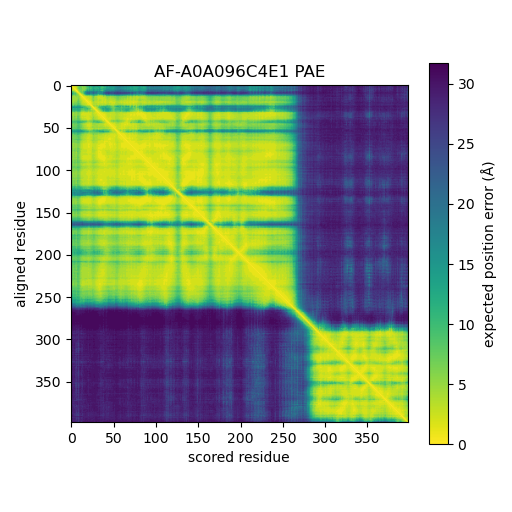86.25 379 LEU A CA 1
ATOM 3071 C C . LEU A 1 379 ? 29.184 -8.722 24.262 1.00 86.25 379 LEU A C 1
ATOM 3073 O O . LEU A 1 379 ? 29.928 -9.271 25.074 1.00 86.25 379 LEU A O 1
ATOM 3077 N N . TYR A 1 380 ? 28.200 -7.905 24.634 1.00 86.69 380 TYR A N 1
ATOM 3078 C CA . TYR A 1 380 ? 27.945 -7.512 26.019 1.00 86.69 380 TYR A CA 1
ATOM 3079 C C . TYR A 1 380 ? 26.765 -8.265 26.633 1.00 86.69 380 TYR A C 1
ATOM 3081 O O . TYR A 1 380 ? 26.509 -8.136 27.837 1.00 86.69 380 TYR A O 1
ATOM 3089 N N . PHE A 1 381 ? 26.074 -9.082 25.836 1.00 89.50 381 PHE A N 1
ATOM 3090 C CA . PHE A 1 381 ? 25.002 -9.936 26.311 1.00 89.50 381 PHE A CA 1
ATOM 3091 C C . PHE A 1 381 ? 25.535 -11.000 27.274 1.00 89.50 381 PHE A C 1
ATOM 3093 O O . PHE A 1 381 ? 26.429 -11.786 26.956 1.00 89.50 381 PHE A O 1
ATOM 3100 N N . LYS A 1 382 ? 24.956 -11.039 28.475 1.00 91.19 382 LYS A N 1
ATOM 3101 C CA . LYS A 1 382 ? 25.248 -12.059 29.486 1.00 91.19 382 LYS A CA 1
ATOM 3102 C C . LYS A 1 382 ? 24.129 -13.094 29.502 1.00 91.19 382 LYS A C 1
ATOM 3104 O O . LYS A 1 382 ? 22.983 -12.719 29.253 1.00 91.19 382 LYS A O 1
ATOM 3109 N N . PRO A 1 383 ? 24.421 -14.360 29.854 1.00 94.62 383 PRO A N 1
ATOM 3110 C CA . PRO A 1 383 ? 23.385 -15.364 30.015 1.00 94.62 383 PRO A CA 1
ATOM 3111 C C . PRO A 1 383 ? 22.265 -14.874 30.939 1.00 94.62 383 PRO A C 1
ATOM 3113 O O . PRO A 1 383 ? 22.515 -14.582 32.109 1.00 94.62 383 PRO A O 1
ATOM 3116 N N . THR A 1 384 ? 21.055 -14.756 30.398 1.00 94.25 384 THR A N 1
ATOM 3117 C CA . THR A 1 384 ? 19.911 -14.102 31.052 1.00 94.25 384 THR A CA 1
ATOM 3118 C C . THR A 1 384 ? 18.668 -14.964 30.860 1.00 94.25 384 THR A C 1
ATOM 3120 O O . THR A 1 384 ? 18.506 -15.591 29.810 1.00 94.25 384 THR A O 1
ATOM 3123 N N . LYS A 1 385 ? 17.795 -15.050 31.868 1.00 92.50 385 LYS A N 1
ATOM 3124 C CA . LYS A 1 385 ? 16.546 -15.814 31.730 1.00 92.50 385 LYS A CA 1
ATOM 3125 C C . LYS A 1 385 ? 15.579 -15.096 30.800 1.00 92.50 385 LYS A C 1
ATOM 3127 O O . LYS A 1 385 ? 15.515 -13.872 30.832 1.00 92.50 385 LYS A O 1
ATOM 3132 N N . LEU A 1 386 ? 14.784 -15.834 30.022 1.00 88.06 386 LEU A N 1
ATOM 3133 C CA . LEU A 1 386 ? 13.873 -15.214 29.052 1.00 88.06 386 LEU A CA 1
ATOM 3134 C C . LEU A 1 386 ? 12.901 -14.214 29.697 1.00 88.06 386 LEU A C 1
ATOM 3136 O O . LEU A 1 386 ? 12.650 -13.169 29.115 1.00 88.06 386 LEU A O 1
ATOM 3140 N N . HIS A 1 387 ? 12.422 -14.471 30.918 1.00 87.19 387 HIS A N 1
ATOM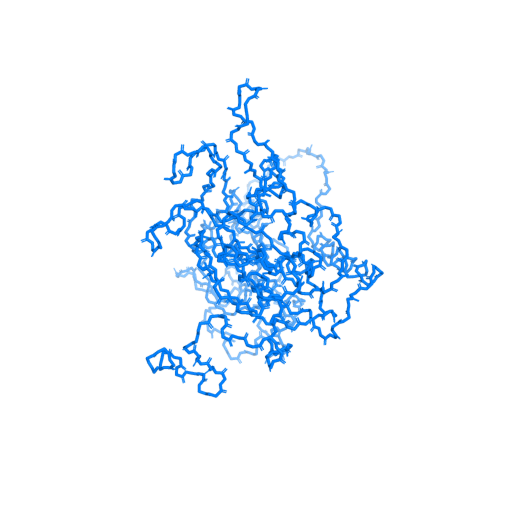 3141 C CA . HIS A 1 387 ? 11.538 -13.538 31.633 1.00 87.19 387 HIS A CA 1
ATOM 3142 C C . HIS A 1 387 ? 12.193 -12.246 32.120 1.00 87.19 387 HIS A C 1
ATOM 3144 O O . HIS A 1 387 ? 11.490 -11.321 32.519 1.00 87.19 387 HIS A O 1
ATOM 3150 N N . GLU A 1 388 ? 13.521 -12.188 32.140 1.00 88.50 388 GLU A N 1
ATOM 3151 C CA . GLU A 1 388 ? 14.279 -10.996 32.523 1.00 88.50 388 GLU A CA 1
ATOM 3152 C C . GLU A 1 388 ? 14.617 -10.129 31.295 1.00 88.50 388 GLU A C 1
ATOM 3154 O O . GLU A 1 388 ? 15.123 -9.019 31.450 1.00 88.50 388 GLU A O 1
ATOM 3159 N N . ILE A 1 389 ? 14.329 -10.615 30.080 1.00 87.06 389 ILE A N 1
ATOM 3160 C CA . ILE A 1 389 ? 14.563 -9.914 28.815 1.00 87.06 389 ILE A CA 1
ATOM 3161 C C . ILE A 1 389 ? 13.281 -9.163 28.443 1.00 87.06 389 ILE A C 1
ATOM 3163 O O . ILE A 1 389 ? 12.257 -9.778 28.152 1.00 87.06 389 ILE A O 1
ATOM 3167 N N . ALA A 1 390 ? 13.333 -7.829 28.463 1.00 82.94 390 ALA A N 1
ATOM 3168 C CA . ALA A 1 390 ? 12.159 -6.972 28.286 1.00 82.94 390 ALA A CA 1
ATOM 3169 C C . ALA A 1 390 ? 11.454 -7.197 26.936 1.00 82.94 390 ALA A C 1
ATOM 3171 O O . ALA A 1 390 ? 10.228 -7.204 26.873 1.00 82.94 390 ALA A O 1
ATOM 3172 N N . GLU A 1 391 ? 12.214 -7.456 25.869 1.00 79.25 391 GLU A N 1
ATOM 3173 C CA . GLU A 1 391 ? 11.681 -7.748 24.533 1.00 79.25 391 GLU A CA 1
ATOM 3174 C C . GLU A 1 391 ? 10.927 -9.086 24.458 1.00 79.25 391 GLU A C 1
ATOM 3176 O O . GLU A 1 391 ? 10.202 -9.330 23.494 1.00 79.25 391 GLU A O 1
ATOM 3181 N N . LEU A 1 392 ? 11.089 -9.954 25.463 1.00 80.06 392 LEU A N 1
ATOM 3182 C CA . LEU A 1 392 ? 10.466 -11.274 25.548 1.00 80.06 392 LEU A CA 1
ATOM 3183 C C . LEU A 1 392 ? 9.389 -11.346 26.637 1.00 80.06 392 LEU A C 1
ATOM 3185 O O . LEU A 1 392 ? 8.940 -12.440 26.975 1.00 80.06 392 LEU A O 1
ATOM 3189 N N . GLU A 1 393 ? 8.940 -10.211 27.182 1.00 73.62 393 GLU A N 1
ATOM 3190 C CA . GLU A 1 393 ? 7.923 -10.195 28.241 1.00 73.62 393 GLU A CA 1
ATOM 3191 C C . GLU A 1 393 ? 6.624 -10.903 27.804 1.00 73.62 393 GLU A C 1
ATOM 3193 O O . GLU A 1 393 ? 5.987 -11.592 28.604 1.00 73.62 393 GLU A O 1
ATOM 3198 N N . GLU A 1 394 ? 6.260 -10.806 26.521 1.00 65.38 394 GLU A N 1
ATOM 3199 C CA . GLU A 1 394 ? 5.102 -11.502 25.947 1.00 65.38 394 GLU A CA 1
ATOM 3200 C C . GLU A 1 394 ? 5.274 -13.031 25.909 1.00 65.38 394 GLU A C 1
ATOM 3202 O O . GLU A 1 394 ? 4.294 -13.739 26.121 1.00 65.38 394 GLU A O 1
ATOM 3207 N N . ILE A 1 395 ? 6.505 -13.549 25.759 1.00 64.56 395 ILE A N 1
ATOM 3208 C CA . ILE A 1 395 ? 6.809 -15.000 25.775 1.00 64.56 395 ILE A CA 1
ATOM 3209 C C . ILE A 1 395 ? 6.467 -15.630 27.122 1.00 64.56 395 ILE A C 1
ATOM 3211 O O . ILE A 1 395 ? 6.171 -16.816 27.217 1.00 64.56 395 ILE A O 1
ATOM 3215 N N . VAL A 1 396 ? 6.565 -14.844 28.190 1.00 59.03 396 VAL A N 1
ATOM 3216 C CA . VAL A 1 396 ? 6.447 -15.337 29.566 1.00 59.03 396 VAL A CA 1
ATOM 3217 C C . VAL A 1 396 ? 5.026 -15.192 30.110 1.00 59.03 396 VAL A C 1
ATOM 3219 O O . VAL A 1 396 ? 4.692 -15.778 31.140 1.00 59.03 396 VAL A O 1
ATOM 3222 N N . ARG A 1 397 ? 4.181 -14.414 29.425 1.00 56.44 397 ARG A N 1
ATOM 3223 C CA . ARG A 1 397 ? 2.766 -14.233 29.775 1.00 56.44 397 ARG A CA 1
ATOM 3224 C C . ARG A 1 397 ? 1.847 -15.280 29.132 1.00 56.44 397 ARG A C 1
ATOM 3226 O O . ARG A 1 397 ? 0.724 -15.429 29.620 1.00 56.44 397 ARG A O 1
ATOM 3233 N N . GLU A 1 398 ? 2.310 -15.973 28.092 1.00 46.66 398 GLU A N 1
ATOM 3234 C CA . GLU A 1 398 ? 1.671 -17.155 27.481 1.00 46.66 398 GLU A CA 1
ATOM 3235 C C . GLU A 1 398 ? 2.168 -18.462 28.115 1.00 46.66 398 GLU A C 1
ATOM 3237 O O . GLU A 1 398 ? 1.322 -19.371 28.300 1.00 46.66 398 GLU A O 1
#

Sequence (398 aa):
RITQALHPYGKDNIFVRQEPFEAIRELEEKDKYDLITSNIPFGDFMVYDRSYSKGENILKRESTRTIHNYFFVKGLDTIKEGGLLAFITSQGVLDSPKNEAIRRYLMQNSRLISAIRLPSGMFSENAGTDVGSDLIVLQKQSGKEIGEGIEQQFVQTASVPKGDGFSIAFNHNSLFEGEWKDISHRTIAIDRQMGTDPYGKPAWEYTFDGSIEDMADSLRTQLSLEVEQRFDRKLYETGIPMTEEEWQVHMDKMVQKVQENIKTEGIPQEQEIKDKEEKKEDKEDEKEEENTYNLMPDSTKKQLPKLYATEKQLIGDRTAYARYFFPMGAYTAYMLEYDPKERIGFGAVTMGYGWELGYMSLKEMEEVKVKGLGIERDLYFKPTKLHEIAELEEIVRE